Protein AF-A0AAN6M0X8-F1 (afdb_monomer)

Nearest PDB structures (foldseek):
  8iah-assembly1_Y  TM=1.416E-01  e=9.826E+00  Sus scrofa

Organism: NCBI:txid1892770

Sequence (468 aa):
MTTTRQPRQPPTTAHIWYAQQQQQSLLQPAHATVTMDSQNSAQIDPQPNISVAPTIANMTAANLGFSASRPDPEDAFQPSIKGFQEYLVSKLEYLSNDARRSLIGNLDKRGWPLHLRELGTANWQLEPTMPWELADKDALMLLSASGVKIEDITEIFFEGRTAHECHDALENLRPHASIIPVEDDEGPAPSSARTSNAMLSPPANHTTALPTPSPETSIKSQPKKEPTEISPENCAVSSRGRPRTPHADSQKPWEQADRELIWGAMGKSKTARQIQQEYFPSRSESAIQTRMCKERKLRRAESTQKNWSPEGLSDGEANTTGLQDMQIADENDDDSDYVEDSSPREKPSAAMAGISSSHSTPTKKAPTISTIRTKLLSSIDNHVLSKEKKNELKKALRNKWPTHFASVEGHNAPPAKGTRWSNNDIRALRIIRETAPNLPYRFIADFFPGRNESGISRQINHKIKSTQ

Foldseek 3Di:
DDDDDDDDDDDDPVVVVVVVVVVPPPDDDDDDDDDDDDDDDDDDDDDDDDDDDDDDDDDDDDDDDDPCPPPDVVPPPPCDLLNLVLVLLVVPVVDDPVLSVVLSVVCVVLHADPQSPDPVSVPDQDAEPDDQDPRNLSNLLSCVVSVNDLVSCAVRRRPNYDSVVSVVSVVVSPPPPDDPDPPPPPDDDDDDDDDDDDDDDDDDDDDDDDDDDDDDDDDDDDDDDDDDDDDDDDPDDPCDDDDDDPQPLLPDDQDPVNLVLLVVVVVVVDQLVRSCVPPNVSDDSVSSVVSNVVSVVVVVVVVVVVVPDPPDDDDDDDDDDDDDDDDDDDDDDDDDDDDDDDDDDDYDDDDDDDPDPDPPPPDPPDQFLVNVLVVLLVPPDCVQAPPVLSVVLCVLCVCQAAQCSNGPVSVVDAQDADLDGDPSLLRNLVSCCVSRVRRQLCSVVSSRPNDDSVSSVVSVVVVVVVVD

pLDDT: mean 71.1, std 25.2, range [31.53, 98.19]

Structure (mmCIF, N/CA/C/O backbone):
data_AF-A0AAN6M0X8-F1
#
_entry.id   AF-A0AAN6M0X8-F1
#
loop_
_atom_site.group_PDB
_atom_site.id
_atom_site.type_symbol
_atom_site.label_atom_id
_atom_site.label_alt_id
_atom_site.label_comp_id
_atom_site.label_asym_id
_atom_site.label_entity_id
_atom_site.label_seq_id
_atom_site.pdbx_PDB_ins_code
_atom_site.Cartn_x
_atom_site.Cartn_y
_atom_site.Cartn_z
_atom_site.occupancy
_atom_site.B_iso_or_equiv
_atom_site.auth_seq_id
_atom_site.auth_comp_id
_atom_site.auth_asym_id
_atom_site.auth_atom_id
_atom_site.pdbx_PDB_model_num
ATOM 1 N N . MET A 1 1 ? -20.340 29.813 -66.447 1.00 44.06 1 MET A N 1
ATOM 2 C CA . MET A 1 1 ? -18.921 29.962 -66.057 1.00 44.06 1 MET A CA 1
ATOM 3 C C . MET A 1 1 ? -18.724 29.171 -64.780 1.00 44.06 1 MET A C 1
ATOM 5 O O . MET A 1 1 ? -19.382 29.487 -63.798 1.00 44.06 1 MET A O 1
ATOM 9 N N . THR A 1 2 ? -17.925 28.107 -64.816 1.00 33.50 2 THR A N 1
ATOM 10 C CA . THR A 1 2 ? -17.914 27.083 -63.758 1.00 33.50 2 THR A CA 1
ATOM 11 C C . THR A 1 2 ? -16.530 27.036 -63.120 1.00 33.50 2 THR A C 1
ATOM 13 O O . THR A 1 2 ? -15.580 26.558 -63.735 1.00 33.50 2 THR A O 1
ATOM 16 N N . THR A 1 3 ? -16.396 27.578 -61.909 1.00 43.53 3 THR A N 1
ATOM 17 C CA . THR A 1 3 ? -15.097 27.707 -61.231 1.00 43.53 3 THR A CA 1
ATOM 18 C C . THR A 1 3 ? -14.806 26.480 -60.371 1.00 43.53 3 THR A C 1
ATOM 20 O O . THR A 1 3 ? -15.263 26.381 -59.232 1.00 43.53 3 THR A O 1
ATOM 23 N N . THR A 1 4 ? -14.010 25.552 -60.898 1.00 43.47 4 THR A N 1
ATOM 24 C CA . THR A 1 4 ? -13.516 24.389 -60.150 1.00 43.47 4 THR A CA 1
ATOM 25 C C . THR A 1 4 ? -12.471 24.824 -59.117 1.00 43.47 4 THR A C 1
ATOM 27 O O . THR A 1 4 ? -11.365 25.225 -59.477 1.00 43.47 4 THR A O 1
ATOM 30 N N . ARG A 1 5 ? -12.788 24.734 -57.818 1.00 47.25 5 ARG A N 1
ATOM 31 C CA . ARG A 1 5 ? -11.797 24.905 -56.738 1.00 47.25 5 ARG A CA 1
ATOM 32 C C . ARG A 1 5 ? -10.952 23.637 -56.591 1.00 47.25 5 ARG A C 1
ATOM 34 O O . ARG A 1 5 ? -11.492 22.581 -56.277 1.00 47.25 5 ARG A O 1
ATOM 41 N N . GLN A 1 6 ? -9.631 23.754 -56.732 1.00 46.44 6 GLN A N 1
ATOM 42 C CA . GLN A 1 6 ? -8.701 22.717 -56.270 1.00 46.44 6 GLN A CA 1
ATOM 43 C C . GLN A 1 6 ? -8.575 22.724 -54.732 1.00 46.44 6 GLN A C 1
ATOM 45 O O . GLN A 1 6 ? -8.586 23.801 -54.125 1.00 46.44 6 GLN A O 1
ATOM 50 N N . PRO A 1 7 ? -8.407 21.553 -54.089 1.00 44.91 7 PRO A N 1
ATOM 51 C CA . PRO A 1 7 ? -8.071 21.468 -52.673 1.00 44.91 7 PRO A CA 1
ATOM 52 C C . PRO A 1 7 ? -6.598 21.839 -52.433 1.00 44.91 7 PRO A C 1
ATOM 54 O O . PRO A 1 7 ? -5.706 21.398 -53.157 1.00 44.91 7 PRO A O 1
ATOM 57 N N . ARG A 1 8 ? -6.325 22.624 -51.382 1.00 47.94 8 ARG A N 1
ATOM 58 C CA . ARG A 1 8 ? -4.952 22.887 -50.917 1.00 47.94 8 ARG A CA 1
ATOM 59 C C . ARG A 1 8 ? -4.384 21.637 -50.241 1.00 47.94 8 ARG A C 1
ATOM 61 O O . ARG A 1 8 ? -5.010 21.115 -49.322 1.00 47.94 8 ARG A O 1
ATOM 68 N N . GLN A 1 9 ? -3.184 21.213 -50.633 1.00 51.53 9 GLN A N 1
ATOM 69 C CA . GLN A 1 9 ? -2.409 20.250 -49.847 1.00 51.53 9 GLN A CA 1
ATOM 70 C C . GLN A 1 9 ? -1.712 20.948 -48.662 1.00 51.53 9 GLN A C 1
ATOM 72 O O . GLN A 1 9 ? -1.298 22.104 -48.801 1.00 51.53 9 GLN A O 1
ATOM 77 N N . PRO A 1 10 ? -1.583 20.285 -47.497 1.00 50.06 10 PRO A N 1
ATOM 78 C CA . PRO A 1 10 ? -0.810 20.803 -46.373 1.00 50.06 10 PRO A CA 1
ATOM 79 C C . PRO A 1 10 ? 0.704 20.696 -46.644 1.00 50.06 10 PRO A C 1
ATOM 81 O O . PRO A 1 10 ? 1.137 19.769 -47.332 1.00 50.06 10 PRO A O 1
ATOM 84 N N . PRO A 1 11 ? 1.532 21.608 -46.099 1.00 47.69 11 PRO A N 1
ATOM 85 C CA . PRO A 1 11 ? 2.980 21.555 -46.275 1.00 47.69 11 PRO A CA 1
ATOM 86 C C . PRO A 1 11 ? 3.584 20.345 -45.551 1.00 47.69 11 PRO A C 1
ATOM 88 O O . PRO A 1 11 ? 3.310 20.098 -44.376 1.00 47.69 11 PRO A O 1
ATOM 91 N N . THR A 1 12 ? 4.445 19.603 -46.245 1.00 52.59 12 THR A N 1
ATOM 92 C CA . THR A 1 12 ? 5.158 18.446 -45.692 1.00 52.59 12 THR A CA 1
ATOM 93 C C . THR A 1 12 ? 6.211 18.856 -44.660 1.00 52.59 12 THR A C 1
ATOM 95 O O . THR A 1 12 ? 7.027 19.747 -44.902 1.00 52.59 12 THR A O 1
ATOM 98 N N . THR A 1 13 ? 6.252 18.128 -43.543 1.00 51.47 13 THR A N 1
ATOM 99 C CA . THR A 1 13 ? 7.051 18.383 -42.325 1.00 51.47 13 THR A CA 1
ATOM 100 C C . THR A 1 13 ? 8.570 18.523 -42.542 1.00 51.47 13 THR A C 1
ATOM 102 O O . THR A 1 13 ? 9.272 19.053 -41.682 1.00 51.47 13 THR A O 1
ATOM 105 N N . ALA A 1 14 ? 9.093 18.101 -43.698 1.00 49.09 14 ALA A N 1
ATOM 106 C CA . ALA A 1 14 ? 10.519 18.109 -44.029 1.00 49.09 14 ALA A CA 1
ATOM 107 C C . ALA A 1 14 ? 11.175 19.508 -44.079 1.00 49.09 14 ALA A C 1
ATOM 109 O O . ALA A 1 14 ? 12.383 19.613 -43.888 1.00 49.09 14 ALA A O 1
ATOM 110 N N . HIS A 1 15 ? 10.420 20.589 -44.312 1.00 49.25 15 HIS A N 1
ATOM 111 C CA . HIS A 1 15 ? 11.003 21.939 -44.417 1.00 49.25 15 HIS A CA 1
ATOM 112 C C . HIS A 1 15 ? 11.208 22.672 -43.083 1.00 49.25 15 HIS A C 1
ATOM 114 O O . HIS A 1 15 ? 11.944 23.653 -43.048 1.00 49.25 15 HIS A O 1
ATOM 120 N N . ILE A 1 16 ? 10.623 22.200 -41.976 1.00 51.97 16 ILE A N 1
ATOM 121 C CA . ILE A 1 16 ? 10.754 22.879 -40.673 1.00 51.97 16 ILE A CA 1
ATOM 122 C C . ILE A 1 16 ? 12.102 22.551 -40.005 1.00 51.97 16 ILE A C 1
ATOM 124 O O . ILE A 1 16 ? 12.722 23.421 -39.398 1.00 51.97 16 ILE A O 1
ATOM 128 N N . TRP A 1 17 ? 12.606 21.324 -40.174 1.00 49.25 17 TRP A N 1
ATOM 129 C CA . TRP A 1 17 ? 13.854 20.874 -39.540 1.00 49.25 17 TRP A CA 1
ATOM 130 C C . TRP A 1 17 ? 15.112 21.590 -40.053 1.00 49.25 17 TRP A C 1
ATOM 132 O O . TRP A 1 17 ? 16.008 21.904 -39.270 1.00 49.25 17 TRP A O 1
ATOM 142 N N . TYR A 1 18 ? 15.179 21.895 -41.352 1.00 49.09 18 TYR A N 1
ATOM 143 C CA . TYR A 1 18 ? 16.388 22.464 -41.961 1.00 49.09 18 TYR A CA 1
ATOM 144 C C . TYR A 1 18 ? 16.664 23.913 -41.517 1.00 49.09 18 TYR A C 1
ATOM 146 O O . TYR A 1 18 ? 17.817 24.328 -41.419 1.00 49.09 18 TYR A O 1
ATOM 154 N N . ALA A 1 19 ? 15.613 24.675 -41.193 1.00 50.84 19 ALA A N 1
ATOM 155 C CA . ALA A 1 19 ? 15.737 26.050 -40.707 1.00 50.84 19 ALA A CA 1
ATOM 156 C C . ALA A 1 19 ? 16.276 26.126 -39.266 1.00 50.84 19 ALA A C 1
ATOM 158 O O . ALA A 1 19 ? 16.994 27.064 -38.922 1.00 50.84 19 ALA A O 1
ATOM 159 N N . GLN A 1 20 ? 15.965 25.135 -38.423 1.00 56.59 20 GLN A N 1
ATOM 160 C CA . GLN A 1 20 ? 16.365 25.146 -37.014 1.00 56.59 20 GLN A CA 1
ATOM 161 C C . GLN A 1 20 ? 17.836 24.746 -36.812 1.00 56.59 20 GLN A C 1
ATOM 163 O O . GLN A 1 20 ? 18.482 25.222 -35.879 1.00 56.59 20 GLN A O 1
ATOM 168 N N . GLN A 1 21 ? 18.396 23.926 -37.708 1.00 56.41 21 GLN A N 1
ATOM 169 C CA . GLN A 1 21 ? 19.780 23.458 -37.594 1.00 56.41 21 GLN A CA 1
ATOM 170 C C . GLN A 1 21 ? 20.822 24.547 -37.916 1.00 56.41 21 GLN A C 1
ATOM 172 O O . GLN A 1 21 ? 21.901 24.536 -37.328 1.00 56.41 21 GLN A O 1
ATOM 177 N N . GLN A 1 22 ? 20.506 25.531 -38.772 1.00 54.53 22 GLN A N 1
ATOM 178 C CA . GLN A 1 22 ? 21.442 26.626 -39.085 1.00 54.53 22 GLN A CA 1
ATOM 179 C C . GLN A 1 22 ? 21.650 27.631 -37.938 1.00 54.53 22 GLN A C 1
ATOM 181 O O . GLN A 1 22 ? 22.684 28.293 -37.904 1.00 54.53 22 GLN A O 1
ATOM 186 N N . GLN A 1 23 ? 20.724 27.749 -36.979 1.00 54.16 23 GLN A N 1
ATOM 187 C CA . GLN A 1 23 ? 20.865 28.729 -35.890 1.00 54.16 23 GLN A CA 1
ATOM 188 C C . GLN A 1 23 ? 21.816 28.291 -34.760 1.00 54.16 23 GLN A C 1
ATOM 190 O O . GLN A 1 23 ? 22.240 29.134 -33.975 1.00 54.16 23 GLN A O 1
ATOM 195 N N . GLN A 1 24 ? 22.193 27.009 -34.670 1.00 49.75 24 GLN A N 1
ATOM 196 C CA . GLN A 1 24 ? 23.039 26.513 -33.570 1.00 49.75 24 GLN A CA 1
ATOM 197 C C . GLN A 1 24 ? 24.555 26.603 -33.833 1.00 49.75 24 GLN A C 1
ATOM 199 O O . GLN A 1 24 ? 25.342 26.424 -32.907 1.00 49.75 24 GLN A O 1
ATOM 204 N N . SER A 1 25 ? 24.996 26.923 -35.053 1.00 46.28 25 SER A N 1
ATOM 205 C CA . SER A 1 25 ? 26.429 26.956 -35.407 1.00 46.28 25 SER A CA 1
ATOM 206 C C . SER A 1 25 ? 27.173 28.252 -35.038 1.00 46.28 25 SER A C 1
ATOM 208 O O . SER A 1 25 ? 28.354 28.368 -35.348 1.00 46.28 25 SER A O 1
ATOM 210 N N . LEU A 1 26 ? 26.518 29.228 -34.396 1.00 43.62 26 LEU A N 1
ATOM 211 C CA . LEU A 1 26 ? 27.071 30.575 -34.156 1.00 43.62 26 LEU A CA 1
ATOM 212 C C . LEU A 1 26 ? 27.560 30.853 -32.720 1.00 43.62 26 LEU A C 1
ATOM 214 O O . LEU A 1 26 ? 27.912 31.989 -32.412 1.00 43.62 26 LEU A O 1
ATOM 218 N N . LEU A 1 27 ? 27.609 29.847 -31.837 1.00 43.84 27 LEU A N 1
ATOM 219 C CA . LEU A 1 27 ? 28.040 30.016 -30.442 1.00 43.84 27 LEU A CA 1
ATOM 220 C C . LEU A 1 27 ? 29.068 28.954 -30.012 1.00 43.84 27 LEU A C 1
ATOM 222 O O . LEU A 1 27 ? 28.718 27.931 -29.429 1.00 43.84 27 LEU A O 1
ATOM 226 N N . GLN A 1 28 ? 30.354 29.238 -30.243 1.00 45.03 28 GLN A N 1
ATOM 227 C CA . GLN A 1 28 ? 31.473 28.585 -29.551 1.00 45.03 28 GLN A CA 1
ATOM 228 C C . GLN A 1 28 ? 32.437 29.643 -28.983 1.00 45.03 28 GLN A C 1
ATOM 230 O O . GLN A 1 28 ? 32.981 30.431 -29.757 1.00 45.03 28 GLN A O 1
ATOM 235 N N . PRO A 1 29 ? 32.675 29.685 -27.658 1.00 49.75 29 PRO A N 1
ATOM 236 C CA . PRO A 1 29 ? 33.756 30.470 -27.070 1.00 49.75 29 PRO A CA 1
ATOM 237 C C . PRO A 1 29 ? 35.094 29.712 -27.127 1.00 49.75 29 PRO A C 1
ATOM 239 O O . PRO A 1 29 ? 35.141 28.487 -27.022 1.00 49.75 29 PRO A O 1
ATOM 242 N N . ALA A 1 30 ? 36.189 30.456 -27.284 1.00 37.78 30 ALA A N 1
ATOM 243 C CA . ALA A 1 30 ? 37.530 29.911 -27.487 1.00 37.78 30 ALA A CA 1
ATOM 244 C C . ALA A 1 30 ? 38.132 29.238 -26.236 1.00 37.78 30 ALA A C 1
ATOM 246 O O . ALA A 1 30 ? 37.889 29.646 -25.100 1.00 37.78 30 ALA A O 1
ATOM 247 N N . HIS A 1 31 ? 38.990 28.241 -26.468 1.00 36.09 31 HIS A N 1
ATOM 248 C CA . HIS A 1 31 ? 39.793 27.592 -25.431 1.00 36.09 31 HIS A CA 1
ATOM 249 C C . HIS A 1 31 ? 40.936 28.500 -24.951 1.00 36.09 31 HIS A C 1
ATOM 251 O O . HIS A 1 31 ? 41.650 29.082 -25.766 1.00 36.09 31 HIS A O 1
ATOM 257 N N . ALA A 1 32 ? 41.166 28.539 -23.636 1.00 37.94 32 ALA A N 1
ATOM 258 C CA . ALA A 1 32 ? 42.370 29.107 -23.033 1.00 37.94 32 ALA A CA 1
ATOM 259 C C . ALA A 1 32 ? 43.176 27.999 -22.339 1.00 37.94 32 ALA A C 1
ATOM 261 O O . ALA A 1 32 ? 42.702 27.359 -21.400 1.00 37.94 32 ALA A O 1
ATOM 262 N N . THR A 1 33 ? 44.392 27.768 -22.828 1.00 40.72 33 THR A N 1
ATOM 263 C CA . THR A 1 33 ? 45.347 26.786 -22.301 1.00 40.72 33 THR A CA 1
ATOM 264 C C . THR A 1 33 ? 46.093 27.373 -21.103 1.00 40.72 33 THR A C 1
ATOM 266 O O . THR A 1 33 ? 46.622 28.477 -21.212 1.00 40.72 33 THR A O 1
ATOM 269 N N . VAL A 1 34 ? 46.204 26.638 -19.991 1.00 39.31 34 VAL A N 1
ATOM 270 C CA . VAL A 1 34 ? 47.123 26.980 -18.889 1.00 39.31 34 VAL A CA 1
ATOM 271 C C . VAL A 1 34 ? 47.942 25.751 -18.501 1.00 39.31 34 VAL A C 1
ATOM 273 O O . VAL A 1 34 ? 47.416 24.648 -18.358 1.00 39.31 34 VAL A O 1
ATOM 276 N N . THR A 1 35 ? 49.250 25.969 -18.402 1.00 38.56 35 THR A N 1
ATOM 277 C CA . THR A 1 35 ? 50.313 24.969 -18.263 1.00 38.56 35 THR A CA 1
ATOM 278 C C . THR A 1 35 ? 50.417 24.422 -16.834 1.00 38.56 35 THR A C 1
ATOM 280 O O . THR A 1 35 ? 50.090 25.114 -15.871 1.00 38.56 35 THR A O 1
ATOM 283 N N . MET A 1 36 ? 50.896 23.183 -16.693 1.00 41.69 36 MET A N 1
ATOM 284 C CA . MET A 1 36 ? 51.311 22.622 -15.402 1.00 41.69 36 MET A CA 1
ATOM 285 C C . MET A 1 36 ? 52.649 23.202 -14.943 1.00 41.69 36 MET A C 1
ATOM 287 O O . MET A 1 36 ? 53.504 23.471 -15.780 1.00 41.69 36 MET A O 1
ATOM 291 N N . ASP A 1 37 ? 52.877 23.219 -13.630 1.00 36.41 37 ASP A N 1
ATOM 292 C CA . ASP A 1 37 ? 54.227 23.062 -13.090 1.00 36.41 37 ASP A CA 1
ATOM 293 C C . ASP A 1 37 ? 54.229 22.204 -11.818 1.00 36.41 37 ASP A C 1
ATOM 295 O O . ASP A 1 37 ? 53.236 22.117 -11.091 1.00 36.41 37 ASP A O 1
ATOM 299 N N . SER A 1 38 ? 55.348 21.515 -11.605 1.00 38.47 38 SER A N 1
ATOM 300 C CA . SER A 1 38 ? 55.558 20.489 -10.575 1.00 38.47 38 SER A CA 1
ATOM 301 C C . SER A 1 38 ? 56.545 20.968 -9.511 1.00 38.47 38 SER A C 1
ATOM 303 O O . SER A 1 38 ? 57.462 21.702 -9.857 1.00 38.47 38 SER A O 1
ATOM 305 N N . GLN A 1 39 ? 56.413 20.462 -8.272 1.00 36.34 39 GLN A N 1
ATOM 306 C CA . GLN A 1 39 ? 57.484 20.083 -7.312 1.00 36.34 39 GLN A CA 1
ATOM 307 C C . GLN A 1 39 ? 57.015 20.226 -5.849 1.00 36.34 39 GLN A C 1
ATOM 309 O O . GLN A 1 39 ? 56.707 21.325 -5.401 1.00 36.34 39 GLN A O 1
ATOM 314 N N . ASN A 1 40 ? 57.072 19.145 -5.059 1.00 34.81 40 ASN A N 1
ATOM 315 C CA . ASN A 1 40 ? 58.169 18.969 -4.089 1.00 34.81 40 ASN A CA 1
ATOM 316 C C . ASN A 1 40 ? 58.123 17.621 -3.347 1.00 34.81 40 ASN A C 1
ATOM 318 O O . ASN A 1 40 ? 57.064 17.022 -3.183 1.00 34.81 40 ASN A O 1
ATOM 322 N N . SER A 1 41 ? 59.295 17.165 -2.890 1.00 39.41 41 SER A N 1
ATOM 323 C CA . SER A 1 41 ? 59.502 15.921 -2.129 1.00 39.41 41 SER A CA 1
ATOM 324 C C . SER A 1 41 ? 60.178 16.196 -0.779 1.00 39.41 41 SER A C 1
ATOM 326 O O . SER A 1 41 ? 61.12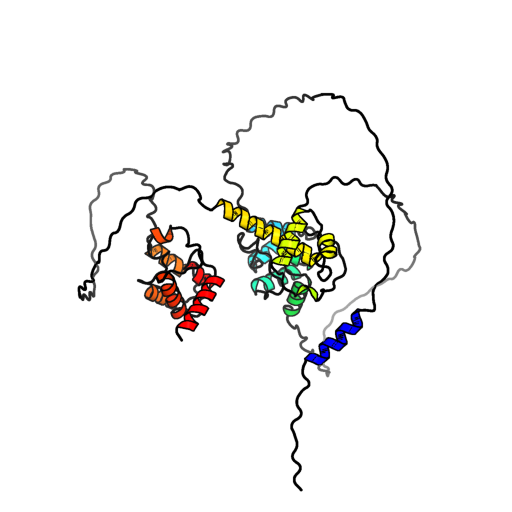4 16.973 -0.739 1.00 39.41 41 SER A O 1
ATOM 328 N N . ALA A 1 42 ? 59.736 15.515 0.285 1.00 35.12 42 ALA A N 1
ATOM 329 C CA . ALA A 1 42 ? 60.471 15.177 1.522 1.00 35.12 42 ALA A CA 1
ATOM 330 C C . ALA A 1 42 ? 59.552 14.233 2.337 1.00 35.12 42 ALA A C 1
ATOM 332 O O . ALA A 1 42 ? 58.381 14.555 2.511 1.00 35.12 42 ALA A O 1
ATOM 333 N N . GLN A 1 43 ? 59.893 12.991 2.702 1.00 37.59 43 GLN A N 1
ATOM 334 C CA . GLN A 1 43 ? 61.033 12.474 3.482 1.00 37.59 43 GLN A CA 1
ATOM 335 C C . GLN A 1 43 ? 60.996 12.877 4.969 1.00 37.59 43 GLN A C 1
ATOM 337 O O . GLN A 1 43 ? 61.490 13.941 5.327 1.00 37.59 43 GLN A O 1
ATOM 342 N N . ILE A 1 44 ? 60.472 11.984 5.825 1.00 39.59 44 ILE A N 1
ATOM 343 C CA . ILE A 1 44 ? 60.697 11.943 7.285 1.00 39.59 44 ILE A CA 1
ATOM 344 C C . ILE A 1 44 ? 60.798 10.466 7.729 1.00 39.59 44 ILE A C 1
ATOM 346 O O . ILE A 1 44 ? 60.035 9.625 7.253 1.00 39.59 44 ILE A O 1
ATOM 350 N N . ASP A 1 45 ? 61.755 10.181 8.618 1.00 38.00 45 ASP A N 1
ATOM 351 C CA . ASP A 1 45 ? 62.098 8.864 9.189 1.00 38.00 45 ASP A CA 1
ATOM 352 C C . ASP A 1 45 ? 61.174 8.398 10.352 1.00 38.00 45 ASP A C 1
ATOM 354 O O . ASP A 1 45 ? 60.364 9.186 10.847 1.00 38.00 45 ASP A O 1
ATOM 358 N N . PRO A 1 46 ? 61.265 7.125 10.811 1.00 46.25 46 PRO A N 1
ATOM 359 C CA . PRO A 1 46 ? 60.296 6.519 11.735 1.00 46.25 46 PRO A CA 1
ATOM 360 C C . PRO A 1 46 ? 60.789 6.274 13.188 1.00 46.25 46 PRO A C 1
ATOM 362 O O . PRO A 1 46 ? 61.986 6.272 13.460 1.00 46.25 46 PRO A O 1
ATOM 365 N N . GLN A 1 47 ? 59.838 5.881 14.064 1.00 37.03 47 GLN A N 1
ATOM 366 C CA . GLN A 1 47 ? 60.007 5.264 15.412 1.00 37.03 47 GLN A CA 1
ATOM 367 C C . GLN A 1 47 ? 60.462 6.208 16.573 1.00 37.03 47 GLN A C 1
ATOM 369 O O . GLN A 1 47 ? 60.988 7.281 16.293 1.00 37.03 47 GLN A O 1
ATOM 374 N N . PRO A 1 48 ? 60.258 5.860 17.879 1.00 51.41 48 PRO A N 1
ATOM 375 C CA . PRO A 1 48 ? 59.836 4.559 18.407 1.00 51.41 48 PRO A CA 1
ATOM 376 C C . PRO A 1 48 ? 58.641 4.483 19.388 1.00 51.41 48 PRO A C 1
ATOM 378 O O . PRO A 1 48 ? 58.287 5.397 20.126 1.00 51.41 48 PRO A O 1
ATOM 381 N N . ASN A 1 49 ? 58.117 3.260 19.408 1.00 39.97 49 ASN A N 1
ATOM 382 C CA . ASN A 1 49 ? 57.310 2.552 20.406 1.00 39.97 49 ASN A CA 1
ATOM 383 C C . ASN A 1 49 ? 57.568 2.900 21.903 1.00 39.97 49 ASN A C 1
ATOM 385 O O . ASN A 1 49 ? 58.696 2.759 22.374 1.00 39.97 49 ASN A O 1
ATOM 389 N N . ILE A 1 50 ? 56.515 3.207 22.685 1.00 33.91 50 ILE A N 1
ATOM 390 C CA . ILE A 1 50 ? 56.507 3.098 24.164 1.00 33.91 50 ILE A CA 1
ATOM 391 C C . ILE A 1 50 ? 55.181 2.476 24.631 1.00 33.91 50 ILE A C 1
ATOM 393 O O . ILE A 1 50 ? 54.099 2.968 24.320 1.00 33.91 50 ILE A O 1
ATOM 397 N N . SER A 1 51 ? 55.286 1.409 25.425 1.00 36.25 51 SER A N 1
ATOM 398 C CA . SER A 1 51 ? 54.176 0.669 26.033 1.00 36.25 51 SER A CA 1
ATOM 399 C C . SER A 1 51 ? 54.038 1.018 27.516 1.00 36.25 51 SER A C 1
ATOM 401 O O . SER A 1 51 ? 54.996 0.827 28.264 1.00 36.25 51 SER A O 1
ATOM 403 N N . VAL A 1 52 ? 52.846 1.425 27.969 1.00 35.34 52 VAL A N 1
ATOM 404 C CA . VAL A 1 52 ? 52.494 1.493 29.401 1.00 35.34 52 VAL A CA 1
ATOM 405 C C . VAL A 1 52 ? 51.034 1.070 29.600 1.00 35.34 52 VAL A C 1
ATOM 407 O O . VAL A 1 52 ? 50.133 1.607 28.960 1.00 35.34 52 VAL A O 1
ATOM 410 N N . ALA A 1 53 ? 50.800 0.108 30.492 1.00 42.47 53 ALA A N 1
ATOM 411 C CA . ALA A 1 53 ? 49.466 -0.309 30.933 1.00 42.47 53 ALA A CA 1
ATOM 412 C C . ALA A 1 53 ? 49.003 0.504 32.158 1.00 42.47 53 ALA A C 1
ATOM 414 O O . ALA A 1 53 ? 49.844 1.056 32.870 1.00 42.47 53 ALA A O 1
ATOM 415 N N . PRO A 1 54 ? 47.702 0.483 32.497 1.00 46.44 54 PRO A N 1
ATOM 416 C CA . PRO A 1 54 ? 47.293 0.708 33.877 1.00 46.44 54 PRO A CA 1
ATOM 417 C C . PRO A 1 54 ? 46.476 -0.455 34.454 1.00 46.44 54 PRO A C 1
ATOM 419 O O . PRO A 1 54 ? 45.381 -0.785 34.000 1.00 46.44 54 PRO A O 1
ATOM 422 N N . THR A 1 55 ? 46.999 -1.017 35.540 1.00 36.59 55 THR A N 1
ATOM 423 C CA . THR A 1 55 ? 46.243 -1.785 36.533 1.00 36.59 55 THR A CA 1
ATOM 424 C C . THR A 1 55 ? 45.203 -0.884 37.203 1.00 36.59 55 THR A C 1
ATOM 426 O O . THR A 1 55 ? 45.574 0.155 37.745 1.00 36.59 55 THR A O 1
ATOM 429 N N . ILE A 1 56 ? 43.935 -1.305 37.271 1.00 35.94 56 ILE A N 1
ATOM 430 C CA . ILE A 1 56 ? 42.964 -0.784 38.250 1.00 35.94 56 ILE A CA 1
ATOM 431 C C . ILE A 1 56 ? 42.301 -1.963 38.971 1.00 35.94 56 ILE A C 1
ATOM 433 O O . ILE A 1 56 ? 42.067 -3.020 38.388 1.00 35.94 56 ILE A O 1
ATOM 437 N N . ALA A 1 57 ? 42.101 -1.791 40.277 1.00 34.75 57 ALA A N 1
ATOM 438 C CA . ALA A 1 57 ? 41.823 -2.854 41.233 1.00 34.75 57 ALA A CA 1
ATOM 439 C C . ALA A 1 57 ? 40.327 -3.157 41.443 1.00 34.75 57 ALA A C 1
ATOM 441 O O . ALA A 1 57 ? 39.443 -2.389 41.069 1.00 34.75 57 ALA A O 1
ATOM 442 N N . ASN A 1 58 ? 40.081 -4.284 42.118 1.00 32.81 58 ASN A N 1
ATOM 443 C CA . ASN A 1 58 ? 38.780 -4.725 42.619 1.00 32.81 58 ASN A CA 1
ATOM 444 C C . ASN A 1 58 ? 38.018 -3.637 43.395 1.00 32.81 58 ASN A C 1
ATOM 446 O O . ASN A 1 58 ? 38.576 -3.016 44.299 1.00 32.81 58 ASN A O 1
ATOM 450 N N . MET A 1 59 ? 36.698 -3.583 43.199 1.00 31.53 59 MET A N 1
ATOM 451 C CA . MET A 1 59 ? 35.770 -3.281 44.291 1.00 31.53 59 MET A CA 1
ATOM 452 C C . MET A 1 59 ? 34.687 -4.355 44.375 1.00 31.53 59 MET A C 1
ATOM 454 O O . MET A 1 59 ? 33.970 -4.636 43.417 1.00 31.53 59 MET A O 1
ATOM 458 N N . THR A 1 60 ? 34.600 -4.966 45.550 1.00 37.72 60 THR A N 1
ATOM 459 C CA . THR A 1 60 ? 33.617 -5.980 45.926 1.00 37.72 60 THR A CA 1
ATOM 460 C C . THR A 1 60 ? 32.275 -5.313 46.231 1.00 37.72 60 THR A C 1
ATOM 462 O O . THR A 1 60 ? 32.229 -4.381 47.030 1.00 37.72 60 THR A O 1
ATOM 465 N N . ALA A 1 61 ? 31.174 -5.821 45.674 1.00 35.47 61 ALA A N 1
ATOM 466 C CA . ALA A 1 61 ? 29.817 -5.430 46.063 1.00 35.47 61 ALA A CA 1
ATOM 467 C C . ALA A 1 61 ? 28.944 -6.676 46.268 1.00 35.47 61 ALA A C 1
ATOM 469 O O . ALA A 1 61 ? 29.100 -7.685 45.579 1.00 35.47 61 ALA A O 1
ATOM 470 N N . ALA A 1 62 ? 28.074 -6.631 47.277 1.00 36.06 62 ALA A N 1
ATOM 471 C CA . ALA A 1 62 ? 27.453 -7.823 47.839 1.00 36.06 62 ALA A CA 1
ATOM 472 C C . ALA A 1 62 ? 26.222 -8.317 47.061 1.00 36.06 62 ALA A C 1
ATOM 474 O O . ALA A 1 62 ? 25.240 -7.602 46.887 1.00 36.06 62 ALA A O 1
ATOM 475 N N . ASN A 1 63 ? 26.280 -9.595 46.693 1.00 38.88 63 ASN A N 1
ATOM 476 C CA . ASN A 1 63 ? 25.254 -10.613 46.936 1.00 38.88 63 ASN A CA 1
ATOM 477 C C . ASN A 1 63 ? 23.828 -10.108 47.280 1.00 38.88 63 ASN A C 1
ATOM 479 O O . ASN A 1 63 ? 23.466 -9.981 48.450 1.00 38.88 63 ASN A O 1
ATOM 483 N N . LEU A 1 64 ? 22.990 -9.934 46.254 1.00 37.31 64 LEU A N 1
ATOM 484 C CA . LEU A 1 64 ? 21.534 -10.044 46.367 1.00 37.31 64 LEU A CA 1
ATOM 485 C C . LEU A 1 64 ? 21.065 -11.124 45.391 1.00 37.31 64 LEU A C 1
ATOM 487 O O . LEU A 1 64 ? 21.309 -11.035 44.188 1.00 37.31 64 LEU A O 1
ATOM 491 N N . GLY A 1 65 ? 20.409 -12.156 45.923 1.00 41.72 65 GLY A N 1
ATOM 492 C CA . GLY A 1 65 ? 19.955 -13.320 45.166 1.00 41.72 65 GLY A CA 1
ATOM 493 C C . GLY A 1 65 ? 18.767 -13.008 44.260 1.00 41.72 65 GLY A C 1
ATOM 494 O O . GLY A 1 65 ? 17.637 -13.369 44.577 1.00 41.72 65 GLY A O 1
ATOM 495 N N . PHE A 1 66 ? 19.019 -12.367 43.120 1.00 37.44 66 PHE A N 1
ATOM 496 C CA . PHE A 1 66 ? 18.052 -12.284 42.031 1.00 37.44 66 PHE A CA 1
ATOM 497 C C . PHE A 1 66 ? 18.216 -13.513 41.132 1.00 37.44 66 PHE A C 1
ATOM 499 O O . PHE A 1 66 ? 19.305 -13.766 40.615 1.00 37.44 66 PHE A O 1
ATOM 506 N N . SER A 1 67 ? 17.146 -14.292 40.951 1.00 42.53 67 SER A N 1
ATOM 507 C CA . SER A 1 67 ? 17.164 -15.467 40.073 1.00 42.53 67 SER A CA 1
ATOM 508 C C . SER A 1 67 ? 17.199 -15.016 38.612 1.00 42.53 67 SER A C 1
ATOM 510 O O . SER A 1 67 ? 16.171 -14.865 37.951 1.00 42.53 67 SER A O 1
ATOM 512 N N . ALA A 1 68 ? 18.406 -14.743 38.121 1.00 40.59 68 ALA A N 1
ATOM 513 C CA . ALA A 1 68 ? 18.664 -14.385 36.739 1.00 40.59 68 ALA A CA 1
ATOM 514 C C . ALA A 1 68 ? 18.513 -15.625 35.847 1.00 40.59 68 ALA A C 1
ATOM 516 O O . ALA A 1 68 ? 19.495 -16.247 35.439 1.00 40.59 68 ALA A O 1
ATOM 517 N N . SER A 1 69 ? 17.263 -15.957 35.516 1.00 44.22 69 SER A N 1
ATOM 518 C CA . SER A 1 69 ? 16.962 -16.688 34.286 1.00 44.22 69 SER A CA 1
ATOM 519 C C . SER A 1 69 ? 17.477 -15.831 33.136 1.00 44.22 69 SER A C 1
ATOM 521 O O . SER A 1 69 ? 16.847 -14.847 32.754 1.00 44.22 69 SER A O 1
ATOM 523 N N . ARG A 1 70 ? 18.694 -16.140 32.680 1.00 39.59 70 ARG A N 1
ATOM 524 C CA . ARG A 1 70 ? 19.394 -15.425 31.615 1.00 39.59 70 ARG A CA 1
ATOM 525 C C . ARG A 1 70 ? 18.495 -15.491 30.372 1.00 39.59 70 ARG A C 1
ATOM 527 O O . ARG A 1 70 ? 18.283 -16.605 29.898 1.00 39.59 70 ARG A O 1
ATOM 534 N N . PRO A 1 71 ? 17.918 -14.371 29.894 1.00 50.47 71 PRO A N 1
ATOM 535 C CA . PRO A 1 71 ? 17.073 -14.412 28.710 1.00 50.47 71 PRO A CA 1
ATOM 536 C C . PRO A 1 71 ? 17.913 -14.915 27.539 1.00 50.47 71 PRO A C 1
ATOM 538 O O . PRO A 1 71 ? 19.087 -14.548 27.413 1.00 50.47 71 PRO A O 1
ATOM 541 N N . ASP A 1 72 ? 17.322 -15.798 26.742 1.00 51.62 72 ASP A N 1
ATOM 542 C CA . ASP A 1 72 ? 17.998 -16.437 25.621 1.00 51.62 72 ASP A CA 1
ATOM 543 C C . ASP A 1 72 ? 18.425 -15.346 24.620 1.00 51.62 72 ASP A C 1
ATOM 545 O O . ASP A 1 72 ? 17.571 -14.565 24.191 1.00 51.62 72 ASP A O 1
ATOM 549 N N . PRO A 1 73 ? 19.717 -15.211 24.260 1.00 58.69 73 PRO A N 1
ATOM 550 C CA . PRO A 1 73 ? 20.174 -14.123 23.392 1.00 58.69 73 PRO A CA 1
ATOM 551 C C . PRO A 1 73 ? 19.617 -14.192 21.959 1.00 58.69 73 PRO A C 1
ATOM 553 O O . PRO A 1 73 ? 19.826 -13.252 21.194 1.00 58.69 73 PRO A O 1
ATOM 556 N N . GLU A 1 74 ? 18.910 -15.268 21.598 1.00 49.41 74 GLU A N 1
ATOM 557 C CA . GLU A 1 74 ? 18.191 -15.395 20.325 1.00 49.41 74 GLU A CA 1
ATOM 558 C C . GLU A 1 74 ? 16.751 -14.855 20.354 1.00 49.41 74 GLU A C 1
ATOM 560 O O . GLU A 1 74 ? 16.161 -14.683 19.286 1.00 49.41 74 GLU A O 1
ATOM 565 N N . ASP A 1 75 ? 16.211 -14.464 21.518 1.00 46.41 75 ASP A N 1
ATOM 566 C CA . ASP A 1 75 ? 14.968 -13.675 21.610 1.00 46.41 75 ASP A CA 1
ATOM 567 C C . ASP A 1 75 ? 15.262 -12.191 21.282 1.00 46.41 75 ASP A C 1
ATOM 569 O O . ASP A 1 75 ? 14.985 -11.245 22.027 1.00 46.41 75 ASP A O 1
ATOM 573 N N . ALA A 1 76 ? 15.931 -11.994 20.143 1.00 57.19 76 ALA A N 1
ATOM 574 C CA . ALA A 1 76 ? 16.366 -10.711 19.630 1.00 57.19 76 ALA A CA 1
ATOM 575 C C . ALA A 1 76 ? 15.138 -9.838 19.367 1.00 57.19 76 ALA A C 1
ATOM 577 O O . ALA A 1 76 ? 14.332 -10.162 18.494 1.00 57.19 76 ALA A O 1
ATOM 578 N N . PHE A 1 77 ? 15.030 -8.735 20.121 1.00 58.84 77 PHE A N 1
ATOM 579 C CA . PHE A 1 77 ? 13.951 -7.742 20.084 1.00 58.84 77 PHE A CA 1
ATOM 580 C C . PHE A 1 77 ? 13.341 -7.581 18.686 1.00 58.84 77 PHE A C 1
ATOM 582 O O . PHE A 1 77 ? 13.810 -6.770 17.883 1.00 58.84 77 PHE A O 1
ATOM 589 N N . GLN A 1 78 ? 12.261 -8.316 18.402 1.00 63.94 78 GLN A N 1
ATOM 590 C CA . GLN A 1 78 ? 11.496 -8.080 17.187 1.00 63.94 78 GLN A CA 1
ATOM 591 C C . GLN A 1 78 ? 10.879 -6.686 17.326 1.00 63.94 78 GLN A C 1
ATOM 593 O O . GLN A 1 78 ? 10.128 -6.455 18.281 1.00 63.94 78 GLN A O 1
ATOM 598 N N . PRO A 1 79 ? 11.204 -5.729 16.436 1.00 76.56 79 PRO A N 1
ATOM 599 C CA . PRO A 1 79 ? 10.708 -4.372 16.570 1.00 76.56 79 PRO A CA 1
ATOM 600 C C . PRO A 1 79 ? 9.191 -4.390 16.399 1.00 76.56 79 PRO A C 1
ATOM 602 O O . PRO A 1 79 ? 8.667 -4.559 15.298 1.00 76.56 79 PRO A O 1
ATOM 605 N N . SER A 1 80 ? 8.471 -4.250 17.513 1.00 92.06 80 SER A N 1
ATOM 606 C CA . SER A 1 80 ? 7.017 -4.155 17.470 1.00 92.06 80 SER A CA 1
ATOM 607 C C . SER A 1 80 ? 6.621 -2.913 16.673 1.00 92.06 80 SER A C 1
ATOM 609 O O . SER A 1 80 ? 7.239 -1.854 16.809 1.00 92.06 80 SER A O 1
ATOM 611 N N . ILE A 1 81 ? 5.566 -3.022 15.861 1.00 93.00 81 ILE A N 1
ATOM 612 C CA . ILE A 1 81 ? 5.081 -1.887 15.065 1.00 93.00 81 ILE A CA 1
ATOM 613 C C . ILE A 1 81 ? 4.744 -0.679 15.950 1.00 93.00 81 ILE A C 1
ATOM 615 O O . ILE A 1 81 ? 5.037 0.453 15.582 1.00 93.00 81 ILE A O 1
ATOM 619 N N . LYS A 1 82 ? 4.253 -0.933 17.169 1.00 94.12 82 LYS A N 1
ATOM 620 C CA . LYS A 1 82 ? 3.999 0.101 18.170 1.00 94.12 82 LYS A CA 1
ATOM 621 C C . LYS A 1 82 ? 5.281 0.804 18.629 1.00 94.12 82 LYS A C 1
ATOM 623 O O . LYS A 1 82 ? 5.319 2.025 18.652 1.00 94.12 82 LYS A O 1
ATOM 628 N N . GLY A 1 83 ? 6.349 0.060 18.928 1.00 95.06 83 GLY A N 1
ATOM 629 C CA . GLY A 1 83 ? 7.645 0.653 19.279 1.00 95.06 83 GLY A CA 1
ATOM 630 C C . GLY A 1 83 ? 8.245 1.483 18.137 1.00 95.06 83 GLY A C 1
ATOM 631 O O . GLY A 1 83 ? 8.843 2.528 18.380 1.00 95.06 83 GLY A O 1
ATOM 632 N N . PHE A 1 84 ? 8.030 1.071 16.883 1.00 94.56 84 PHE A N 1
ATOM 633 C CA . PHE A 1 84 ? 8.415 1.861 15.711 1.00 94.56 84 PHE A CA 1
ATOM 634 C C . PHE A 1 84 ? 7.579 3.146 15.570 1.00 94.56 84 PHE A C 1
ATOM 636 O O . PHE A 1 84 ? 8.134 4.220 15.358 1.00 94.56 84 PHE A O 1
ATOM 643 N N . GLN A 1 85 ? 6.262 3.067 15.759 1.00 96.00 85 GLN A N 1
ATOM 644 C CA . GLN A 1 85 ? 5.344 4.212 15.759 1.00 96.00 85 GLN A CA 1
ATOM 645 C C . GLN A 1 85 ? 5.659 5.225 16.878 1.00 96.00 85 GLN A C 1
ATOM 647 O O . GLN A 1 85 ? 5.723 6.432 16.632 1.00 96.00 85 GLN A O 1
ATOM 652 N N . GLU A 1 86 ? 5.934 4.742 18.093 1.00 96.50 86 GLU A N 1
ATOM 653 C CA . GLU A 1 86 ? 6.403 5.553 19.224 1.00 96.50 86 GLU A CA 1
ATOM 654 C C . GLU A 1 86 ? 7.755 6.225 18.911 1.00 96.50 86 GLU A C 1
ATOM 656 O O . GLU A 1 86 ? 7.936 7.406 19.211 1.00 96.50 86 GLU A O 1
ATOM 661 N N . TYR A 1 87 ? 8.674 5.520 18.239 1.00 96.31 87 TYR A N 1
ATOM 662 C CA . TYR A 1 87 ? 9.945 6.074 17.757 1.00 96.31 87 TYR A CA 1
ATOM 663 C C . TYR A 1 87 ? 9.770 7.154 16.673 1.00 96.31 87 TYR A C 1
ATOM 665 O O . TYR A 1 87 ? 10.461 8.170 16.709 1.00 96.31 87 TYR A O 1
ATOM 673 N N . LEU A 1 88 ? 8.833 7.000 15.732 1.00 96.69 88 LEU A N 1
ATOM 674 C CA . LEU A 1 88 ? 8.554 8.050 14.742 1.00 96.69 88 LEU A CA 1
ATOM 675 C C . LEU A 1 88 ? 8.071 9.340 15.417 1.00 96.69 88 LEU A C 1
ATOM 677 O O . LEU A 1 88 ? 8.568 10.420 15.106 1.00 96.69 88 LEU A O 1
ATOM 681 N N . VAL A 1 89 ? 7.162 9.243 16.391 1.00 97.69 89 VAL A N 1
ATOM 682 C CA . VAL A 1 89 ? 6.688 10.424 17.132 1.00 97.69 89 VAL A CA 1
ATOM 683 C C . VAL A 1 89 ? 7.760 10.981 18.080 1.00 97.69 89 VAL A C 1
ATOM 685 O O . VAL A 1 89 ? 7.775 12.188 18.324 1.00 97.69 89 VAL A O 1
ATOM 688 N N . SER A 1 90 ? 8.693 10.165 18.585 1.00 97.25 90 SER A N 1
ATOM 689 C CA . SER A 1 90 ? 9.781 10.656 19.446 1.00 97.25 90 SER A CA 1
ATOM 690 C C . SER A 1 90 ? 10.751 11.597 18.720 1.00 97.25 90 SER A C 1
ATOM 692 O O . SER A 1 90 ? 11.256 12.522 19.354 1.00 97.25 90 SER A O 1
ATOM 694 N N . LYS A 1 91 ? 10.915 11.454 17.393 1.00 97.25 91 LYS A N 1
ATOM 695 C CA . LYS A 1 91 ? 11.678 12.390 16.540 1.00 97.25 91 LYS A CA 1
ATOM 696 C C . LYS A 1 91 ? 11.118 13.818 16.521 1.00 97.25 91 LYS A C 1
ATOM 698 O O . LYS A 1 91 ? 11.838 14.748 16.170 1.00 97.25 91 LYS A O 1
ATOM 703 N N . LEU A 1 92 ? 9.851 14.023 16.893 1.00 97.75 92 LEU A N 1
ATOM 704 C CA . LEU A 1 92 ? 9.232 15.350 16.976 1.00 97.75 92 LEU A CA 1
ATOM 705 C C . LEU A 1 92 ? 9.668 16.066 18.262 1.00 97.75 92 LEU A C 1
ATOM 707 O O . LEU A 1 92 ? 8.852 16.334 19.146 1.00 97.75 92 LEU A O 1
ATOM 711 N N . GLU A 1 93 ? 10.969 16.339 18.395 1.00 97.06 93 GLU A N 1
ATOM 712 C CA . GLU A 1 93 ? 11.602 16.821 19.633 1.00 97.06 93 GLU A CA 1
ATOM 713 C C . GLU A 1 93 ? 10.987 18.127 20.161 1.00 97.06 93 GLU A C 1
ATOM 715 O O . GLU A 1 93 ? 10.835 18.284 21.373 1.00 97.06 93 GLU A O 1
ATOM 720 N N . TYR A 1 94 ? 10.549 19.009 19.256 1.00 97.12 94 TYR A N 1
ATOM 721 C CA . TYR A 1 94 ? 9.922 20.303 19.560 1.00 97.12 94 TYR A CA 1
ATOM 722 C C . TYR A 1 94 ? 8.503 20.211 20.146 1.00 97.12 94 TYR A C 1
ATOM 724 O O . TYR A 1 94 ? 8.000 21.208 20.663 1.00 97.12 94 TYR A O 1
ATOM 732 N N . LEU A 1 95 ? 7.841 19.053 20.069 1.00 97.12 95 LEU A N 1
ATOM 733 C CA . LEU A 1 95 ? 6.576 18.824 20.765 1.00 97.12 95 LEU A CA 1
ATOM 734 C C . LEU A 1 95 ? 6.833 18.475 22.237 1.00 97.12 95 LEU A C 1
ATOM 736 O O . LEU A 1 95 ? 7.805 17.803 22.577 1.00 97.12 95 LEU A O 1
ATOM 740 N N . SER A 1 96 ? 5.933 18.877 23.136 1.00 97.75 96 SER A N 1
ATOM 741 C CA . SER A 1 96 ? 6.009 18.432 24.532 1.00 97.75 96 SER A CA 1
ATOM 742 C C . SER A 1 96 ? 5.756 16.922 24.646 1.00 97.75 96 SER A C 1
ATOM 744 O O . SER A 1 96 ? 5.109 16.314 23.790 1.00 97.75 96 SER A O 1
ATOM 746 N N . ASN A 1 97 ? 6.224 16.294 25.730 1.00 97.38 97 ASN A N 1
ATOM 747 C CA . ASN A 1 97 ? 5.964 14.869 25.975 1.00 97.38 97 ASN A CA 1
ATOM 748 C C . ASN A 1 97 ? 4.462 14.542 26.009 1.00 97.38 97 ASN A C 1
ATOM 750 O O . ASN A 1 97 ? 4.055 13.495 25.509 1.00 97.38 97 ASN A O 1
ATOM 754 N N . ASP A 1 98 ? 3.636 15.438 26.550 1.00 97.81 98 ASP A N 1
ATOM 755 C CA . ASP A 1 98 ? 2.185 15.248 26.597 1.00 97.81 98 ASP A CA 1
ATOM 756 C C . ASP A 1 98 ? 1.540 15.438 25.216 1.00 97.81 98 ASP A C 1
ATOM 758 O O . ASP A 1 98 ? 0.652 14.666 24.854 1.00 97.81 98 ASP A O 1
ATOM 762 N N . ALA A 1 99 ? 2.039 16.372 24.394 1.00 97.56 99 ALA A N 1
ATOM 763 C CA . ALA A 1 99 ? 1.624 16.507 22.997 1.00 97.56 99 ALA A CA 1
ATOM 764 C C . ALA A 1 99 ? 1.995 15.261 22.172 1.00 97.56 99 ALA A C 1
ATOM 766 O O . ALA A 1 99 ? 1.149 14.745 21.446 1.00 97.56 99 ALA A O 1
ATOM 767 N N . ARG A 1 100 ? 3.206 14.708 22.347 1.00 98.19 100 ARG A N 1
ATOM 768 C CA . ARG A 1 100 ? 3.625 13.441 21.718 1.00 98.19 100 ARG A CA 1
ATOM 769 C C . ARG A 1 100 ? 2.742 12.261 22.140 1.00 98.19 100 ARG A C 1
ATOM 771 O O . ARG A 1 100 ? 2.263 11.531 21.277 1.00 98.19 100 ARG A O 1
ATOM 778 N N . ARG A 1 101 ? 2.458 12.095 23.441 1.00 97.44 101 ARG A N 1
ATOM 779 C CA . ARG A 1 101 ? 1.539 11.042 23.930 1.00 97.44 101 ARG A CA 1
ATOM 780 C C . ARG A 1 101 ? 0.110 11.224 23.406 1.00 97.44 101 ARG A C 1
ATOM 782 O O . ARG A 1 101 ? -0.526 10.239 23.041 1.00 97.44 101 ARG A O 1
ATOM 789 N N . SER A 1 102 ? -0.381 12.463 23.341 1.00 97.75 102 SER A N 1
ATOM 790 C CA . SER A 1 102 ? -1.692 12.793 22.767 1.00 97.75 102 SER A CA 1
ATOM 791 C C . SER A 1 102 ? -1.752 12.458 21.273 1.00 97.75 102 SER A C 1
ATOM 793 O O . SER A 1 102 ? -2.700 11.816 20.827 1.00 97.75 102 SER A O 1
ATOM 795 N N . LEU A 1 103 ? -0.710 12.805 20.508 1.00 97.81 103 LEU A N 1
ATOM 796 C CA . LEU A 1 103 ? -0.598 12.490 19.084 1.00 97.81 103 LEU A CA 1
ATOM 797 C C . LEU A 1 103 ? -0.613 10.975 18.830 1.00 97.81 103 LEU A C 1
ATOM 799 O O . LEU A 1 103 ? -1.426 10.523 18.028 1.00 97.81 103 LEU A O 1
ATOM 803 N N . ILE A 1 104 ? 0.192 10.191 19.562 1.00 97.94 104 ILE A N 1
ATOM 804 C CA . ILE A 1 104 ? 0.165 8.714 19.499 1.00 97.94 104 ILE A CA 1
ATOM 805 C C . ILE A 1 104 ? -1.248 8.200 19.799 1.00 97.94 104 ILE A C 1
ATOM 807 O O . ILE A 1 104 ? -1.834 7.489 18.990 1.00 97.94 104 ILE A O 1
ATOM 811 N N . GLY A 1 105 ? -1.848 8.627 20.916 1.00 97.50 105 GLY A N 1
ATOM 812 C CA . GLY A 1 105 ? -3.187 8.189 21.313 1.00 97.50 105 GLY A CA 1
ATOM 813 C C . GLY A 1 105 ? -4.308 8.605 20.350 1.00 97.50 105 GLY A C 1
ATOM 814 O O . GLY A 1 105 ? -5.357 7.961 20.328 1.00 97.50 105 GLY A O 1
ATOM 815 N N . ASN A 1 106 ? -4.114 9.659 19.553 1.00 97.69 106 ASN A N 1
ATOM 816 C CA . ASN A 1 106 ? -5.045 10.058 18.500 1.00 97.69 106 ASN A CA 1
ATOM 817 C C . ASN A 1 106 ? -4.812 9.279 17.196 1.00 97.69 106 ASN A C 1
ATOM 819 O O . ASN A 1 106 ? -5.794 8.896 16.561 1.00 97.69 106 ASN A O 1
ATOM 823 N N . LEU A 1 107 ? -3.557 9.002 16.820 1.00 97.12 107 LEU A N 1
ATOM 824 C CA . LEU A 1 107 ? -3.208 8.170 15.660 1.00 97.12 107 LEU A CA 1
ATOM 825 C C . LEU A 1 107 ? -3.630 6.708 15.872 1.00 97.12 107 LEU A C 1
ATOM 827 O O . LEU A 1 107 ? -4.204 6.108 14.969 1.00 97.12 107 LEU A O 1
ATOM 831 N N . ASP A 1 108 ? -3.487 6.168 17.084 1.00 96.50 108 ASP A N 1
ATOM 832 C CA . ASP A 1 108 ? -3.998 4.838 17.452 1.00 96.50 108 ASP A CA 1
ATOM 833 C C . ASP A 1 108 ? -5.529 4.740 17.309 1.00 96.50 108 ASP A C 1
ATOM 835 O O . ASP A 1 108 ? -6.057 3.694 16.936 1.00 96.50 108 ASP A O 1
ATOM 839 N N . LYS A 1 109 ? -6.259 5.831 17.591 1.00 96.00 109 LYS A N 1
ATOM 840 C CA . LYS A 1 109 ? -7.734 5.872 17.542 1.00 96.00 109 LYS A CA 1
ATOM 841 C C . LYS A 1 109 ? -8.302 6.172 16.157 1.00 96.00 109 LYS A C 1
ATOM 843 O O . LYS A 1 109 ? -9.332 5.610 15.799 1.00 96.00 109 LYS A O 1
ATOM 848 N N . ARG A 1 110 ? -7.697 7.108 15.419 1.00 94.06 110 ARG A N 1
ATOM 849 C CA . ARG A 1 110 ? -8.175 7.561 14.096 1.00 94.06 110 ARG A CA 1
ATOM 850 C C . ARG A 1 110 ? -7.510 6.818 12.937 1.00 94.06 110 ARG A C 1
ATOM 852 O O . ARG A 1 110 ? -8.064 6.776 11.846 1.00 94.06 110 ARG A O 1
ATOM 859 N N . GLY A 1 111 ? -6.372 6.183 13.195 1.00 93.50 111 GLY A N 1
ATOM 860 C CA . GLY A 1 111 ? -5.595 5.417 12.235 1.00 93.50 111 GLY A CA 1
ATOM 861 C C . GLY A 1 111 ? -4.276 6.099 11.879 1.00 93.50 111 GLY A C 1
ATOM 862 O O . GLY A 1 111 ? -4.227 7.281 11.547 1.00 93.50 111 GLY A O 1
ATOM 863 N N . TRP A 1 112 ? -3.209 5.305 11.886 1.00 97.31 112 TRP A N 1
ATOM 864 C CA . TRP A 1 112 ? -1.914 5.663 11.311 1.00 97.31 112 TRP A CA 1
ATOM 865 C C . TRP A 1 112 ? -1.979 5.713 9.770 1.00 97.31 112 TRP A C 1
ATOM 867 O O . TRP A 1 112 ? -2.861 5.055 9.190 1.00 97.31 112 TRP A O 1
ATOM 877 N N . PRO A 1 113 ? -1.039 6.417 9.099 1.00 96.75 113 PRO A N 1
ATOM 878 C CA . PRO A 1 113 ? -0.825 6.307 7.654 1.00 96.75 113 PRO A CA 1
ATOM 879 C C . PRO A 1 113 ? -0.722 4.845 7.224 1.00 96.75 113 PRO A C 1
ATOM 881 O O . PRO A 1 113 ? -0.158 4.024 7.948 1.00 96.75 113 PRO A O 1
ATOM 884 N N . LEU A 1 114 ? -1.277 4.495 6.066 1.00 94.69 114 LEU A N 1
ATOM 885 C CA . LEU A 1 114 ? -1.539 3.108 5.677 1.00 94.69 114 LEU A CA 1
ATOM 886 C C . LEU A 1 114 ? -0.257 2.267 5.620 1.00 94.69 114 LEU A C 1
ATOM 888 O O . LEU A 1 114 ? -0.237 1.146 6.123 1.00 94.69 114 LEU A O 1
ATOM 892 N N . HIS A 1 115 ? 0.828 2.841 5.100 1.00 93.12 115 HIS A N 1
ATOM 893 C CA . HIS A 1 115 ? 2.147 2.209 5.056 1.00 93.12 115 HIS A CA 1
ATOM 894 C C . HIS A 1 115 ? 2.792 2.030 6.447 1.00 93.12 115 HIS A C 1
ATOM 896 O O . HIS A 1 115 ? 3.587 1.114 6.626 1.00 93.12 115 HIS A O 1
ATOM 902 N N . LEU A 1 116 ? 2.403 2.807 7.463 1.00 95.25 116 LEU A N 1
ATOM 903 C CA . LEU A 1 116 ? 2.938 2.732 8.834 1.00 95.25 116 LEU A CA 1
ATOM 904 C C . LEU A 1 116 ? 2.102 1.855 9.785 1.00 95.25 116 LEU A C 1
ATOM 906 O O . LEU A 1 116 ? 2.358 1.834 10.990 1.00 95.25 116 LEU A O 1
ATOM 910 N N . ARG A 1 117 ? 1.091 1.137 9.276 1.00 93.38 117 ARG A N 1
ATOM 911 C CA . ARG A 1 117 ? 0.237 0.236 10.079 1.00 93.38 117 ARG A CA 1
ATOM 912 C C . ARG A 1 117 ? 0.866 -1.123 10.358 1.00 93.38 117 ARG A C 1
ATOM 914 O O . ARG A 1 117 ? 0.508 -1.757 11.346 1.00 93.38 117 ARG A O 1
ATOM 921 N N . GLU A 1 118 ? 1.791 -1.562 9.511 1.00 92.12 118 GLU A N 1
ATOM 922 C CA . GLU A 1 118 ? 2.456 -2.859 9.610 1.00 92.12 118 GLU A CA 1
ATOM 923 C C . GLU A 1 118 ? 3.961 -2.704 9.376 1.00 92.12 118 GLU A C 1
ATOM 925 O O . GLU A 1 118 ? 4.402 -1.928 8.531 1.00 92.12 118 GLU A O 1
ATOM 930 N N . LEU A 1 119 ? 4.781 -3.481 10.087 1.00 87.56 119 LEU A N 1
ATOM 931 C CA . LEU A 1 119 ? 6.240 -3.391 9.954 1.00 87.56 119 LEU A CA 1
ATOM 932 C C . LEU A 1 119 ? 6.723 -3.792 8.542 1.00 87.56 119 LEU A C 1
ATOM 934 O O . LEU A 1 119 ? 7.716 -3.269 8.044 1.00 87.56 119 LEU A O 1
ATOM 938 N N . GLY A 1 120 ? 5.996 -4.696 7.873 1.00 83.00 120 GLY A N 1
ATOM 939 C CA . GLY A 1 120 ? 6.285 -5.110 6.496 1.00 83.00 120 GLY A CA 1
ATOM 940 C C . GLY A 1 120 ? 6.027 -4.016 5.452 1.00 83.00 120 GLY A C 1
ATOM 941 O O . GLY A 1 120 ? 6.701 -3.992 4.421 1.00 83.00 120 GLY A O 1
ATOM 942 N N . THR A 1 121 ? 5.099 -3.094 5.727 1.00 81.38 121 THR A N 1
ATOM 943 C CA . THR A 1 121 ? 4.802 -1.938 4.867 1.00 81.38 121 THR A CA 1
ATOM 944 C C . THR A 1 121 ? 5.574 -0.686 5.279 1.00 81.38 121 THR A C 1
ATOM 946 O O . THR A 1 121 ? 5.782 0.180 4.441 1.00 81.38 121 THR A O 1
ATOM 949 N N . ALA A 1 122 ? 6.066 -0.598 6.520 1.00 75.25 122 ALA A N 1
ATOM 950 C CA . ALA A 1 122 ? 6.751 0.589 7.045 1.00 75.25 122 ALA A CA 1
ATOM 951 C C . ALA A 1 122 ? 8.021 0.985 6.266 1.00 75.25 122 ALA A C 1
ATOM 953 O O . ALA A 1 122 ? 8.404 2.149 6.264 1.00 75.25 122 ALA A O 1
ATOM 954 N N . ASN A 1 123 ? 8.648 0.035 5.564 1.00 72.25 123 ASN A N 1
ATOM 955 C CA . ASN A 1 123 ? 9.795 0.281 4.681 1.00 72.25 123 ASN A CA 1
ATOM 956 C C . ASN A 1 123 ? 9.402 0.754 3.261 1.00 72.25 123 ASN A C 1
ATOM 958 O O . ASN A 1 123 ? 10.269 0.868 2.391 1.00 72.25 123 ASN A O 1
ATOM 962 N N . TRP A 1 124 ? 8.110 0.953 2.976 1.00 73.94 124 TRP A N 1
ATOM 963 C CA . TRP A 1 124 ? 7.636 1.417 1.673 1.00 73.94 124 TRP A CA 1
ATOM 964 C C . TRP A 1 124 ? 7.658 2.941 1.618 1.00 73.94 124 TRP A C 1
ATOM 966 O O . TRP A 1 124 ? 6.742 3.611 2.088 1.00 73.94 124 TRP A O 1
ATOM 976 N N . GLN A 1 125 ? 8.688 3.467 0.961 1.00 82.62 125 GLN A N 1
ATOM 977 C CA . GLN A 1 125 ? 8.698 4.841 0.479 1.00 82.62 125 GLN A CA 1
ATOM 978 C C . GLN A 1 125 ? 7.529 5.039 -0.500 1.00 82.62 125 GLN A C 1
ATOM 980 O O . GLN A 1 125 ? 7.404 4.299 -1.480 1.00 82.62 125 GLN A O 1
ATOM 985 N N . LEU A 1 126 ? 6.674 6.025 -0.234 1.00 86.44 126 LEU A N 1
ATOM 986 C CA . LEU A 1 126 ? 5.556 6.383 -1.099 1.00 86.44 126 LEU A CA 1
ATOM 987 C C . LEU A 1 126 ? 6.085 6.977 -2.408 1.00 86.44 126 LEU A C 1
ATOM 989 O O . LEU A 1 126 ? 6.960 7.844 -2.400 1.00 86.44 126 LEU A O 1
ATOM 993 N N . GLU A 1 127 ? 5.546 6.541 -3.546 1.00 81.25 127 GLU A N 1
ATOM 994 C CA . GLU A 1 127 ? 5.890 7.170 -4.821 1.00 81.25 127 GLU A CA 1
ATOM 995 C C . GLU A 1 127 ? 5.231 8.565 -4.919 1.00 81.25 127 GLU A C 1
ATOM 997 O O . GLU A 1 127 ? 4.029 8.692 -4.646 1.00 81.25 127 GLU A O 1
ATOM 1002 N N . PRO A 1 128 ? 5.976 9.614 -5.329 1.00 83.88 128 PRO A N 1
ATOM 1003 C CA . PRO A 1 128 ? 5.396 10.920 -5.630 1.00 83.88 128 PRO A CA 1
ATOM 1004 C C . PRO A 1 128 ? 4.243 10.799 -6.628 1.00 83.88 128 PRO A C 1
ATOM 1006 O O . PRO A 1 128 ? 4.265 9.944 -7.513 1.00 83.88 128 PRO A O 1
ATOM 1009 N N . THR A 1 129 ? 3.261 11.695 -6.543 1.00 85.81 129 THR A N 1
ATOM 1010 C CA . THR A 1 129 ? 2.065 11.760 -7.411 1.00 85.81 129 THR A CA 1
ATOM 1011 C C . THR A 1 129 ? 1.064 10.602 -7.298 1.00 85.81 129 THR A C 1
ATOM 1013 O O . THR A 1 129 ? 0.013 10.658 -7.935 1.00 85.81 129 THR A O 1
ATOM 1016 N N . MET A 1 130 ? 1.303 9.595 -6.447 1.00 87.12 130 MET A N 1
ATOM 1017 C CA . MET A 1 130 ? 0.280 8.588 -6.132 1.00 87.12 130 MET A CA 1
ATOM 1018 C C . MET A 1 130 ? -1.001 9.246 -5.579 1.00 87.12 130 MET A C 1
ATOM 1020 O O . MET A 1 130 ? -0.916 10.282 -4.906 1.00 87.12 130 MET A O 1
ATOM 1024 N N . PRO A 1 131 ? -2.198 8.671 -5.795 1.00 92.50 131 PRO A N 1
ATOM 1025 C CA . PRO A 1 131 ? -3.411 9.163 -5.152 1.00 92.50 131 PRO A CA 1
ATOM 1026 C C . PRO A 1 131 ? -3.285 9.089 -3.622 1.00 92.50 131 PRO A C 1
ATOM 1028 O O . PRO A 1 131 ? -2.601 8.225 -3.077 1.00 92.50 131 PRO A O 1
ATOM 1031 N N . TRP A 1 132 ? -3.929 10.025 -2.929 1.00 94.44 132 TRP A N 1
ATOM 1032 C CA . TRP A 1 132 ? -3.983 10.048 -1.468 1.00 94.44 132 TRP A CA 1
ATOM 1033 C C . TRP A 1 132 ? -5.121 9.151 -0.962 1.00 94.44 132 TRP A C 1
ATOM 1035 O O . TRP A 1 132 ? -6.300 9.472 -1.166 1.00 94.44 132 TRP A O 1
ATOM 1045 N N . GLU A 1 133 ? -4.760 8.059 -0.286 1.00 95.06 133 GLU A N 1
ATOM 1046 C CA . GLU A 1 133 ? -5.693 7.151 0.389 1.00 95.06 133 GLU A CA 1
ATOM 1047 C C . GLU A 1 133 ? -6.443 7.853 1.528 1.00 95.06 133 GLU A C 1
ATOM 1049 O O . GLU A 1 133 ? -5.923 8.774 2.157 1.00 95.06 133 GLU A O 1
ATOM 1054 N N . LEU A 1 134 ? -7.667 7.408 1.835 1.00 94.19 134 LEU A N 1
ATOM 1055 C CA . LEU A 1 134 ? -8.491 8.042 2.876 1.00 94.19 134 LEU A CA 1
ATOM 1056 C C . LEU A 1 134 ? -7.814 7.998 4.259 1.00 94.19 134 LEU A C 1
ATOM 1058 O O . LEU A 1 134 ? -7.768 9.004 4.958 1.00 94.19 134 LEU A O 1
ATOM 1062 N N . ALA A 1 135 ? -7.193 6.866 4.597 1.00 94.38 135 ALA A N 1
ATOM 1063 C CA . ALA A 1 135 ? -6.414 6.702 5.825 1.00 94.38 135 ALA A CA 1
ATOM 1064 C C . ALA A 1 135 ? -5.223 7.673 5.928 1.00 94.38 135 ALA A C 1
ATOM 1066 O O . ALA A 1 135 ? -4.923 8.172 7.011 1.00 94.38 135 ALA A O 1
ATOM 1067 N N . ASP A 1 136 ? -4.551 7.940 4.806 1.00 96.81 136 ASP A N 1
ATOM 1068 C CA . ASP A 1 136 ? -3.410 8.856 4.753 1.00 96.81 136 ASP A CA 1
ATOM 1069 C C . ASP A 1 136 ? -3.874 10.313 4.885 1.00 96.81 136 ASP A C 1
ATOM 1071 O O . ASP A 1 136 ? -3.237 11.100 5.579 1.00 96.81 136 ASP A O 1
ATOM 1075 N N . LYS A 1 137 ? -5.027 10.654 4.295 1.00 96.44 137 LYS A N 1
ATOM 1076 C CA . LYS A 1 137 ? -5.689 11.962 4.435 1.00 96.44 137 LYS A CA 1
ATOM 1077 C C . LYS A 1 137 ? -6.089 12.254 5.883 1.00 96.44 137 LYS A C 1
ATOM 1079 O O . LYS A 1 137 ? -5.801 13.338 6.388 1.00 96.44 137 LYS A O 1
ATOM 1084 N N . ASP A 1 138 ? -6.704 11.287 6.563 1.00 95.88 138 ASP A N 1
ATOM 1085 C CA . ASP A 1 138 ? -7.118 11.427 7.965 1.00 95.88 138 ASP A CA 1
ATOM 1086 C C . ASP A 1 138 ? -5.913 11.604 8.902 1.00 95.88 138 ASP A C 1
ATOM 1088 O O . ASP A 1 138 ? -5.919 12.480 9.774 1.00 95.88 138 ASP A O 1
ATOM 1092 N N . ALA A 1 139 ? -4.846 10.827 8.688 1.00 97.44 139 ALA A N 1
ATOM 1093 C CA . ALA A 1 139 ? -3.600 10.963 9.437 1.00 97.44 139 ALA A CA 1
ATOM 1094 C C . ALA A 1 139 ? -2.893 12.303 9.154 1.00 97.44 139 ALA A C 1
ATOM 1096 O O . ALA A 1 139 ? -2.430 12.957 10.089 1.00 97.44 139 ALA A O 1
ATOM 1097 N N . LEU A 1 140 ? -2.860 12.753 7.894 1.00 97.56 140 LEU A N 1
ATOM 1098 C CA . LEU A 1 140 ? -2.294 14.042 7.485 1.00 97.56 140 LEU A CA 1
ATOM 1099 C C . LEU A 1 140 ? -3.016 15.223 8.157 1.00 97.56 140 LEU A C 1
ATOM 1101 O O . LEU A 1 140 ? -2.361 16.098 8.729 1.00 97.56 140 LEU A O 1
ATOM 1105 N N . MET A 1 141 ? -4.356 15.223 8.158 1.00 97.06 141 MET A N 1
ATOM 1106 C CA . MET A 1 141 ? -5.152 16.225 8.880 1.00 97.06 141 MET A CA 1
ATOM 1107 C C . MET A 1 141 ? -4.862 16.209 10.383 1.00 97.06 141 MET A C 1
ATOM 1109 O O . MET A 1 141 ? -4.723 17.269 10.990 1.00 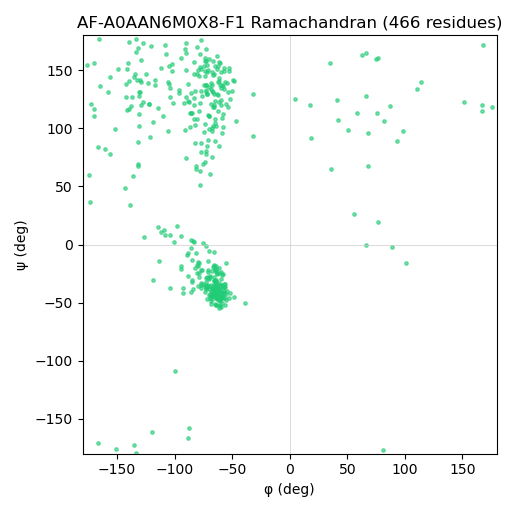97.06 141 MET A O 1
ATOM 1113 N N . LEU A 1 142 ? -4.754 15.025 10.995 1.00 97.12 142 LEU A N 1
ATOM 1114 C CA . LEU A 1 142 ? -4.493 14.897 12.428 1.00 97.12 142 LEU A CA 1
ATOM 1115 C C . LEU A 1 142 ? -3.093 15.395 12.820 1.00 97.12 142 LEU A C 1
ATOM 1117 O O . LEU A 1 142 ? -2.954 16.078 13.837 1.00 97.12 142 LEU A O 1
ATOM 1121 N N . LEU A 1 143 ? -2.070 15.081 12.022 1.00 98.00 143 LEU A N 1
ATOM 1122 C CA . LEU A 1 143 ? -0.701 15.565 12.219 1.00 98.00 143 LEU A CA 1
ATOM 1123 C C . LEU A 1 143 ? -0.650 17.097 12.114 1.00 98.00 143 LEU A C 1
ATOM 1125 O O . LEU A 1 143 ? -0.140 17.758 13.018 1.00 98.00 143 LEU A O 1
ATOM 1129 N N . SER A 1 144 ? -1.267 17.668 11.075 1.00 97.44 144 SER A N 1
ATOM 1130 C CA . SER A 1 144 ? -1.360 19.123 10.895 1.00 97.44 144 SER A CA 1
ATOM 1131 C C . SER A 1 144 ? -2.110 19.804 12.050 1.00 97.44 144 SER A C 1
ATOM 1133 O O . SER A 1 144 ? -1.603 20.757 12.642 1.00 97.44 144 SER A O 1
ATOM 1135 N N . ALA A 1 145 ? -3.264 19.265 12.460 1.00 96.25 145 ALA A N 1
ATOM 1136 C CA . ALA A 1 145 ? -4.046 19.777 13.590 1.00 96.25 145 ALA A CA 1
ATOM 1137 C C . ALA A 1 145 ? -3.324 19.659 14.947 1.00 96.25 145 ALA A C 1
ATOM 1139 O O . ALA A 1 145 ? -3.634 20.401 15.876 1.00 96.25 145 ALA A O 1
ATOM 1140 N N . SER A 1 146 ? -2.348 18.752 15.061 1.00 96.81 146 SER A N 1
ATOM 1141 C CA . SER A 1 146 ? -1.496 18.592 16.247 1.00 96.81 146 SER A CA 1
ATOM 1142 C C . SER A 1 146 ? -0.272 19.522 16.246 1.00 96.81 146 SER A C 1
ATOM 1144 O O . SER A 1 146 ? 0.563 19.429 17.144 1.00 96.81 146 SER A O 1
ATOM 1146 N N . GLY A 1 147 ? -0.145 20.411 15.252 1.00 97.06 147 GLY A N 1
ATOM 1147 C CA . GLY A 1 147 ? 0.969 21.354 15.135 1.00 97.06 147 GLY A CA 1
ATOM 1148 C C . GLY A 1 147 ? 2.272 20.735 14.622 1.00 97.06 147 GLY A C 1
ATOM 1149 O O . GLY A 1 147 ? 3.337 21.318 14.830 1.00 97.06 147 GLY A O 1
ATOM 1150 N N . VAL A 1 148 ? 2.218 19.567 13.969 1.00 98.06 148 VAL A N 1
ATOM 1151 C CA . VAL A 1 14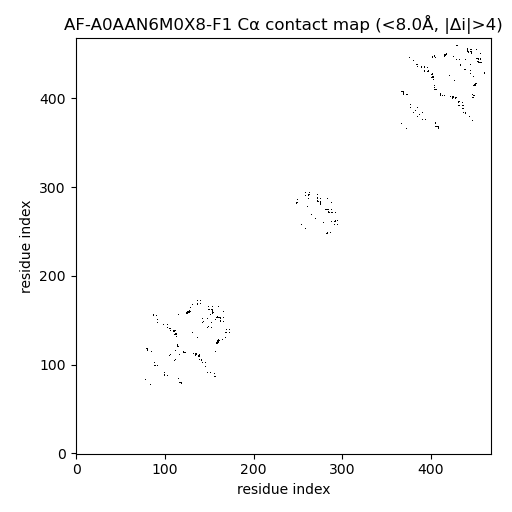8 ? 3.395 18.983 13.307 1.00 98.06 148 VAL A CA 1
ATOM 1152 C C . VAL A 1 148 ? 3.699 19.787 12.040 1.00 98.06 148 VAL A C 1
ATOM 1154 O O . VAL A 1 148 ? 2.800 20.062 11.242 1.00 98.06 148 VAL A O 1
ATOM 1157 N N . LYS A 1 149 ? 4.962 20.185 11.850 1.00 98.12 149 LYS A N 1
ATOM 1158 C CA . LYS A 1 149 ? 5.393 20.946 10.667 1.00 98.12 149 LYS A CA 1
ATOM 1159 C C . LYS A 1 149 ? 5.296 20.091 9.407 1.00 98.12 149 LYS A C 1
ATOM 1161 O O . LYS A 1 149 ? 5.509 18.881 9.453 1.00 98.12 149 LYS A O 1
ATOM 1166 N N . ILE A 1 150 ? 5.018 20.724 8.270 1.00 97.69 150 ILE A N 1
ATOM 1167 C CA . ILE A 1 150 ? 4.768 20.013 7.011 1.00 97.69 150 ILE A CA 1
ATOM 1168 C C . ILE A 1 150 ? 6.012 19.267 6.500 1.00 97.69 150 ILE A C 1
ATOM 1170 O O . ILE A 1 150 ? 5.889 18.198 5.906 1.00 97.69 150 ILE A O 1
ATOM 1174 N N . GLU A 1 151 ? 7.204 19.785 6.798 1.00 97.25 151 GLU A N 1
ATOM 1175 C CA . GLU A 1 151 ? 8.490 19.150 6.511 1.00 97.25 151 GLU A CA 1
ATOM 1176 C C . GLU A 1 151 ? 8.639 17.838 7.295 1.00 97.25 151 GLU A C 1
ATOM 1178 O O . GLU A 1 151 ? 8.843 16.781 6.693 1.00 97.25 151 GLU A O 1
ATOM 1183 N N . ASP A 1 152 ? 8.434 17.887 8.616 1.00 97.81 152 ASP A N 1
ATOM 1184 C CA . ASP A 1 152 ? 8.507 16.722 9.507 1.00 97.81 152 ASP A CA 1
ATOM 1185 C C . ASP A 1 152 ? 7.430 15.678 9.162 1.00 97.81 152 ASP A C 1
ATOM 1187 O O . ASP A 1 152 ? 7.693 14.477 9.196 1.00 97.81 152 ASP A O 1
ATOM 1191 N N . ILE A 1 153 ? 6.226 16.121 8.771 1.00 97.62 153 ILE A N 1
ATOM 1192 C CA . ILE A 1 153 ? 5.163 15.248 8.248 1.00 97.62 153 ILE A CA 1
ATOM 1193 C C . ILE A 1 153 ? 5.681 14.438 7.051 1.00 97.62 153 ILE A C 1
ATOM 1195 O O . ILE A 1 153 ? 5.502 13.220 7.018 1.00 97.62 153 ILE A O 1
ATOM 1199 N N . THR A 1 154 ? 6.345 15.080 6.086 1.00 96.19 154 THR A N 1
ATOM 1200 C CA . THR A 1 154 ? 6.880 14.375 4.909 1.00 96.19 154 THR A CA 1
ATOM 1201 C C . THR A 1 154 ? 8.094 13.506 5.191 1.00 96.19 154 THR A C 1
ATOM 1203 O O . THR A 1 154 ? 8.198 12.425 4.621 1.00 96.19 154 THR A O 1
ATOM 1206 N N . GLU A 1 155 ? 9.003 13.944 6.060 1.00 95.19 155 GLU A N 1
ATOM 1207 C CA . GLU A 1 155 ? 10.231 13.198 6.347 1.00 95.19 155 GLU A CA 1
ATOM 1208 C C . GLU A 1 155 ? 9.976 11.975 7.242 1.00 95.19 155 GLU A C 1
ATOM 1210 O O . GLU A 1 155 ? 10.629 10.946 7.080 1.00 95.19 155 GLU A O 1
ATOM 1215 N N . ILE A 1 156 ? 9.021 12.068 8.174 1.00 96.50 156 ILE A N 1
ATOM 1216 C CA . ILE A 1 156 ? 8.804 11.053 9.215 1.00 96.50 156 ILE A CA 1
ATOM 1217 C C . ILE A 1 156 ? 7.578 10.174 8.928 1.00 96.50 156 ILE A C 1
ATOM 1219 O O . ILE A 1 156 ? 7.622 8.979 9.218 1.00 96.50 156 ILE A O 1
ATOM 1223 N N . PHE A 1 157 ? 6.488 10.736 8.389 1.00 96.75 157 PHE A N 1
ATOM 1224 C CA . PHE A 1 157 ? 5.188 10.045 8.302 1.00 96.75 157 PHE A CA 1
ATOM 1225 C C . PHE A 1 157 ? 4.720 9.714 6.881 1.00 96.75 157 PHE A C 1
ATOM 1227 O O . PHE A 1 157 ? 3.787 8.929 6.738 1.00 96.75 157 PHE A O 1
ATOM 1234 N N . PHE A 1 158 ? 5.330 10.307 5.850 1.00 96.31 158 PHE A N 1
ATOM 1235 C CA . PHE A 1 158 ? 4.975 10.099 4.441 1.00 96.31 158 PHE A CA 1
ATOM 1236 C C . PHE A 1 158 ? 6.226 10.091 3.548 1.00 96.31 158 PHE A C 1
ATOM 1238 O O . PHE A 1 158 ? 6.273 10.790 2.532 1.00 96.31 158 PHE A O 1
ATOM 1245 N N . GLU A 1 159 ? 7.251 9.320 3.935 1.00 92.44 159 GLU A N 1
ATOM 1246 C CA . GLU A 1 159 ? 8.550 9.310 3.250 1.00 92.44 159 GLU A CA 1
ATOM 1247 C C . GLU A 1 159 ? 8.372 9.079 1.740 1.00 92.44 159 GLU A C 1
ATOM 1249 O O . GLU A 1 159 ? 7.762 8.100 1.312 1.00 92.44 159 GLU A O 1
ATOM 1254 N N . GLY A 1 160 ? 8.919 9.985 0.926 1.00 90.88 160 GLY A N 1
ATOM 1255 C CA . GLY A 1 160 ? 8.789 9.967 -0.536 1.00 90.88 160 GLY A CA 1
ATOM 1256 C C . GLY A 1 160 ? 7.747 10.940 -1.096 1.00 90.88 160 GLY A C 1
ATOM 1257 O O . GLY A 1 160 ? 7.840 11.295 -2.270 1.00 90.88 160 GLY A O 1
ATOM 1258 N N . ARG A 1 161 ? 6.832 11.466 -0.269 1.00 94.81 161 ARG A N 1
ATOM 1259 C CA . ARG A 1 161 ? 6.010 12.636 -0.621 1.00 94.81 161 ARG A CA 1
ATOM 1260 C C . ARG A 1 161 ? 6.778 13.936 -0.436 1.00 94.81 161 ARG A C 1
ATOM 1262 O O . ARG A 1 161 ? 7.637 14.066 0.432 1.00 94.81 16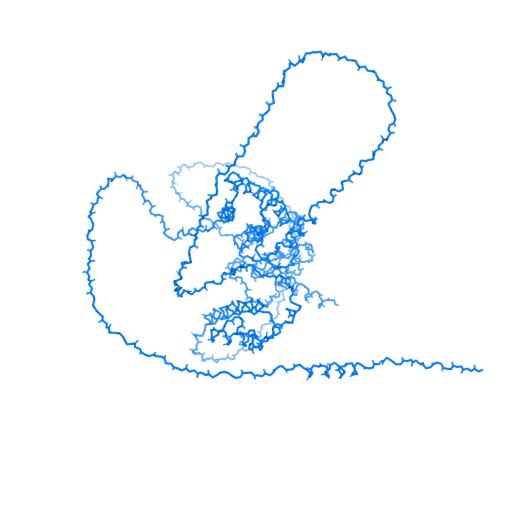1 ARG A O 1
ATOM 1269 N N . THR A 1 162 ? 6.437 14.930 -1.246 1.00 95.81 162 THR A N 1
ATOM 1270 C CA . THR A 1 162 ? 6.963 16.291 -1.123 1.00 95.81 162 THR A CA 1
ATOM 1271 C C . THR A 1 162 ? 6.084 17.154 -0.217 1.00 95.81 162 THR A C 1
ATOM 1273 O O . THR A 1 162 ? 4.867 16.988 -0.169 1.00 95.81 162 THR A O 1
ATOM 1276 N N . ALA A 1 163 ? 6.679 18.141 0.465 1.00 96.44 163 ALA A N 1
ATOM 1277 C CA . ALA A 1 163 ? 5.929 19.059 1.335 1.00 96.44 163 ALA A CA 1
ATOM 1278 C C . ALA A 1 163 ? 4.823 19.830 0.584 1.00 96.44 163 ALA A C 1
ATOM 1280 O O . ALA A 1 163 ? 3.814 20.192 1.178 1.00 96.44 163 ALA A O 1
ATOM 1281 N N . HIS A 1 164 ? 4.993 20.027 -0.730 1.00 96.38 164 HIS A N 1
ATOM 1282 C CA . HIS A 1 164 ? 3.981 20.612 -1.611 1.00 96.38 164 HIS A CA 1
ATOM 1283 C C . HIS A 1 164 ? 2.774 19.679 -1.777 1.00 96.38 164 HIS A C 1
ATOM 1285 O O . HIS A 1 164 ? 1.661 20.114 -1.535 1.00 96.38 164 HIS A O 1
ATOM 1291 N N . GLU A 1 165 ? 2.973 18.385 -2.065 1.00 96.25 165 GLU A N 1
ATOM 1292 C CA . GLU A 1 165 ? 1.863 17.417 -2.143 1.00 96.25 165 GLU A CA 1
ATOM 1293 C C . GLU A 1 165 ? 1.073 17.316 -0.833 1.00 96.25 165 GLU A C 1
ATOM 1295 O O . GLU A 1 165 ? -0.143 17.146 -0.870 1.00 96.25 165 GLU A O 1
ATOM 1300 N N . CYS A 1 166 ? 1.746 17.406 0.320 1.00 96.94 166 CYS A N 1
ATOM 1301 C CA . CYS A 1 166 ? 1.075 17.406 1.621 1.00 96.94 166 CYS A CA 1
ATOM 1302 C C . CYS A 1 166 ? 0.326 18.720 1.891 1.00 96.94 166 CYS A C 1
ATOM 1304 O O . CYS A 1 166 ? -0.758 18.684 2.468 1.00 96.94 166 CYS A O 1
ATOM 1306 N N . HIS A 1 167 ? 0.867 19.866 1.462 1.00 97.25 167 HIS A N 1
ATOM 1307 C CA . HIS A 1 167 ? 0.180 21.157 1.545 1.00 97.25 167 HIS A CA 1
ATOM 1308 C C . HIS A 1 167 ? -1.073 21.171 0.663 1.00 97.25 167 HIS A C 1
ATOM 1310 O O . HIS A 1 167 ? -2.166 21.422 1.160 1.00 97.25 167 HIS A O 1
ATOM 1316 N N . ASP A 1 168 ? -0.938 20.794 -0.608 1.00 96.06 168 ASP A N 1
ATOM 1317 C CA . ASP A 1 168 ? -2.041 20.720 -1.566 1.00 96.06 168 ASP A CA 1
ATOM 1318 C C . ASP A 1 168 ? -3.109 19.730 -1.086 1.00 96.06 168 ASP A C 1
ATOM 1320 O O . ASP A 1 168 ? -4.306 19.996 -1.182 1.00 96.06 168 ASP A O 1
ATOM 1324 N N . ALA A 1 169 ? -2.706 18.584 -0.526 1.00 95.69 169 ALA A N 1
ATOM 1325 C CA . ALA A 1 169 ? -3.642 17.642 0.076 1.00 95.69 169 ALA A CA 1
ATOM 1326 C C . ALA A 1 169 ? -4.378 18.258 1.275 1.00 95.69 169 ALA A C 1
ATOM 1328 O O . ALA A 1 169 ? -5.592 18.103 1.359 1.00 95.69 169 ALA A O 1
ATOM 1329 N N . LEU A 1 170 ? -3.698 18.991 2.163 1.00 96.44 170 LEU A N 1
ATOM 1330 C CA . LEU A 1 170 ? -4.342 19.703 3.274 1.00 96.44 170 LEU A CA 1
ATOM 1331 C C . LEU A 1 170 ? -5.292 20.810 2.798 1.00 96.44 170 LEU A C 1
ATOM 1333 O O . LEU A 1 170 ? -6.369 20.951 3.371 1.00 96.44 170 LEU A O 1
ATOM 1337 N N . GLU A 1 171 ? -4.950 21.561 1.749 1.00 95.56 171 GLU A N 1
ATOM 1338 C CA . GLU A 1 171 ? -5.832 22.581 1.167 1.00 95.56 171 GLU A CA 1
ATOM 1339 C C . GLU A 1 171 ? -7.081 21.968 0.527 1.00 95.56 171 GLU A C 1
ATOM 1341 O O . GLU A 1 171 ? -8.180 22.464 0.752 1.00 95.56 171 GLU A O 1
ATOM 1346 N N . ASN A 1 172 ? -6.938 20.850 -0.193 1.00 94.31 172 ASN A N 1
ATOM 1347 C CA . ASN A 1 172 ? -8.066 20.103 -0.762 1.00 94.31 172 ASN A CA 1
ATOM 1348 C C . ASN A 1 172 ? -8.906 19.359 0.299 1.00 94.31 172 ASN A C 1
ATOM 1350 O O . ASN A 1 172 ? -10.064 19.028 0.046 1.00 94.31 172 ASN A O 1
ATOM 1354 N N . LEU A 1 173 ? -8.325 19.040 1.463 1.00 91.38 173 LEU A N 1
ATOM 1355 C CA . LEU A 1 173 ? -9.007 18.372 2.579 1.00 91.38 173 LEU A CA 1
ATOM 1356 C C . LEU A 1 173 ? -9.679 19.336 3.542 1.00 91.38 173 LEU A C 1
ATOM 1358 O O . LEU A 1 173 ? -10.657 18.953 4.181 1.00 91.38 173 LEU A O 1
ATOM 1362 N N . ARG A 1 174 ? -9.172 20.567 3.655 1.00 89.00 174 ARG A N 1
ATOM 1363 C CA . ARG A 1 174 ? -9.882 21.660 4.305 1.00 89.00 174 ARG A CA 1
ATOM 1364 C C . ARG A 1 174 ? -11.182 21.815 3.519 1.00 89.00 174 ARG A C 1
ATOM 1366 O O . ARG A 1 174 ? -11.125 22.246 2.368 1.00 89.00 174 ARG A O 1
ATOM 1373 N N . PRO A 1 175 ? -12.349 21.438 4.078 1.00 68.25 175 PRO A N 1
ATOM 1374 C CA . PRO A 1 175 ? -13.590 21.595 3.343 1.00 68.25 175 PRO A CA 1
ATOM 1375 C C . PRO A 1 175 ? -13.707 23.065 2.967 1.00 68.25 175 PRO A C 1
ATOM 1377 O O . PRO A 1 175 ? -13.216 23.922 3.714 1.00 68.25 175 PRO A O 1
ATOM 1380 N N . HIS A 1 176 ? -14.390 23.371 1.865 1.00 48.41 176 HIS A N 1
ATOM 1381 C CA . HIS A 1 176 ? -14.891 24.721 1.658 1.00 48.41 176 HIS A CA 1
ATOM 1382 C C . HIS A 1 176 ? -15.868 25.040 2.794 1.00 48.41 176 HIS A C 1
ATOM 1384 O O . HIS A 1 176 ? -17.082 24.911 2.662 1.00 48.41 176 HIS A O 1
ATOM 1390 N N . ALA A 1 177 ? -15.316 25.501 3.914 1.00 46.19 177 ALA A N 1
ATOM 1391 C CA . ALA A 1 177 ? -15.973 26.328 4.893 1.00 46.19 177 ALA A CA 1
ATOM 1392 C C . ALA A 1 177 ? -16.184 27.700 4.244 1.00 46.19 177 ALA A C 1
ATOM 1394 O O . ALA A 1 177 ? -15.680 28.714 4.720 1.00 46.19 177 ALA A O 1
ATOM 1395 N N . SER A 1 178 ? -16.950 27.709 3.146 1.00 44.44 178 SER A N 1
ATOM 1396 C CA . SER A 1 178 ? -17.916 28.765 2.903 1.00 44.44 178 SER A CA 1
ATOM 1397 C C . SER A 1 178 ? -18.646 28.908 4.237 1.00 44.44 178 SER A C 1
ATOM 1399 O O . SER A 1 178 ? -19.346 28.002 4.677 1.00 44.44 178 SER A O 1
ATOM 1401 N N . ILE A 1 179 ? -18.377 29.967 5.000 1.00 48.16 179 ILE A N 1
ATOM 1402 C CA . ILE A 1 179 ? -18.935 31.275 4.662 1.00 48.16 179 ILE A CA 1
ATOM 1403 C C . ILE A 1 179 ? -20.334 31.021 4.102 1.00 48.16 179 ILE A C 1
ATOM 1405 O O . ILE A 1 179 ? -20.595 31.195 2.915 1.00 48.16 179 ILE A O 1
ATOM 1409 N N . ILE A 1 180 ? -21.209 30.514 4.976 1.00 38.66 180 ILE A N 1
ATOM 1410 C CA . ILE A 1 180 ? -22.619 30.862 4.880 1.00 38.66 180 ILE A CA 1
ATOM 1411 C C . ILE A 1 180 ? -22.592 32.393 4.873 1.00 38.66 180 ILE A C 1
ATOM 1413 O O . ILE A 1 180 ? -22.037 32.960 5.823 1.00 38.66 180 ILE A O 1
ATOM 1417 N N . PRO A 1 181 ? -23.057 33.062 3.806 1.00 45.22 181 PRO A N 1
ATOM 1418 C CA . PRO A 1 181 ? -23.188 34.503 3.840 1.00 45.22 181 PRO A CA 1
ATOM 1419 C C . PRO A 1 181 ? -24.067 34.822 5.042 1.00 45.22 181 PRO A C 1
ATOM 1421 O O . PRO A 1 181 ? -25.185 34.318 5.143 1.00 45.22 181 PRO A O 1
ATOM 1424 N N . VAL A 1 182 ? -23.537 35.598 5.984 1.00 43.75 182 VAL A N 1
ATOM 1425 C CA . VAL A 1 182 ? -24.402 36.283 6.934 1.00 43.75 182 VAL A CA 1
ATOM 1426 C C . VAL A 1 182 ? -25.138 37.295 6.073 1.00 43.75 182 VAL A C 1
ATOM 1428 O O . VAL A 1 182 ? -24.547 38.282 5.645 1.00 43.75 182 VAL A O 1
ATOM 1431 N N . GLU A 1 183 ? -26.374 36.972 5.701 1.00 53.53 183 GLU A N 1
ATOM 1432 C CA . GLU A 1 183 ? -27.266 37.955 5.109 1.00 53.53 183 GLU A CA 1
ATOM 1433 C C . GLU A 1 183 ? -27.520 39.001 6.198 1.00 53.53 183 GLU A C 1
ATOM 1435 O O . GLU A 1 183 ? -28.145 38.710 7.220 1.00 53.53 183 GLU A O 1
ATOM 1440 N N . ASP A 1 184 ? -26.938 40.186 6.010 1.00 47.44 184 ASP A N 1
ATOM 1441 C CA . ASP A 1 184 ? -27.164 41.354 6.855 1.00 47.44 184 ASP A CA 1
ATOM 1442 C C . ASP A 1 184 ? -28.632 41.793 6.701 1.00 47.44 184 ASP A C 1
ATOM 1444 O O . ASP A 1 184 ? -28.975 42.592 5.829 1.00 47.44 184 ASP A O 1
ATOM 1448 N N . ASP A 1 185 ? -29.516 41.231 7.530 1.00 52.75 185 ASP A N 1
ATOM 1449 C CA . ASP A 1 185 ? -30.928 41.617 7.597 1.00 52.75 185 ASP A CA 1
ATOM 1450 C C . ASP A 1 185 ? -31.069 42.966 8.325 1.00 52.75 185 ASP A C 1
ATOM 1452 O O . ASP A 1 185 ? -31.032 43.069 9.557 1.00 52.75 185 ASP A O 1
ATOM 1456 N N . GLU A 1 186 ? -31.157 44.038 7.535 1.00 55.56 186 GLU A N 1
ATOM 1457 C CA . GLU A 1 186 ? -31.074 45.428 7.987 1.00 55.56 186 GLU A CA 1
ATOM 1458 C C . GLU A 1 186 ? -32.408 45.968 8.567 1.00 55.56 186 GLU A C 1
ATOM 1460 O O . GLU A 1 186 ? -33.021 46.898 8.044 1.00 55.56 186 GLU A O 1
ATOM 1465 N N . GLY A 1 187 ? -32.825 45.436 9.724 1.00 44.22 187 GLY A N 1
ATOM 1466 C CA . GLY A 1 187 ? -33.784 46.078 10.647 1.00 44.22 187 GLY A CA 1
ATOM 1467 C C . GLY A 1 187 ? -35.291 45.949 10.324 1.00 44.22 187 GLY A C 1
ATOM 1468 O O . GLY A 1 187 ? -35.664 45.282 9.364 1.00 44.22 187 GLY A O 1
ATOM 1469 N N . PRO A 1 188 ? -36.203 46.576 11.117 1.00 50.50 188 PRO A N 1
ATOM 1470 C CA . PRO A 1 188 ? -35.971 47.624 12.124 1.00 50.50 188 PRO A CA 1
ATOM 1471 C C . PRO A 1 188 ? -36.406 47.281 13.576 1.00 50.50 188 PRO A C 1
ATOM 1473 O O . PRO A 1 188 ? -37.097 46.305 13.853 1.00 50.50 188 PRO A O 1
ATOM 1476 N N . ALA A 1 189 ? -36.020 48.145 14.523 1.00 45.56 189 ALA A N 1
ATOM 1477 C CA . ALA A 1 189 ? -36.370 48.095 15.956 1.00 45.56 189 ALA A CA 1
ATOM 1478 C C . ALA A 1 189 ? -37.704 48.846 16.267 1.00 45.56 189 ALA A C 1
ATOM 1480 O O . ALA A 1 189 ? -38.357 49.284 15.319 1.00 45.56 189 ALA A O 1
ATOM 1481 N N . PRO A 1 190 ? -38.094 49.163 17.533 1.00 65.75 190 PRO A N 1
ATOM 1482 C CA . PRO A 1 190 ? -37.752 48.601 18.861 1.00 65.75 190 PRO A CA 1
ATOM 1483 C C . PRO A 1 190 ? -38.992 48.315 19.770 1.00 65.75 190 PRO A C 1
ATOM 1485 O O . PRO A 1 190 ? -40.066 48.861 19.530 1.00 65.75 190 PRO A O 1
ATOM 1488 N N . SER A 1 191 ? -38.841 47.597 20.906 1.00 39.44 191 SER A N 1
ATOM 1489 C CA . SER A 1 191 ? -39.642 47.848 22.144 1.00 39.44 191 SER A CA 1
ATOM 1490 C C . SER A 1 191 ? -39.200 47.101 23.427 1.00 39.44 191 SER A C 1
ATOM 1492 O O . SER A 1 191 ? -39.330 45.891 23.541 1.00 39.44 191 SER A O 1
ATOM 1494 N N . SER A 1 192 ? -38.784 47.890 24.427 1.00 41.53 192 SER A N 1
ATOM 1495 C CA . SER A 1 192 ? -39.153 47.848 25.863 1.00 41.53 192 SER A CA 1
ATOM 1496 C C . SER A 1 192 ? -39.286 46.537 26.674 1.00 41.53 192 SER A C 1
ATOM 1498 O O . SER A 1 192 ? -40.353 45.932 26.686 1.00 41.53 192 SER A O 1
ATOM 1500 N N . ALA A 1 193 ? -38.309 46.276 27.566 1.00 42.16 193 ALA A N 1
ATOM 1501 C CA . ALA A 1 193 ? -38.445 46.241 29.052 1.00 42.16 193 ALA A CA 1
ATOM 1502 C C . ALA A 1 193 ? -37.101 45.794 29.701 1.00 42.16 193 ALA A C 1
ATOM 1504 O O . ALA A 1 193 ? -36.556 44.769 29.319 1.00 42.16 193 ALA A O 1
ATOM 1505 N N . ARG A 1 194 ? -36.407 46.595 30.537 1.00 43.47 194 ARG A N 1
ATOM 1506 C CA . ARG A 1 194 ? -36.589 46.785 32.007 1.00 43.47 194 ARG A CA 1
ATOM 1507 C C . ARG A 1 194 ? -36.430 45.448 32.772 1.00 43.47 194 ARG A C 1
ATOM 1509 O O . ARG A 1 194 ? -37.247 44.568 32.564 1.00 43.47 194 ARG A O 1
ATOM 1516 N N . THR A 1 195 ? -35.418 45.195 33.615 1.00 38.19 195 THR A N 1
ATOM 1517 C CA . THR A 1 195 ? -34.974 45.899 34.855 1.00 38.19 195 THR A CA 1
ATOM 1518 C C . THR A 1 195 ? -33.490 45.600 35.185 1.00 38.19 195 THR A C 1
ATOM 1520 O O . THR A 1 195 ? -33.078 44.453 35.085 1.00 38.19 195 THR A O 1
ATOM 1523 N N . SER A 1 196 ? -32.631 46.589 35.464 1.00 45.19 196 SER A N 1
ATOM 1524 C CA . SER A 1 196 ? -32.288 47.166 36.796 1.00 45.19 196 SER A CA 1
ATOM 1525 C C . SER A 1 196 ? -31.239 46.408 37.639 1.00 45.19 196 SER A C 1
ATOM 1527 O O . SER A 1 196 ? -31.568 45.401 38.256 1.00 45.19 196 SER A O 1
ATOM 1529 N N . ASN A 1 197 ? -30.019 46.967 37.719 1.00 41.19 197 ASN A N 1
ATOM 1530 C CA . ASN A 1 197 ? -29.201 47.273 38.923 1.00 41.19 197 ASN A CA 1
ATOM 1531 C C . ASN A 1 197 ? -27.757 47.589 38.444 1.00 41.19 197 ASN A C 1
ATOM 1533 O O . ASN A 1 197 ? -27.179 46.789 37.722 1.00 41.19 197 ASN A O 1
ATOM 1537 N N . ALA A 1 198 ? -27.192 48.798 38.592 1.00 43.69 198 ALA A N 1
ATOM 1538 C CA . ALA A 1 198 ? -26.819 49.516 39.828 1.00 43.69 198 ALA A CA 1
ATOM 1539 C C . ALA A 1 198 ? -25.677 48.794 40.591 1.00 43.69 198 ALA A C 1
ATOM 1541 O O . ALA A 1 198 ? -25.818 47.613 40.878 1.00 43.69 198 ALA A O 1
ATOM 1542 N N . MET A 1 199 ? -24.552 49.418 40.979 1.00 41.22 199 MET A N 1
ATOM 1543 C CA . MET A 1 199 ? -24.071 50.808 40.820 1.00 41.22 199 MET A CA 1
ATOM 1544 C C . MET A 1 199 ? -22.552 50.888 41.154 1.00 41.22 199 MET A C 1
ATOM 1546 O O . MET A 1 199 ? -22.002 49.915 41.658 1.00 41.22 199 MET A O 1
ATOM 1550 N N . LEU A 1 200 ? -21.951 52.081 40.999 1.00 41.03 200 LEU A N 1
ATOM 1551 C CA . LEU A 1 200 ? -20.683 52.577 41.591 1.00 41.03 200 LEU A CA 1
ATOM 1552 C C . LEU A 1 200 ? -19.342 52.286 40.869 1.00 41.03 200 LEU A C 1
ATOM 1554 O O . LEU A 1 200 ? -18.880 51.159 40.740 1.00 41.03 200 LEU A O 1
ATOM 1558 N N . SER A 1 201 ? -18.697 53.399 40.496 1.00 44.78 201 SER A N 1
ATOM 1559 C CA . SER A 1 201 ? -17.343 53.563 39.929 1.00 44.78 201 SER A CA 1
ATOM 1560 C C . SER A 1 201 ? -16.490 54.452 40.877 1.00 44.78 201 SER A C 1
ATOM 1562 O O . SER A 1 201 ? -16.952 54.750 41.980 1.00 44.78 201 SER A O 1
ATOM 1564 N N . PRO A 1 202 ? -15.369 55.055 40.414 1.00 69.81 202 PRO A N 1
ATOM 1565 C CA . PRO A 1 202 ? -14.002 54.531 40.333 1.00 69.81 202 PRO A CA 1
ATOM 1566 C C . PRO A 1 202 ? -13.187 55.076 41.549 1.00 69.81 202 PRO A C 1
ATOM 1568 O O . PRO A 1 202 ? -13.570 54.650 42.638 1.00 69.81 202 PRO A O 1
ATOM 1571 N N . PRO A 1 203 ? -12.189 56.013 41.528 1.00 61.72 203 PRO A N 1
ATOM 1572 C CA . PRO A 1 203 ? -11.218 56.509 40.518 1.00 61.72 203 PRO A CA 1
ATOM 1573 C C . PRO A 1 203 ? -9.917 55.639 40.538 1.00 61.72 203 PRO A C 1
ATOM 1575 O O . PRO A 1 203 ? -10.014 54.485 40.935 1.00 61.72 203 PRO A O 1
ATOM 1578 N N . ALA A 1 204 ? -8.696 56.000 40.097 1.00 42.41 204 ALA A N 1
ATOM 1579 C CA . ALA A 1 204 ? -8.086 57.240 39.581 1.00 42.41 204 ALA A CA 1
ATOM 1580 C C . ALA A 1 204 ? -6.919 56.946 38.592 1.00 42.41 204 ALA A C 1
ATOM 1582 O O . ALA A 1 204 ? -6.623 55.791 38.297 1.00 42.41 204 ALA A O 1
ATOM 1583 N N . ASN A 1 205 ? -6.236 57.996 38.113 1.00 43.62 205 ASN A N 1
ATOM 1584 C CA . ASN A 1 205 ? -5.075 57.941 37.206 1.00 43.62 205 ASN A CA 1
ATOM 1585 C C . ASN A 1 205 ? -3.744 58.166 37.943 1.00 43.62 205 ASN A 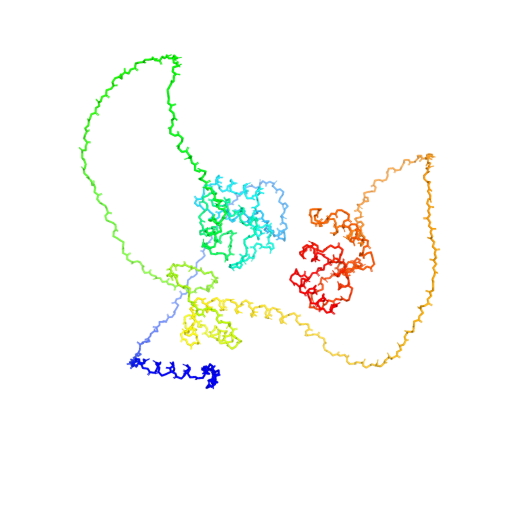C 1
ATOM 1587 O O . ASN A 1 205 ? -3.701 59.044 38.801 1.00 43.62 205 ASN A O 1
ATOM 1591 N N . HIS A 1 206 ? -2.641 57.571 37.465 1.00 46.97 206 HIS A N 1
ATOM 1592 C CA . HIS A 1 206 ? -1.300 58.168 37.589 1.00 46.97 206 HIS A CA 1
ATOM 1593 C C . HIS A 1 206 ? -0.468 57.983 36.308 1.00 46.97 206 HIS A C 1
ATOM 1595 O O . HIS A 1 206 ? -0.518 56.945 35.653 1.00 46.97 206 HIS A O 1
ATOM 1601 N N . THR A 1 207 ? 0.287 59.026 35.966 1.00 41.28 207 THR A N 1
ATOM 1602 C CA . THR A 1 207 ? 1.053 59.200 34.720 1.00 41.28 207 THR A CA 1
ATOM 1603 C C . THR A 1 207 ? 2.561 59.055 34.982 1.00 41.28 207 THR A C 1
ATOM 1605 O O . THR A 1 207 ? 3.005 59.323 36.099 1.00 41.28 207 THR A O 1
ATOM 1608 N N . THR A 1 208 ? 3.344 58.850 33.909 1.00 40.75 208 THR A N 1
ATOM 1609 C CA . THR A 1 208 ? 4.704 59.415 33.646 1.00 40.75 208 THR A CA 1
ATOM 1610 C C . THR A 1 208 ? 5.898 58.436 33.599 1.00 40.75 208 THR A C 1
ATOM 1612 O O . THR A 1 208 ? 6.056 57.587 34.464 1.00 40.75 208 THR A O 1
ATOM 1615 N N . ALA A 1 209 ? 6.790 58.717 32.629 1.00 37.69 209 ALA A N 1
ATOM 1616 C CA . ALA A 1 209 ? 8.247 58.463 32.574 1.00 37.69 209 ALA A CA 1
ATOM 1617 C C . ALA A 1 209 ? 8.806 57.225 31.820 1.00 37.69 209 ALA A C 1
ATOM 1619 O O . ALA A 1 209 ? 8.990 56.146 32.374 1.00 37.69 209 ALA A O 1
ATOM 1620 N N . LEU A 1 210 ? 9.240 57.472 30.572 1.00 44.00 210 LEU A N 1
ATOM 1621 C CA . LEU A 1 210 ? 10.522 56.980 30.014 1.00 44.00 210 LEU A CA 1
ATOM 1622 C C . LEU A 1 210 ? 11.689 57.787 30.657 1.00 44.00 210 LEU A C 1
ATOM 1624 O O . LEU A 1 210 ? 11.393 58.904 31.098 1.00 44.00 210 LEU A O 1
ATOM 1628 N N . PRO A 1 211 ? 12.974 57.329 30.704 1.00 51.50 211 PRO A N 1
ATOM 1629 C CA . PRO A 1 211 ? 13.796 57.064 29.496 1.00 51.50 211 PRO A CA 1
ATOM 1630 C C . PRO A 1 211 ? 14.888 55.936 29.545 1.00 51.50 211 PRO A C 1
ATOM 1632 O O . PRO A 1 211 ? 15.468 55.662 30.585 1.00 51.50 211 PRO A O 1
ATOM 1635 N N . THR A 1 212 ? 15.166 55.321 28.375 1.00 39.94 212 THR A N 1
ATOM 1636 C CA . THR A 1 212 ? 16.466 55.181 27.622 1.00 39.94 212 THR A CA 1
ATOM 1637 C C . THR A 1 212 ? 17.837 55.017 28.366 1.00 39.94 212 THR A C 1
ATOM 1639 O O . THR A 1 212 ? 18.035 55.695 29.366 1.00 39.94 212 THR A O 1
ATOM 1642 N N . PRO A 1 213 ? 18.922 54.425 27.775 1.00 54.06 213 PRO A N 1
ATOM 1643 C CA . PRO A 1 213 ? 19.129 53.121 27.085 1.00 54.06 213 PRO A CA 1
ATOM 1644 C C . PRO A 1 213 ? 20.441 52.342 27.490 1.00 54.06 213 PRO A C 1
ATOM 1646 O O . PRO A 1 213 ? 21.245 52.834 28.276 1.00 54.06 213 PRO A O 1
ATOM 1649 N N . SER A 1 214 ? 20.743 51.235 26.772 1.00 33.97 214 SER A N 1
ATOM 1650 C CA . SER A 1 214 ? 22.098 50.653 26.507 1.00 33.97 214 SER A CA 1
ATOM 1651 C C . SER A 1 214 ? 22.822 49.856 27.626 1.00 33.97 214 SER A C 1
ATOM 1653 O O . SER A 1 214 ? 22.451 49.998 28.788 1.00 33.97 214 SER A O 1
ATOM 1655 N N . PRO A 1 215 ? 23.842 48.998 27.317 1.00 52.41 215 PRO A N 1
ATOM 1656 C CA . PRO A 1 215 ? 24.638 48.932 26.076 1.00 52.41 215 PRO A CA 1
ATOM 1657 C C . PRO A 1 215 ? 24.761 47.569 25.354 1.00 52.41 215 PRO A C 1
ATOM 1659 O O . PRO A 1 215 ? 24.353 46.510 25.824 1.00 52.41 215 PRO A O 1
ATOM 1662 N N . GLU A 1 216 ? 25.389 47.647 24.179 1.00 37.50 216 GLU A N 1
ATOM 1663 C CA . GLU A 1 216 ? 25.791 46.557 23.286 1.00 37.50 216 GLU A CA 1
ATOM 1664 C C . GLU A 1 216 ? 26.815 45.587 23.906 1.00 37.50 216 GLU A C 1
ATOM 1666 O O . GLU A 1 216 ? 27.682 45.979 24.685 1.00 37.50 216 GLU A O 1
ATOM 1671 N N . THR A 1 217 ? 26.828 44.337 23.429 1.00 38.22 217 THR A N 1
ATOM 1672 C CA . THR A 1 217 ? 28.020 43.471 23.491 1.00 38.22 217 THR A CA 1
ATOM 1673 C C . THR A 1 217 ? 28.302 42.832 22.133 1.00 38.22 217 THR A C 1
ATOM 1675 O O . THR A 1 217 ? 27.688 41.848 21.730 1.00 38.22 217 THR A O 1
ATOM 1678 N N . SER A 1 218 ? 29.284 43.389 21.421 1.00 36.19 218 SER A N 1
ATOM 1679 C CA . SER A 1 218 ? 29.899 42.738 20.260 1.00 36.19 218 SER A CA 1
ATOM 1680 C C . SER A 1 218 ? 30.701 41.513 20.702 1.00 36.19 218 SER A C 1
ATOM 1682 O O . SER A 1 218 ? 31.680 41.662 21.433 1.00 36.19 218 SER A O 1
ATOM 1684 N N . ILE A 1 219 ? 30.368 40.318 20.198 1.00 43.78 219 ILE A N 1
ATOM 1685 C CA . ILE A 1 219 ? 31.238 39.136 20.316 1.00 43.78 219 ILE A CA 1
ATOM 1686 C C . ILE A 1 219 ? 31.821 38.776 18.948 1.00 43.78 219 ILE A C 1
ATOM 1688 O O . ILE A 1 219 ? 31.151 38.318 18.024 1.00 43.78 219 ILE A O 1
ATOM 1692 N N . LYS A 1 220 ? 33.130 38.995 18.856 1.00 34.72 220 LYS A N 1
ATOM 1693 C CA . LYS A 1 220 ? 34.000 38.769 17.704 1.00 34.72 220 LYS A CA 1
ATOM 1694 C C . LYS A 1 220 ? 34.436 37.301 17.666 1.00 34.72 220 LYS A C 1
ATOM 1696 O O . LYS A 1 220 ? 35.272 36.898 18.468 1.00 34.72 220 LYS A O 1
ATOM 1701 N N . SER A 1 221 ? 33.912 36.518 16.723 1.00 37.88 221 SER A N 1
ATOM 1702 C CA . SER A 1 221 ? 34.298 35.107 16.542 1.00 37.88 221 SER A CA 1
ATOM 1703 C C . SER A 1 221 ? 35.276 34.941 15.375 1.00 37.88 221 SER A C 1
ATOM 1705 O O . SER A 1 221 ? 34.970 35.312 14.244 1.00 37.88 221 SER A O 1
ATOM 1707 N N . GLN A 1 222 ? 36.465 34.396 15.651 1.00 40.16 222 GLN A N 1
ATOM 1708 C CA . GLN A 1 222 ? 37.482 34.067 14.642 1.00 40.16 222 GLN A CA 1
ATOM 1709 C C . GLN A 1 222 ? 37.226 32.696 13.980 1.00 40.16 222 GLN A C 1
ATOM 1711 O O . GLN A 1 222 ? 36.578 31.837 14.582 1.00 40.16 222 GLN A O 1
ATOM 1716 N N . PRO A 1 223 ? 37.751 32.454 12.762 1.00 43.34 223 PRO A N 1
ATOM 1717 C CA . PRO A 1 223 ? 37.549 31.195 12.048 1.00 43.34 223 PRO A CA 1
ATOM 1718 C C . PRO A 1 223 ? 38.426 30.072 12.622 1.00 43.34 223 PRO A C 1
ATOM 1720 O O . PRO A 1 223 ? 39.648 30.205 12.707 1.00 43.34 223 PRO A O 1
ATOM 1723 N N . LYS A 1 224 ? 37.812 28.934 12.965 1.00 41.72 224 LYS A N 1
ATOM 1724 C CA . LYS A 1 224 ? 38.526 27.715 13.372 1.00 41.72 224 LYS A CA 1
ATOM 1725 C C . LYS A 1 224 ? 38.675 26.775 12.174 1.00 41.72 224 LYS A C 1
ATOM 1727 O O . LYS A 1 224 ? 37.708 26.523 11.463 1.00 41.72 224 LYS A O 1
ATOM 1732 N N . LYS A 1 225 ? 39.900 26.293 11.946 1.00 36.38 225 LYS A N 1
ATOM 1733 C CA . LYS A 1 225 ? 40.247 25.390 10.840 1.00 36.38 225 LYS A CA 1
ATOM 1734 C C . LYS A 1 225 ? 39.688 23.979 11.054 1.00 36.38 225 LYS A C 1
ATOM 1736 O O . LYS A 1 225 ? 39.617 23.501 12.184 1.00 36.38 225 LYS A O 1
ATOM 1741 N N . GLU A 1 226 ? 39.373 23.339 9.934 1.00 46.16 226 GLU A N 1
ATOM 1742 C CA . GLU A 1 226 ? 39.186 21.892 9.772 1.00 46.16 226 GLU A CA 1
ATOM 1743 C C . GLU A 1 226 ? 40.504 21.130 10.062 1.00 46.16 226 GLU A C 1
ATOM 1745 O O . GLU A 1 226 ? 41.580 21.743 10.060 1.00 46.16 226 GLU A O 1
ATOM 1750 N N . PRO A 1 227 ? 40.444 19.811 10.318 1.00 45.19 227 PRO A N 1
ATOM 1751 C CA . PRO A 1 227 ? 40.669 18.903 9.191 1.00 45.19 227 PRO A CA 1
ATOM 1752 C C . PRO A 1 227 ? 39.662 17.746 9.097 1.00 45.19 227 PRO A C 1
ATOM 1754 O O . PRO A 1 227 ? 39.195 17.208 10.098 1.00 45.19 227 PRO A O 1
ATOM 1757 N N . THR A 1 228 ? 39.377 17.356 7.856 1.00 36.28 228 THR A N 1
ATOM 1758 C CA . THR A 1 228 ? 38.471 16.261 7.488 1.00 36.28 228 THR A CA 1
ATOM 1759 C C . THR A 1 228 ? 39.227 14.935 7.383 1.00 36.28 228 THR A C 1
ATOM 1761 O O . THR A 1 228 ? 40.195 14.837 6.629 1.00 36.28 228 THR A O 1
ATOM 1764 N N . GLU A 1 229 ? 38.752 13.902 8.080 1.00 35.75 229 GLU A N 1
ATOM 1765 C CA . GLU A 1 229 ? 39.181 12.509 7.902 1.00 35.75 229 GLU A CA 1
ATOM 1766 C C . GLU A 1 229 ? 38.104 11.736 7.119 1.00 35.75 229 GLU A C 1
ATOM 1768 O O . GLU A 1 229 ? 36.906 11.891 7.361 1.00 35.75 229 GLU A O 1
ATOM 1773 N N . ILE A 1 230 ? 38.520 10.950 6.123 1.00 42.94 230 ILE A N 1
ATOM 1774 C CA . ILE A 1 230 ? 37.616 10.367 5.122 1.00 42.94 230 ILE A CA 1
ATOM 1775 C C . ILE A 1 230 ? 37.045 9.040 5.638 1.00 42.94 230 ILE A C 1
ATOM 1777 O O . ILE A 1 230 ? 37.759 8.045 5.736 1.00 42.94 230 ILE A O 1
ATOM 1781 N N . SER A 1 231 ? 35.737 9.013 5.894 1.00 33.72 231 SER A N 1
ATOM 1782 C CA . SER A 1 231 ? 34.971 7.816 6.267 1.00 33.72 231 SER A CA 1
ATOM 1783 C C . SER A 1 231 ? 33.915 7.507 5.189 1.00 33.72 231 SER A C 1
ATOM 1785 O O . SER A 1 231 ? 33.354 8.446 4.620 1.00 33.72 231 SER A O 1
ATOM 1787 N N . PRO A 1 232 ? 33.646 6.231 4.839 1.00 45.31 232 PRO A N 1
ATOM 1788 C CA . PRO A 1 232 ? 32.779 5.894 3.709 1.00 45.31 232 PRO A CA 1
ATOM 1789 C C . PRO A 1 232 ? 31.304 6.227 3.985 1.00 45.31 232 PRO A C 1
ATOM 1791 O O . PRO A 1 232 ? 30.633 5.566 4.778 1.00 45.31 232 PRO A O 1
ATOM 1794 N N . GLU A 1 233 ? 30.782 7.238 3.288 1.00 38.91 233 GLU A N 1
ATOM 1795 C CA . GLU A 1 233 ? 29.419 7.734 3.484 1.00 38.91 233 GLU A CA 1
ATOM 1796 C C . GLU A 1 233 ? 28.333 6.710 3.108 1.00 38.91 233 GLU A C 1
ATOM 1798 O O . GLU A 1 233 ? 28.189 6.274 1.958 1.00 38.91 233 GLU A O 1
ATOM 1803 N N . ASN A 1 234 ? 27.465 6.415 4.079 1.00 42.53 234 ASN A N 1
ATOM 1804 C CA . ASN A 1 234 ? 26.131 5.896 3.801 1.00 42.53 234 ASN A CA 1
ATOM 1805 C C . ASN A 1 234 ? 25.334 6.934 2.995 1.00 42.53 234 ASN A C 1
ATOM 1807 O O . ASN A 1 234 ? 25.368 8.124 3.292 1.00 42.53 234 ASN A O 1
ATOM 1811 N N . CYS A 1 235 ? 24.564 6.486 2.001 1.00 38.47 235 CYS A N 1
ATOM 1812 C CA . CYS A 1 235 ? 23.755 7.370 1.155 1.00 38.47 235 CYS A CA 1
ATOM 1813 C C . CYS A 1 235 ? 22.490 7.892 1.863 1.00 38.47 235 CYS A C 1
ATOM 1815 O O . CYS A 1 235 ? 21.378 7.535 1.479 1.00 38.47 235 CYS A O 1
ATOM 1817 N N . ALA A 1 236 ? 22.670 8.761 2.857 1.00 39.53 236 ALA A N 1
ATOM 1818 C CA . ALA A 1 236 ? 21.638 9.655 3.370 1.00 39.53 236 ALA A CA 1
ATOM 1819 C C . ALA A 1 236 ? 21.718 10.995 2.615 1.00 39.53 236 ALA A C 1
ATOM 1821 O O . ALA A 1 236 ? 22.764 11.642 2.587 1.00 39.53 236 ALA A O 1
ATOM 1822 N N . VAL A 1 237 ? 20.631 11.413 1.959 1.00 41.88 237 VAL A N 1
ATOM 1823 C CA . VAL A 1 237 ? 20.618 12.628 1.124 1.00 41.88 237 VAL A CA 1
ATOM 1824 C C . VAL A 1 237 ? 20.413 13.872 1.996 1.00 41.88 237 VAL A C 1
ATOM 1826 O O . VAL A 1 237 ? 19.292 14.337 2.190 1.00 41.88 237 VAL A O 1
ATOM 1829 N N . SER A 1 238 ? 21.511 14.432 2.512 1.00 34.53 238 SER A N 1
ATOM 1830 C CA . SER A 1 238 ? 21.488 15.685 3.278 1.00 34.53 238 SER A CA 1
ATOM 1831 C C . SER A 1 238 ? 21.183 16.884 2.374 1.00 34.53 238 SER A C 1
ATOM 1833 O O . SER A 1 238 ? 22.046 17.407 1.666 1.00 34.53 238 SER A O 1
ATOM 1835 N N . SER A 1 239 ? 19.925 17.320 2.381 1.00 38.66 239 SER A N 1
ATOM 1836 C CA . SER A 1 239 ? 19.418 18.375 1.501 1.00 38.66 239 SER A CA 1
ATOM 1837 C C . SER A 1 239 ? 19.557 19.768 2.125 1.00 38.66 239 SER A C 1
ATOM 1839 O O . SER A 1 239 ? 18.574 20.390 2.522 1.00 38.66 239 SER A O 1
ATOM 1841 N N . ARG A 1 240 ? 20.785 20.308 2.174 1.00 36.09 240 ARG A N 1
ATOM 1842 C CA . ARG A 1 240 ? 20.978 21.753 2.411 1.00 36.09 240 ARG A CA 1
ATOM 1843 C C . ARG A 1 240 ? 20.552 22.545 1.170 1.00 36.09 240 ARG A C 1
ATOM 1845 O O . ARG A 1 240 ? 20.940 22.225 0.049 1.00 36.09 240 ARG A O 1
ATOM 1852 N N . GLY A 1 241 ? 19.713 23.558 1.388 1.00 46.84 241 GLY A N 1
ATOM 1853 C CA . GLY A 1 241 ? 18.873 24.159 0.351 1.00 46.84 241 GLY A CA 1
ATOM 1854 C C . GLY A 1 241 ? 19.606 24.754 -0.858 1.00 46.84 241 GLY A C 1
ATOM 1855 O O . GLY A 1 241 ? 20.574 25.501 -0.725 1.00 46.84 241 GLY A O 1
ATOM 1856 N N . ARG A 1 242 ? 19.058 24.486 -2.049 1.00 35.69 242 ARG A N 1
ATOM 1857 C CA . ARG A 1 242 ? 19.321 25.206 -3.306 1.00 35.69 242 ARG A CA 1
ATOM 1858 C C . ARG A 1 242 ? 18.016 25.379 -4.104 1.00 35.69 242 ARG A C 1
ATOM 1860 O O . ARG A 1 242 ? 17.065 24.634 -3.863 1.00 35.69 242 ARG A O 1
ATOM 1867 N N . PRO A 1 243 ? 17.930 26.387 -4.994 1.00 39.66 243 PRO A N 1
ATOM 1868 C CA . PRO A 1 243 ? 16.658 26.840 -5.553 1.00 39.66 243 PRO A CA 1
ATOM 1869 C C . PRO A 1 243 ? 15.995 25.802 -6.464 1.00 39.66 243 PRO A C 1
ATOM 1871 O O . PRO A 1 243 ? 16.639 25.175 -7.305 1.00 39.66 243 PRO A O 1
ATOM 1874 N N . ARG A 1 244 ? 14.677 25.658 -6.300 1.00 49.78 244 ARG A N 1
ATOM 1875 C CA . ARG A 1 244 ? 13.833 24.739 -7.067 1.00 49.78 244 ARG A CA 1
ATOM 1876 C C . ARG A 1 244 ? 13.510 25.321 -8.444 1.00 49.78 244 ARG A C 1
ATOM 1878 O O . ARG A 1 244 ? 12.744 26.271 -8.544 1.00 49.78 244 ARG A O 1
ATOM 1885 N N . THR A 1 245 ? 13.998 24.679 -9.499 1.00 40.19 245 THR A N 1
ATOM 1886 C CA . THR A 1 245 ? 13.301 24.634 -10.793 1.00 40.19 245 THR A CA 1
ATOM 1887 C C . THR A 1 245 ? 13.235 23.174 -11.246 1.00 40.19 245 THR A C 1
ATOM 1889 O O . THR A 1 245 ? 14.250 22.474 -11.182 1.00 40.19 245 THR A O 1
ATOM 1892 N N . PRO A 1 246 ? 12.063 22.657 -11.657 1.00 42.78 246 PRO A N 1
ATOM 1893 C CA . PRO A 1 246 ? 11.985 21.334 -12.253 1.00 42.78 246 PRO A CA 1
ATOM 1894 C C . PRO A 1 246 ? 12.563 21.411 -13.670 1.00 42.78 246 PRO A C 1
ATOM 1896 O O . PRO A 1 246 ? 11.919 21.922 -14.584 1.00 42.78 246 PRO A O 1
ATOM 1899 N N . HIS A 1 247 ? 13.791 20.923 -13.861 1.00 50.50 247 HIS A N 1
ATOM 1900 C CA . HIS A 1 247 ? 14.370 20.804 -15.200 1.00 50.50 247 HIS A CA 1
ATOM 1901 C C . HIS A 1 247 ? 13.496 19.877 -16.063 1.00 50.50 247 HIS A C 1
ATOM 1903 O O . HIS A 1 247 ? 13.300 18.697 -15.737 1.00 50.50 247 HIS A O 1
ATOM 1909 N N . ALA A 1 248 ? 12.983 20.422 -17.171 1.00 47.81 248 ALA A N 1
ATOM 1910 C CA . ALA A 1 248 ? 12.083 19.736 -18.100 1.00 47.81 248 ALA A CA 1
ATOM 1911 C C . ALA A 1 248 ? 12.695 18.444 -18.686 1.00 47.81 248 ALA A C 1
ATOM 1913 O O . ALA A 1 248 ? 11.985 17.492 -19.007 1.00 47.81 248 ALA A O 1
ATOM 1914 N N . ASP A 1 249 ? 14.026 18.368 -18.730 1.00 54.06 249 ASP A N 1
ATOM 1915 C CA . ASP A 1 249 ? 14.820 17.284 -19.327 1.00 54.06 249 ASP A CA 1
ATOM 1916 C C . ASP A 1 249 ? 14.863 15.986 -18.491 1.00 54.06 249 ASP A C 1
ATOM 1918 O O . ASP A 1 249 ? 15.487 14.984 -18.864 1.00 54.06 249 ASP A O 1
ATOM 1922 N N . SER A 1 250 ? 14.170 15.963 -17.349 1.00 56.72 250 SER A N 1
ATOM 1923 C CA . SER A 1 250 ? 14.012 14.767 -16.511 1.00 56.72 250 SER A CA 1
ATOM 1924 C C . SER A 1 250 ? 13.179 13.654 -17.168 1.00 56.72 250 SER A C 1
ATOM 1926 O O . SER A 1 250 ? 13.316 12.496 -16.771 1.00 56.72 250 SER A O 1
ATOM 1928 N N . GLN A 1 251 ? 12.372 13.955 -18.195 1.00 63.44 251 GLN A N 1
ATOM 1929 C CA . GLN A 1 251 ? 11.391 13.004 -18.739 1.00 63.44 251 GLN A CA 1
ATOM 1930 C C . GLN A 1 251 ? 11.918 11.963 -19.739 1.00 63.44 251 GLN A C 1
ATOM 1932 O O . GLN A 1 251 ? 11.271 10.927 -19.901 1.00 63.44 251 GLN A O 1
ATOM 1937 N N . LYS A 1 252 ? 13.075 12.155 -20.400 1.00 85.06 252 LYS A N 1
ATOM 1938 C CA . LYS A 1 252 ? 13.601 11.094 -21.288 1.00 85.06 252 LYS A CA 1
ATOM 1939 C C . LYS A 1 252 ? 13.901 9.836 -20.441 1.00 85.06 252 LYS A C 1
ATOM 1941 O O . LYS A 1 252 ? 14.623 9.968 -19.445 1.00 85.06 252 LYS A O 1
ATOM 1946 N N . PRO A 1 253 ? 13.417 8.630 -20.798 1.00 91.38 253 PRO A N 1
ATOM 1947 C CA . PRO A 1 253 ? 13.758 7.402 -20.078 1.00 91.38 253 PRO A CA 1
ATOM 1948 C C . PRO A 1 253 ? 15.267 7.107 -20.135 1.00 91.38 253 PRO A C 1
ATOM 1950 O O . PRO A 1 253 ? 15.970 7.584 -21.023 1.00 91.38 253 PRO A O 1
ATOM 1953 N N . TRP A 1 254 ? 15.769 6.335 -19.167 1.00 94.06 254 TRP A N 1
ATOM 1954 C CA . TRP A 1 254 ? 17.173 5.909 -19.108 1.00 94.06 254 TRP A CA 1
ATOM 1955 C C . TRP A 1 254 ? 17.385 4.641 -19.947 1.00 94.06 254 TRP A C 1
ATOM 1957 O O . TRP A 1 254 ? 16.878 3.566 -19.606 1.00 94.06 254 TRP A O 1
ATOM 1967 N N . GLU A 1 255 ? 18.147 4.750 -21.031 1.00 96.44 255 GLU A N 1
ATOM 1968 C CA . GLU A 1 255 ? 18.439 3.632 -21.933 1.00 96.44 255 GLU A CA 1
ATOM 1969 C C . GLU A 1 255 ? 19.418 2.637 -21.281 1.00 96.44 255 GLU A C 1
ATOM 1971 O O . GLU A 1 255 ? 19.965 2.903 -20.210 1.00 96.44 255 GLU A O 1
ATOM 1976 N N . GLN A 1 256 ? 19.614 1.436 -21.845 1.00 95.44 256 GLN A N 1
ATOM 1977 C CA . GLN A 1 256 ? 20.573 0.481 -21.254 1.00 95.44 256 GLN A CA 1
ATOM 1978 C C . GLN A 1 256 ? 22.013 1.006 -21.364 1.00 95.44 256 GLN A C 1
ATOM 1980 O O . GLN A 1 256 ? 22.767 0.892 -20.404 1.00 95.44 256 GLN A O 1
ATOM 1985 N N . ALA A 1 257 ? 22.367 1.641 -22.487 1.00 97.06 257 ALA A N 1
ATOM 1986 C CA . ALA A 1 257 ? 23.682 2.252 -22.682 1.00 97.06 257 ALA A CA 1
ATOM 1987 C C . ALA A 1 257 ? 23.981 3.324 -21.618 1.00 97.06 257 ALA A C 1
ATOM 1989 O O . ALA A 1 257 ? 25.045 3.288 -21.000 1.00 97.06 257 ALA A O 1
ATOM 1990 N N . ASP A 1 258 ? 23.015 4.205 -21.324 1.00 97.19 258 ASP A N 1
ATOM 1991 C CA . ASP A 1 258 ? 23.154 5.219 -20.271 1.00 97.19 258 ASP A CA 1
ATOM 1992 C C . ASP A 1 258 ? 23.458 4.586 -18.901 1.00 97.19 258 ASP A C 1
ATOM 1994 O O . ASP A 1 258 ? 24.271 5.088 -18.123 1.00 97.19 258 ASP A O 1
ATOM 1998 N N . ARG A 1 259 ? 22.789 3.466 -18.600 1.00 97.38 259 ARG A N 1
ATOM 1999 C CA . ARG A 1 259 ? 22.905 2.750 -17.325 1.00 97.38 259 ARG A CA 1
ATOM 2000 C C . ARG A 1 259 ? 24.267 2.080 -17.165 1.00 97.38 259 ARG A C 1
ATOM 2002 O O . ARG A 1 259 ? 24.874 2.214 -16.104 1.00 97.38 259 ARG A O 1
ATOM 2009 N N . GLU A 1 260 ? 24.782 1.446 -18.219 1.00 97.69 260 GLU A N 1
ATOM 2010 C CA . GLU A 1 260 ? 26.139 0.885 -18.208 1.00 97.69 260 GLU A CA 1
ATOM 2011 C C . GLU A 1 260 ? 27.218 1.979 -18.128 1.00 97.69 260 GLU A C 1
ATOM 2013 O O . GLU A 1 260 ? 28.208 1.802 -17.418 1.00 97.69 260 GLU A O 1
ATOM 2018 N N . LEU A 1 261 ? 27.017 3.140 -18.767 1.00 98.19 261 LEU A N 1
ATOM 2019 C CA . LEU A 1 261 ? 27.922 4.292 -18.639 1.00 98.19 261 LEU A CA 1
ATOM 2020 C C . LEU A 1 261 ? 27.969 4.832 -17.203 1.00 98.19 261 LEU A C 1
ATOM 2022 O O . LEU A 1 261 ? 29.058 5.040 -16.665 1.00 98.19 261 LEU A O 1
ATOM 2026 N N . ILE A 1 262 ? 26.813 5.008 -16.550 1.00 97.81 262 ILE A N 1
ATOM 2027 C CA . ILE A 1 262 ? 26.750 5.421 -15.137 1.00 97.81 262 ILE A CA 1
ATOM 2028 C C . ILE A 1 262 ? 27.431 4.381 -14.245 1.00 97.81 262 ILE A C 1
ATOM 2030 O O . ILE A 1 262 ? 28.265 4.745 -13.417 1.00 97.81 262 ILE A O 1
ATOM 2034 N N . TRP A 1 263 ? 27.132 3.093 -14.428 1.00 97.75 263 TRP A N 1
ATOM 2035 C CA . TRP A 1 263 ? 27.730 2.021 -13.630 1.00 97.75 263 TRP A CA 1
ATOM 2036 C C . TRP A 1 263 ? 29.255 1.934 -13.813 1.00 97.75 263 TRP A C 1
ATOM 2038 O O . TRP A 1 263 ? 30.000 1.886 -12.831 1.00 97.75 263 TRP A O 1
ATOM 2048 N N . GLY A 1 264 ? 29.744 2.014 -15.053 1.00 97.62 264 GLY A N 1
ATOM 2049 C CA . GLY A 1 264 ? 31.174 2.043 -15.362 1.00 97.62 264 GLY A CA 1
ATOM 2050 C C . GLY A 1 264 ? 31.887 3.284 -14.815 1.00 97.62 264 GLY A C 1
ATOM 2051 O O . GLY A 1 264 ? 33.037 3.197 -14.383 1.00 97.62 264 GLY A O 1
ATOM 2052 N N . ALA A 1 265 ? 31.215 4.437 -14.771 1.00 98.06 265 ALA A N 1
ATOM 2053 C CA . ALA A 1 265 ? 31.750 5.648 -14.158 1.00 98.06 265 ALA A CA 1
ATOM 2054 C C . ALA A 1 265 ? 31.777 5.576 -12.619 1.00 98.06 265 ALA A C 1
ATOM 2056 O O . ALA A 1 265 ? 32.738 6.041 -12.005 1.00 98.06 265 ALA A O 1
ATOM 2057 N N . MET A 1 266 ? 30.784 4.929 -11.999 1.00 97.38 266 MET A N 1
ATOM 2058 C CA . MET A 1 266 ? 30.779 4.628 -10.563 1.00 97.38 266 MET A CA 1
ATOM 2059 C C . MET A 1 266 ? 31.913 3.677 -10.168 1.00 97.38 266 MET A C 1
ATOM 2061 O O . MET A 1 266 ? 32.544 3.892 -9.139 1.00 97.38 266 MET A O 1
ATOM 2065 N N . GLY A 1 267 ? 32.225 2.677 -11.001 1.00 95.75 267 GLY A N 1
ATOM 2066 C CA . GLY A 1 267 ? 33.396 1.808 -10.814 1.00 95.75 267 GLY A CA 1
ATOM 2067 C C . GLY A 1 267 ? 34.743 2.543 -10.910 1.00 95.75 267 GLY A C 1
ATOM 2068 O O . GLY A 1 267 ? 35.747 2.049 -10.411 1.00 95.75 267 GLY A O 1
ATOM 2069 N N . LYS A 1 268 ? 34.759 3.745 -11.505 1.00 97.44 268 LYS A N 1
ATOM 2070 C CA . LYS A 1 268 ? 35.902 4.676 -11.549 1.00 97.44 268 LYS A CA 1
ATOM 2071 C C . LYS A 1 268 ? 35.811 5.777 -10.476 1.00 97.44 268 LYS A C 1
ATOM 2073 O O . LYS A 1 268 ? 36.478 6.799 -10.603 1.00 97.44 268 LYS A O 1
ATOM 2078 N N . SER A 1 269 ? 34.953 5.604 -9.468 1.00 96.88 269 SER A N 1
ATOM 2079 C CA . SER A 1 269 ? 34.716 6.552 -8.366 1.00 96.88 269 SER A CA 1
ATOM 2080 C C . SER A 1 269 ? 34.322 7.976 -8.796 1.00 96.88 269 SER A C 1
ATOM 2082 O O . SER A 1 269 ? 34.546 8.928 -8.050 1.00 96.88 269 SER A O 1
ATOM 2084 N N . LYS A 1 270 ? 33.717 8.150 -9.983 1.00 97.50 270 LYS A N 1
ATOM 2085 C CA . LYS A 1 270 ? 33.276 9.473 -10.454 1.00 97.50 270 LYS A CA 1
ATOM 2086 C C . LYS A 1 270 ? 32.046 9.959 -9.680 1.00 97.50 270 LYS A C 1
ATOM 2088 O O . LYS A 1 270 ? 31.101 9.201 -9.448 1.00 97.50 270 LYS A O 1
ATOM 2093 N N . THR A 1 271 ? 32.037 11.239 -9.315 1.00 97.56 271 THR A N 1
ATOM 2094 C CA . THR A 1 271 ? 30.893 11.890 -8.655 1.00 97.56 271 THR A CA 1
ATOM 2095 C C . THR A 1 271 ? 29.747 12.141 -9.639 1.00 97.56 271 THR A C 1
ATOM 2097 O O . THR A 1 271 ? 29.957 12.187 -10.853 1.00 97.56 271 THR A O 1
ATOM 2100 N N . ALA A 1 272 ? 28.525 12.356 -9.135 1.00 97.12 272 ALA A N 1
ATOM 2101 C CA . ALA A 1 272 ? 27.360 12.646 -9.981 1.00 97.12 272 ALA A CA 1
ATOM 2102 C C . ALA A 1 272 ? 27.602 13.848 -10.916 1.00 97.12 272 ALA A C 1
ATOM 2104 O O . ALA A 1 272 ? 27.266 13.782 -12.097 1.00 97.12 272 ALA A O 1
ATOM 2105 N N . ARG A 1 273 ? 28.271 14.899 -10.419 1.00 97.69 273 ARG A N 1
ATOM 2106 C CA . ARG A 1 273 ? 28.673 16.079 -11.198 1.00 97.69 273 ARG A CA 1
ATOM 2107 C C . ARG A 1 273 ? 29.681 15.773 -12.306 1.00 97.69 273 ARG A C 1
ATOM 2109 O O . ARG A 1 273 ? 29.537 16.285 -13.410 1.00 97.69 273 ARG A O 1
ATOM 2116 N N . GLN A 1 274 ? 30.680 14.928 -12.044 1.00 98.12 274 GLN A N 1
ATOM 2117 C CA . GLN A 1 274 ? 31.638 14.500 -13.073 1.00 98.12 274 GLN A CA 1
ATOM 2118 C C . GLN A 1 274 ? 30.941 13.665 -14.156 1.00 98.12 274 GLN A C 1
ATOM 2120 O O . GLN A 1 274 ? 31.143 13.893 -15.344 1.00 98.12 274 GLN A O 1
ATOM 2125 N N . ILE A 1 275 ? 30.057 12.748 -13.748 1.00 98.06 275 ILE A N 1
ATOM 2126 C CA . ILE A 1 275 ? 29.242 11.934 -14.661 1.00 98.06 275 ILE A CA 1
ATOM 2127 C C . ILE A 1 275 ? 28.319 12.818 -15.519 1.00 98.06 275 ILE A C 1
ATOM 2129 O O . ILE A 1 275 ? 28.156 12.559 -16.711 1.00 98.06 275 ILE A O 1
ATOM 2133 N N . GLN A 1 276 ? 27.758 13.883 -14.937 1.00 97.69 276 GLN A N 1
ATOM 2134 C CA . GLN A 1 276 ? 26.968 14.887 -15.651 1.00 97.69 276 GLN A CA 1
ATOM 2135 C C . GLN A 1 276 ? 27.798 15.588 -16.725 1.00 97.69 276 GLN A C 1
ATOM 2137 O O . GLN A 1 276 ? 27.408 15.602 -17.886 1.00 97.69 276 GLN A O 1
ATOM 2142 N N . GLN A 1 277 ? 28.946 16.149 -16.343 1.00 97.69 277 GLN A N 1
ATOM 2143 C CA . GLN A 1 277 ? 29.786 16.952 -17.232 1.00 97.69 277 GLN A CA 1
ATOM 2144 C C . GLN A 1 277 ? 30.370 16.142 -18.398 1.00 97.69 277 GLN A C 1
ATOM 2146 O O . GLN A 1 277 ? 30.523 16.685 -19.487 1.00 97.69 277 GLN A O 1
ATOM 2151 N N . GLU A 1 278 ? 30.684 14.864 -18.180 1.00 98.06 278 GLU A N 1
ATOM 2152 C CA . GLU A 1 278 ? 31.372 14.022 -19.165 1.00 98.06 278 GLU A CA 1
ATOM 2153 C C . GLU A 1 278 ? 30.428 13.211 -20.064 1.00 98.06 278 GLU A C 1
ATOM 2155 O O . GLU A 1 278 ? 30.711 13.056 -21.249 1.00 98.06 278 GLU A O 1
ATOM 2160 N N . TYR A 1 279 ? 29.313 12.697 -19.529 1.00 97.31 279 TYR A N 1
ATOM 2161 C CA . TYR A 1 279 ? 28.445 11.761 -20.260 1.00 97.31 279 TYR A CA 1
ATOM 2162 C C . TYR A 1 279 ? 27.014 12.268 -20.477 1.00 97.31 279 TYR A C 1
ATOM 2164 O O . TYR A 1 279 ? 26.388 11.911 -21.473 1.00 97.31 279 TYR A O 1
ATOM 2172 N N . PHE A 1 280 ? 26.472 13.088 -19.568 1.00 96.50 280 PHE A N 1
ATOM 2173 C CA . PHE A 1 280 ? 25.057 13.487 -19.589 1.00 96.50 280 PHE A CA 1
ATOM 2174 C C . PHE A 1 280 ? 24.849 14.990 -19.319 1.00 96.50 280 PHE A C 1
ATOM 2176 O O . PHE A 1 280 ? 24.127 15.343 -18.380 1.00 96.50 280 PHE A O 1
ATOM 2183 N N . PRO A 1 281 ? 25.427 15.896 -20.134 1.00 95.81 281 PRO A N 1
ATOM 2184 C CA . PRO A 1 281 ? 25.384 17.340 -19.876 1.00 95.81 281 PRO A CA 1
ATOM 2185 C C . PRO A 1 281 ? 23.965 17.933 -19.921 1.00 95.81 281 PRO A C 1
ATOM 2187 O O . PRO A 1 281 ? 23.720 18.982 -19.333 1.00 95.81 281 PRO A O 1
ATOM 2190 N N . SER A 1 282 ? 23.021 17.251 -20.577 1.00 93.25 282 SER A N 1
ATOM 2191 C CA . SER A 1 282 ? 21.595 17.603 -20.645 1.00 93.25 282 SER A CA 1
ATOM 2192 C C . SER A 1 282 ? 20.747 17.071 -19.481 1.00 93.25 282 SER A C 1
ATOM 2194 O O . SER A 1 282 ? 19.550 17.341 -19.421 1.00 93.25 282 SER A O 1
ATOM 2196 N N . ARG A 1 283 ? 21.319 16.293 -18.554 1.00 94.56 283 ARG A N 1
ATOM 2197 C CA . ARG A 1 283 ? 20.630 15.822 -17.340 1.00 94.56 283 ARG A CA 1
ATOM 2198 C C . ARG A 1 283 ? 21.072 16.648 -16.139 1.00 94.56 283 ARG A C 1
ATOM 2200 O O . ARG A 1 283 ? 22.177 17.178 -16.126 1.00 94.56 283 ARG A O 1
ATOM 2207 N N . SER A 1 284 ? 20.245 16.724 -15.097 1.00 94.50 284 SER A N 1
ATOM 2208 C CA . SER A 1 284 ? 20.662 17.317 -13.823 1.00 94.50 284 SER A CA 1
ATOM 2209 C C . SER A 1 284 ? 21.551 16.362 -13.016 1.00 94.50 284 SER A C 1
ATOM 2211 O O . SER A 1 284 ? 21.379 15.140 -13.057 1.00 94.50 284 SER A O 1
ATOM 2213 N N . GLU A 1 285 ? 22.447 16.926 -12.201 1.00 95.38 285 GLU A N 1
ATOM 2214 C CA . GLU A 1 285 ? 23.245 16.181 -11.215 1.00 95.38 285 GLU A CA 1
ATOM 2215 C C . GLU A 1 285 ? 22.360 15.303 -10.306 1.00 95.38 285 GLU A C 1
ATOM 2217 O O . GLU A 1 285 ? 22.659 14.131 -10.077 1.00 95.38 285 GLU A O 1
ATOM 2222 N N . SER A 1 286 ? 21.209 15.829 -9.869 1.00 90.75 286 SER A N 1
ATOM 2223 C CA . SER A 1 286 ? 20.237 15.115 -9.028 1.00 90.75 286 SER A CA 1
ATOM 2224 C C . SER A 1 286 ? 19.606 13.895 -9.712 1.00 90.75 286 SER A C 1
ATOM 2226 O O . SER A 1 286 ? 19.412 12.855 -9.073 1.00 90.75 286 SER A O 1
ATOM 2228 N N . ALA A 1 287 ? 19.316 13.973 -11.016 1.00 92.88 287 ALA A N 1
ATOM 2229 C CA . ALA A 1 287 ? 18.781 12.847 -11.780 1.00 92.88 287 ALA A CA 1
ATOM 2230 C C . ALA A 1 287 ? 19.820 11.721 -11.907 1.00 92.88 287 ALA A C 1
ATOM 2232 O O . ALA A 1 287 ? 19.483 10.542 -11.775 1.00 92.88 287 ALA A O 1
ATOM 2233 N N . ILE A 1 288 ? 21.091 12.088 -12.091 1.00 96.88 288 ILE A N 1
ATOM 2234 C CA . ILE A 1 288 ? 22.220 11.153 -12.141 1.00 96.88 288 ILE A CA 1
ATOM 2235 C C . ILE A 1 288 ? 22.448 10.516 -10.769 1.00 96.88 288 ILE A C 1
ATOM 2237 O O . ILE A 1 288 ? 22.513 9.294 -10.684 1.00 96.88 288 ILE A O 1
ATOM 2241 N N . GLN A 1 289 ? 22.469 11.297 -9.685 1.00 95.56 289 GLN A N 1
ATOM 2242 C CA . GLN A 1 289 ? 22.604 10.782 -8.316 1.00 95.56 289 GLN A CA 1
ATOM 2243 C C . GLN A 1 289 ? 21.482 9.785 -7.970 1.00 95.56 289 GLN A C 1
ATOM 2245 O O . GLN A 1 289 ? 21.742 8.694 -7.454 1.00 95.56 289 GLN A O 1
ATOM 2250 N N . THR A 1 290 ? 20.238 10.106 -8.342 1.00 93.25 290 THR A N 1
ATOM 2251 C CA . THR A 1 290 ? 19.089 9.197 -8.199 1.00 93.25 290 THR A CA 1
ATOM 2252 C C . THR A 1 290 ? 19.295 7.904 -8.995 1.00 93.25 290 THR A C 1
ATOM 2254 O O . THR A 1 290 ? 19.020 6.813 -8.487 1.00 93.25 290 THR A O 1
ATOM 2257 N N . ARG A 1 291 ? 19.818 7.988 -10.229 1.00 96.19 291 ARG A N 1
ATOM 2258 C CA . ARG A 1 291 ? 20.115 6.806 -11.053 1.00 96.19 291 ARG A CA 1
ATOM 2259 C C . ARG A 1 291 ? 21.259 5.968 -10.476 1.00 96.19 291 ARG A C 1
ATOM 2261 O O . ARG A 1 291 ? 21.095 4.756 -10.392 1.00 96.19 291 ARG A O 1
ATOM 2268 N N . MET A 1 292 ? 22.341 6.579 -9.988 1.00 97.38 292 MET A N 1
ATOM 2269 C CA . MET A 1 292 ? 23.454 5.891 -9.311 1.00 97.38 292 MET A CA 1
ATOM 2270 C C . MET A 1 292 ? 22.966 5.057 -8.114 1.00 97.38 292 MET A C 1
ATOM 2272 O O . MET A 1 292 ? 23.377 3.909 -7.935 1.00 97.38 292 MET A O 1
ATOM 2276 N N . CYS A 1 293 ? 22.047 5.601 -7.309 1.00 94.00 293 CYS A N 1
ATOM 2277 C CA . CYS A 1 293 ? 21.421 4.862 -6.210 1.00 94.00 293 CYS A CA 1
ATOM 2278 C C . CYS A 1 293 ? 20.541 3.698 -6.703 1.00 94.00 293 CYS A C 1
ATOM 2280 O O . CYS A 1 293 ? 20.563 2.625 -6.095 1.00 94.00 293 CYS A O 1
ATOM 2282 N N . LYS A 1 294 ? 19.807 3.867 -7.814 1.00 93.00 294 LYS A N 1
ATOM 2283 C CA . LYS A 1 294 ? 19.015 2.787 -8.432 1.00 93.00 294 LYS A CA 1
ATOM 2284 C C . LYS A 1 294 ? 19.903 1.668 -8.998 1.00 93.00 294 LYS A C 1
ATOM 2286 O O . LYS A 1 294 ? 19.616 0.508 -8.716 1.00 93.00 294 LYS A O 1
ATOM 2291 N N . GLU A 1 295 ? 21.006 1.978 -9.687 1.00 96.44 295 GLU A N 1
ATOM 2292 C CA . GLU A 1 295 ? 21.958 0.956 -10.171 1.00 96.44 295 GLU A CA 1
ATOM 2293 C C . GLU A 1 295 ? 22.578 0.153 -9.024 1.00 96.44 295 GLU A C 1
ATOM 2295 O O . GLU A 1 295 ? 22.594 -1.078 -9.063 1.00 96.44 295 GLU A O 1
ATOM 2300 N N . ARG A 1 296 ? 23.006 0.827 -7.944 1.00 95.81 296 ARG A N 1
ATOM 2301 C CA . ARG A 1 296 ? 23.526 0.153 -6.742 1.00 95.81 296 ARG A CA 1
ATOM 2302 C C . ARG A 1 296 ? 22.526 -0.835 -6.133 1.00 95.81 296 ARG A C 1
ATOM 2304 O O . ARG A 1 296 ? 22.953 -1.879 -5.647 1.00 95.81 296 ARG A O 1
ATOM 2311 N N . LYS A 1 297 ? 21.221 -0.536 -6.155 1.00 90.56 297 LYS A N 1
ATOM 2312 C CA . LYS A 1 297 ? 20.175 -1.467 -5.692 1.00 90.56 297 LYS A CA 1
ATOM 2313 C C . LYS A 1 297 ? 19.985 -2.640 -6.668 1.00 90.56 297 LYS A C 1
ATOM 2315 O O . LYS A 1 297 ? 19.976 -3.785 -6.223 1.00 90.56 297 LYS A O 1
ATOM 2320 N N . LEU A 1 298 ? 19.896 -2.373 -7.976 1.00 89.62 298 LEU A N 1
ATOM 2321 C CA . LEU A 1 298 ? 19.688 -3.398 -9.012 1.00 89.62 298 LEU A CA 1
ATOM 2322 C C . LEU A 1 298 ? 20.832 -4.423 -9.062 1.00 89.62 298 LEU A C 1
ATOM 2324 O O . LEU A 1 298 ? 20.588 -5.620 -8.928 1.00 89.62 298 LEU A O 1
ATOM 2328 N N . ARG A 1 299 ? 22.088 -3.968 -9.152 1.00 90.94 299 ARG A N 1
ATOM 2329 C CA . ARG A 1 299 ? 23.259 -4.860 -9.234 1.00 90.94 299 ARG A CA 1
ATOM 2330 C C . ARG A 1 299 ? 23.483 -5.677 -7.955 1.00 90.94 299 ARG A C 1
ATOM 2332 O O . ARG A 1 299 ? 23.930 -6.820 -8.030 1.00 90.94 299 ARG A O 1
ATOM 2339 N N . ARG A 1 300 ? 23.124 -5.139 -6.778 1.00 86.31 300 ARG A N 1
ATOM 2340 C CA . ARG A 1 300 ? 23.122 -5.912 -5.520 1.00 86.31 300 ARG A CA 1
ATOM 2341 C C . ARG A 1 300 ? 22.113 -7.060 -5.576 1.00 86.31 300 ARG A C 1
ATOM 2343 O O . ARG A 1 300 ? 22.496 -8.182 -5.262 1.00 86.31 300 ARG A O 1
ATOM 2350 N N . ALA A 1 301 ? 20.889 -6.816 -6.052 1.00 78.38 301 ALA A N 1
ATOM 2351 C CA . ALA A 1 301 ? 19.892 -7.874 -6.233 1.00 78.38 301 ALA A CA 1
ATOM 2352 C C . ALA A 1 301 ? 20.360 -8.959 -7.227 1.00 78.38 301 ALA A C 1
ATOM 2354 O O . ALA A 1 301 ? 20.239 -10.146 -6.929 1.00 78.38 301 ALA A O 1
ATOM 2355 N N . GLU A 1 302 ? 20.970 -8.569 -8.354 1.00 80.19 302 GLU A N 1
ATOM 2356 C CA . GLU A 1 302 ? 21.554 -9.506 -9.331 1.00 80.19 302 GLU A CA 1
ATOM 2357 C C . GLU A 1 302 ? 22.662 -10.381 -8.713 1.00 80.19 302 GLU A C 1
ATOM 2359 O O . GLU A 1 302 ? 22.655 -11.601 -8.887 1.00 80.19 302 GLU A O 1
ATOM 2364 N N . SER A 1 303 ? 23.585 -9.790 -7.942 1.00 75.00 303 SER A N 1
ATOM 2365 C CA . SER A 1 303 ? 24.651 -10.548 -7.265 1.00 75.00 303 SER A CA 1
ATOM 2366 C C . SER A 1 303 ? 24.110 -11.532 -6.221 1.00 75.00 303 SER A C 1
ATOM 2368 O O . SER A 1 303 ? 24.574 -12.669 -6.153 1.00 75.00 303 SER A O 1
ATOM 2370 N N . THR A 1 304 ? 23.077 -11.143 -5.463 1.00 66.94 304 THR A N 1
ATOM 2371 C CA . THR A 1 304 ? 22.401 -12.042 -4.520 1.00 66.94 304 THR A CA 1
ATOM 2372 C C . THR A 1 304 ? 21.719 -13.197 -5.249 1.00 66.94 304 THR A C 1
ATOM 2374 O O . THR A 1 304 ? 21.823 -14.331 -4.796 1.00 66.94 304 THR A O 1
ATOM 2377 N N . GLN A 1 305 ? 21.080 -12.951 -6.397 1.00 57.12 305 GLN A N 1
ATOM 2378 C CA . GLN A 1 305 ? 20.420 -13.999 -7.180 1.00 57.12 305 GLN A CA 1
ATOM 2379 C C . GLN A 1 305 ? 21.416 -14.991 -7.808 1.00 57.12 305 GLN A C 1
ATOM 2381 O O . GLN A 1 305 ? 21.118 -16.184 -7.881 1.00 57.12 305 GLN A O 1
ATOM 2386 N N . LYS A 1 306 ? 22.611 -14.542 -8.221 1.00 53.56 306 LYS A N 1
ATOM 2387 C CA . LYS A 1 306 ? 23.627 -15.433 -8.810 1.00 53.56 306 LYS A CA 1
ATOM 2388 C C . LYS A 1 306 ? 24.130 -16.492 -7.818 1.00 53.56 306 LYS A C 1
ATOM 2390 O O . LYS A 1 306 ? 24.302 -17.641 -8.209 1.00 53.56 306 LYS A O 1
ATOM 2395 N N . ASN A 1 307 ? 24.244 -16.149 -6.534 1.00 48.66 307 ASN A N 1
ATOM 2396 C CA . ASN A 1 307 ? 24.647 -17.083 -5.471 1.00 48.66 307 ASN A CA 1
ATOM 2397 C C . ASN A 1 307 ? 23.568 -18.124 -5.093 1.00 48.66 307 ASN A C 1
ATOM 2399 O O . ASN A 1 307 ? 23.804 -18.941 -4.209 1.00 48.66 307 ASN A O 1
ATOM 2403 N N . TRP A 1 308 ? 22.386 -18.090 -5.722 1.00 44.03 308 TRP A N 1
ATOM 2404 C CA . TRP A 1 308 ? 21.285 -19.038 -5.489 1.00 44.03 308 TRP A CA 1
ATOM 2405 C C . TRP A 1 308 ? 21.071 -20.013 -6.660 1.00 44.03 308 TRP A C 1
ATOM 2407 O O . TRP A 1 308 ? 20.091 -20.756 -6.667 1.00 44.03 308 TRP A O 1
ATOM 2417 N N . SER A 1 309 ? 21.967 -20.025 -7.653 1.00 40.94 309 SER A N 1
ATOM 2418 C CA . SER A 1 309 ? 21.954 -21.043 -8.712 1.00 40.94 309 SER A CA 1
ATOM 2419 C C . SER A 1 309 ? 22.672 -22.307 -8.218 1.00 40.94 309 SER A C 1
ATOM 2421 O O . SER A 1 309 ? 23.850 -22.216 -7.876 1.00 40.94 309 SER A O 1
ATOM 2423 N N . PRO A 1 310 ? 22.009 -23.478 -8.163 1.00 45.69 310 PRO A N 1
ATOM 2424 C CA . PRO A 1 310 ? 22.618 -24.719 -7.693 1.00 45.69 310 PRO A CA 1
ATOM 2425 C C . PRO A 1 310 ? 23.453 -25.375 -8.806 1.00 45.69 310 PRO A C 1
ATOM 2427 O O . PRO A 1 310 ? 23.132 -26.459 -9.288 1.00 45.69 310 PRO A O 1
ATOM 2430 N N . GLU A 1 311 ? 24.533 -24.716 -9.231 1.00 45.38 311 GLU A N 1
ATOM 2431 C CA . GLU A 1 311 ? 25.553 -25.335 -10.087 1.00 45.38 311 GLU A CA 1
ATOM 2432 C C . GLU A 1 311 ? 26.444 -26.240 -9.230 1.00 45.38 311 GLU A C 1
ATOM 2434 O O . GLU A 1 311 ? 27.460 -25.825 -8.678 1.00 45.38 311 GLU A O 1
ATOM 2439 N N . GLY A 1 312 ? 26.001 -27.487 -9.071 1.00 44.78 312 GLY A N 1
ATOM 2440 C CA . GLY A 1 312 ? 26.672 -28.462 -8.217 1.00 44.78 312 GLY A CA 1
ATOM 2441 C C . GLY A 1 312 ? 26.092 -29.870 -8.296 1.00 44.78 312 GLY A C 1
ATOM 2442 O O . GLY A 1 312 ? 26.025 -30.525 -7.265 1.00 44.78 312 GLY A O 1
ATOM 2443 N N . LEU A 1 313 ? 25.646 -30.313 -9.480 1.00 43.22 313 LEU A N 1
ATOM 2444 C CA . LEU A 1 313 ? 25.325 -31.716 -9.795 1.00 43.22 313 LEU A CA 1
ATOM 2445 C C . LEU A 1 313 ? 25.424 -31.963 -11.319 1.00 43.22 313 LEU A C 1
ATOM 2447 O O . LEU A 1 313 ? 24.430 -32.021 -12.037 1.00 43.22 313 LEU A O 1
ATOM 2451 N N . SER A 1 314 ? 26.667 -32.093 -11.780 1.00 45.50 314 SER A N 1
ATOM 2452 C CA . SER A 1 314 ? 27.097 -32.803 -12.997 1.00 45.50 314 SER A CA 1
ATOM 2453 C C . SER A 1 314 ? 28.003 -33.936 -12.473 1.00 45.50 314 SER A C 1
ATOM 2455 O O . SER A 1 314 ? 28.734 -33.693 -11.514 1.00 45.50 314 SER A O 1
ATOM 2457 N N . ASP A 1 315 ? 27.977 -35.189 -12.926 1.00 52.06 315 ASP A N 1
ATOM 2458 C CA . ASP A 1 315 ? 27.416 -35.774 -14.150 1.00 52.06 315 ASP A CA 1
ATOM 2459 C C . ASP A 1 315 ? 26.597 -37.051 -13.857 1.00 52.06 315 ASP A C 1
ATOM 2461 O O . ASP A 1 315 ? 26.699 -37.636 -12.777 1.00 52.06 315 ASP A O 1
ATOM 2465 N N . GLY A 1 316 ? 25.800 -37.515 -14.827 1.00 38.28 316 GLY A N 1
ATOM 2466 C CA . GLY A 1 316 ? 24.968 -38.715 -14.665 1.00 38.28 316 GLY A CA 1
ATOM 2467 C C . GLY A 1 316 ? 24.231 -39.152 -15.933 1.00 38.28 316 GLY A C 1
ATOM 2468 O O . GLY A 1 316 ? 23.003 -39.201 -15.948 1.00 38.28 316 GLY A O 1
ATOM 2469 N N . GLU A 1 317 ? 24.962 -39.457 -17.009 1.00 50.56 317 GLU A N 1
ATOM 2470 C CA . GLU A 1 317 ? 24.378 -40.064 -18.212 1.00 50.56 317 GLU A CA 1
ATOM 2471 C C . GLU A 1 317 ? 23.866 -41.492 -17.946 1.00 50.56 317 GLU A C 1
ATOM 2473 O O . GLU A 1 317 ? 24.658 -42.393 -17.676 1.00 50.56 317 GLU A O 1
ATOM 2478 N N . ALA A 1 318 ? 22.560 -41.725 -18.120 1.00 42.59 318 ALA A N 1
ATOM 2479 C CA . ALA A 1 318 ? 22.004 -43.046 -18.445 1.00 42.59 318 ALA A CA 1
ATOM 2480 C C . ALA A 1 318 ? 20.590 -42.945 -19.057 1.00 42.59 318 ALA A C 1
ATOM 2482 O O . ALA A 1 318 ? 19.573 -43.085 -18.388 1.00 42.59 318 ALA A O 1
ATOM 2483 N N . ASN A 1 319 ? 20.552 -42.676 -20.362 1.00 39.72 319 ASN A N 1
ATOM 2484 C CA . ASN A 1 319 ? 19.788 -43.423 -21.370 1.00 39.72 319 ASN A CA 1
ATOM 2485 C C . ASN A 1 319 ? 18.632 -44.351 -20.883 1.00 39.72 319 ASN A C 1
ATOM 2487 O O . ASN A 1 319 ? 18.904 -45.349 -20.222 1.00 39.72 319 ASN A O 1
ATOM 2491 N N . THR A 1 320 ? 17.378 -44.120 -21.312 1.00 34.28 320 THR A N 1
ATOM 2492 C CA . THR A 1 320 ? 16.556 -45.070 -22.122 1.00 34.28 320 THR A CA 1
ATOM 2493 C C . THR A 1 320 ? 15.058 -44.711 -22.212 1.00 34.28 320 THR A C 1
ATOM 2495 O O . THR A 1 320 ? 14.316 -44.666 -21.239 1.00 34.28 320 THR A O 1
ATOM 2498 N N . THR A 1 321 ? 14.630 -44.501 -23.456 1.00 43.03 321 THR A N 1
ATOM 2499 C CA . THR A 1 321 ? 13.393 -44.958 -24.120 1.00 43.03 321 THR A CA 1
ATOM 2500 C C . THR A 1 321 ? 12.341 -45.723 -23.290 1.00 43.03 321 THR A C 1
ATOM 2502 O O . THR A 1 321 ? 12.610 -46.819 -22.810 1.00 43.03 321 THR A O 1
ATOM 2505 N N . GLY A 1 322 ? 11.088 -45.241 -23.278 1.00 35.16 322 GLY A N 1
ATOM 2506 C CA . GLY A 1 322 ? 9.946 -45.965 -22.695 1.00 35.16 322 GLY A CA 1
ATOM 2507 C C . GLY A 1 322 ? 8.584 -45.382 -23.089 1.00 35.16 322 GLY A C 1
ATOM 2508 O O . GLY A 1 322 ? 8.016 -44.575 -22.359 1.00 35.16 322 GLY A O 1
ATOM 2509 N N . LEU A 1 323 ? 8.070 -45.774 -24.258 1.00 45.53 323 LEU A N 1
ATOM 2510 C CA . LEU A 1 323 ? 6.730 -45.421 -24.739 1.00 45.53 323 LEU A CA 1
ATOM 2511 C C . LEU A 1 323 ? 5.710 -46.462 -24.241 1.00 45.53 323 LEU A C 1
ATOM 2513 O O . LEU A 1 323 ? 5.883 -47.637 -24.551 1.00 45.53 323 LEU A O 1
ATOM 2517 N N . GLN A 1 324 ? 4.660 -46.040 -23.531 1.00 36.88 324 GLN A N 1
ATOM 2518 C CA . GLN A 1 324 ? 3.353 -46.719 -23.411 1.00 36.88 324 GLN A CA 1
ATOM 2519 C C . GLN A 1 324 ? 2.392 -45.741 -22.708 1.00 36.88 324 GLN A C 1
ATOM 2521 O O . GLN A 1 324 ? 2.686 -45.241 -21.627 1.00 36.88 324 GLN A O 1
ATOM 2526 N N . ASP A 1 325 ? 1.393 -45.197 -23.401 1.00 45.69 325 ASP A N 1
ATOM 2527 C CA . ASP A 1 325 ? 0.062 -45.799 -23.589 1.00 45.69 325 ASP A CA 1
ATOM 2528 C C . ASP A 1 325 ? -0.589 -46.247 -22.269 1.00 45.69 325 ASP A C 1
ATOM 2530 O O . ASP A 1 325 ? -0.330 -47.331 -21.753 1.00 45.69 325 ASP A O 1
ATOM 2534 N N . MET A 1 326 ? -1.482 -45.401 -21.747 1.00 41.12 326 MET A N 1
ATOM 2535 C CA . MET A 1 326 ? -2.506 -45.797 -20.782 1.00 41.12 326 MET A CA 1
ATOM 2536 C C . MET A 1 326 ? -3.844 -45.248 -21.269 1.00 41.12 326 MET A C 1
ATOM 2538 O O . MET A 1 326 ? -4.041 -44.035 -21.368 1.00 41.12 326 MET A O 1
ATOM 2542 N N . GLN A 1 327 ? -4.720 -46.173 -21.651 1.00 39.44 327 GLN A N 1
ATOM 2543 C CA . GLN A 1 327 ? -6.013 -45.892 -22.258 1.00 39.44 327 GLN A CA 1
ATOM 2544 C C . GLN A 1 327 ? -7.056 -45.458 -21.223 1.00 39.44 327 GLN A C 1
ATOM 2546 O O . GLN A 1 327 ? -6.891 -45.622 -20.015 1.00 39.44 327 GLN A O 1
ATOM 2551 N N . ILE A 1 328 ? -8.136 -44.881 -21.741 1.00 42.62 328 ILE A N 1
ATOM 2552 C CA . ILE A 1 328 ? -9.274 -44.368 -20.985 1.00 42.62 328 ILE A CA 1
ATOM 2553 C C . ILE A 1 328 ? -10.268 -45.509 -20.726 1.00 42.62 328 ILE A C 1
ATOM 2555 O O . ILE A 1 328 ? -10.688 -46.175 -21.668 1.00 42.62 328 ILE A O 1
ATOM 2559 N N . ALA A 1 329 ? -10.685 -45.652 -19.470 1.00 42.56 329 ALA A N 1
ATOM 2560 C CA . ALA A 1 329 ? -11.994 -46.153 -19.048 1.00 42.56 329 ALA A CA 1
ATOM 2561 C C . ALA A 1 329 ? -12.498 -45.123 -18.012 1.00 42.56 329 ALA A C 1
ATOM 2563 O O . ALA A 1 329 ? -11.711 -44.692 -17.169 1.00 42.56 329 ALA A O 1
ATOM 2564 N N . ASP A 1 330 ? -13.691 -44.533 -18.075 1.00 49.28 330 ASP A N 1
ATOM 2565 C CA . ASP A 1 330 ? -14.985 -44.990 -18.608 1.00 49.28 330 ASP A CA 1
ATOM 2566 C C . ASP A 1 330 ? -15.593 -46.131 -17.781 1.00 49.28 330 ASP A C 1
ATOM 2568 O O . ASP A 1 330 ? -15.694 -47.270 -18.224 1.00 49.28 330 ASP A O 1
ATOM 2572 N N . GLU A 1 331 ? -15.983 -45.788 -16.550 1.00 54.91 331 GLU A N 1
ATOM 2573 C CA . GLU A 1 331 ? -17.013 -46.500 -15.792 1.00 54.91 331 GLU A CA 1
ATOM 2574 C C . GLU A 1 331 ? -18.043 -45.495 -15.251 1.00 54.91 331 GLU A C 1
ATOM 2576 O O . GLU A 1 331 ? -17.717 -44.358 -14.890 1.00 54.91 331 GLU A O 1
ATOM 2581 N N . ASN A 1 332 ? -19.297 -45.938 -15.286 1.00 42.75 332 ASN A N 1
ATOM 2582 C CA . ASN A 1 332 ? -20.528 -45.175 -15.094 1.00 42.75 332 ASN A CA 1
ATOM 2583 C C . ASN A 1 332 ? -20.994 -45.125 -13.625 1.00 42.75 332 ASN A C 1
ATOM 2585 O O . ASN A 1 332 ? -20.450 -45.821 -12.777 1.00 42.75 332 ASN A O 1
ATOM 2589 N N . ASP A 1 333 ? -22.034 -44.313 -13.397 1.00 44.19 333 ASP A N 1
ATOM 2590 C CA . ASP A 1 333 ? -23.145 -44.477 -12.440 1.00 44.19 333 ASP A CA 1
ATOM 2591 C C . ASP A 1 333 ? -22.866 -45.011 -11.016 1.00 44.19 333 ASP A C 1
ATOM 2593 O O . ASP A 1 333 ? -22.482 -46.159 -10.823 1.00 44.19 333 ASP A O 1
ATOM 2597 N N . ASP A 1 334 ? -23.276 -44.239 -10.001 1.00 53.22 334 ASP A N 1
ATOM 2598 C CA . ASP A 1 334 ? -24.459 -44.662 -9.229 1.00 53.22 334 ASP A CA 1
ATOM 2599 C C . ASP A 1 334 ? -25.151 -43.469 -8.539 1.00 53.22 334 ASP A C 1
ATOM 2601 O O . ASP A 1 334 ? -24.500 -42.528 -8.068 1.00 53.22 334 ASP A O 1
ATOM 2605 N N . ASP A 1 335 ? -26.479 -43.530 -8.477 1.00 48.16 335 ASP A N 1
ATOM 2606 C CA . ASP A 1 335 ? -27.337 -42.599 -7.745 1.00 48.16 335 ASP A CA 1
ATOM 2607 C C . ASP A 1 335 ? -27.514 -43.079 -6.298 1.00 48.16 335 ASP A C 1
ATOM 2609 O O . ASP A 1 335 ? -27.827 -44.239 -6.042 1.00 48.16 335 ASP A O 1
ATOM 2613 N N . SER A 1 336 ? -27.457 -42.166 -5.324 1.00 55.09 336 SER A N 1
ATOM 2614 C CA . SER A 1 336 ? -28.151 -42.407 -4.052 1.00 55.09 336 SER A CA 1
ATOM 2615 C C . SER A 1 336 ? -28.569 -41.104 -3.374 1.00 55.09 336 SER A C 1
ATOM 2617 O O . SER A 1 336 ? -27.780 -40.464 -2.668 1.00 55.09 336 SER A O 1
ATOM 2619 N N . ASP A 1 337 ? -29.839 -40.739 -3.541 1.00 50.09 337 ASP A N 1
ATOM 2620 C CA . ASP A 1 337 ? -30.529 -39.877 -2.585 1.00 50.09 337 ASP A CA 1
ATOM 2621 C C . ASP A 1 337 ? -30.532 -40.549 -1.203 1.00 50.09 337 ASP A C 1
ATOM 2623 O O . ASP A 1 337 ? -30.844 -41.734 -1.072 1.00 50.09 337 ASP A O 1
ATOM 2627 N N . TYR A 1 338 ? -30.227 -39.786 -0.152 1.00 47.59 338 TYR A N 1
ATOM 2628 C CA . TYR A 1 338 ? -30.474 -40.215 1.223 1.00 47.59 338 TYR A CA 1
ATOM 2629 C C . TYR A 1 338 ? -31.040 -39.048 2.031 1.00 47.59 338 TYR A C 1
ATOM 2631 O O . TYR A 1 338 ? -30.406 -37.998 2.168 1.00 47.59 338 TYR A O 1
ATOM 2639 N N . VAL A 1 339 ? -32.250 -39.238 2.550 1.00 53.56 339 VAL A N 1
ATOM 2640 C CA . VAL A 1 339 ? -33.048 -38.232 3.262 1.00 53.56 339 VAL A CA 1
ATOM 2641 C C . VAL A 1 339 ? -33.433 -38.787 4.632 1.00 53.56 339 VAL A C 1
ATOM 2643 O O . VAL A 1 339 ? -33.699 -39.981 4.731 1.00 53.56 339 VAL A O 1
ATOM 2646 N N . GLU A 1 340 ? -33.525 -37.900 5.633 1.00 42.22 340 GLU A N 1
ATOM 2647 C CA . GLU A 1 340 ? -34.122 -38.155 6.963 1.00 42.22 340 GLU A CA 1
ATOM 2648 C C . GLU A 1 340 ? -33.425 -39.245 7.821 1.00 42.22 340 GLU A C 1
ATOM 2650 O O . GLU A 1 340 ? -32.618 -40.036 7.345 1.00 42.22 340 GLU A O 1
ATOM 2655 N N . ASP A 1 341 ? -33.627 -39.367 9.135 1.00 41.12 341 ASP A N 1
ATOM 2656 C CA . ASP A 1 341 ? -33.960 -38.454 10.252 1.00 41.12 341 ASP A CA 1
ATOM 2657 C C . ASP A 1 341 ? -33.679 -39.283 11.547 1.00 41.12 341 ASP A C 1
ATOM 2659 O O . ASP A 1 341 ? -33.167 -40.399 11.463 1.00 41.12 341 ASP A O 1
ATOM 2663 N N . SER A 1 342 ? -34.062 -38.806 12.735 1.00 41.78 342 SER A N 1
ATOM 2664 C CA . SER A 1 342 ? -34.128 -39.522 14.026 1.00 41.78 342 SER A CA 1
ATOM 2665 C C . SER A 1 342 ? -32.902 -39.437 14.948 1.00 41.78 342 SER A C 1
ATOM 2667 O O . SER A 1 342 ? -32.061 -40.329 15.054 1.00 41.78 342 SER A O 1
ATOM 2669 N N . SER A 1 343 ? -32.922 -38.403 15.790 1.00 44.34 343 SER A N 1
ATOM 2670 C CA . SER A 1 343 ? -32.716 -38.592 17.240 1.00 44.34 343 SER A CA 1
ATOM 2671 C C . SER A 1 343 ? -34.015 -39.145 17.881 1.00 44.34 343 SER A C 1
ATOM 2673 O O . SER A 1 343 ? -35.027 -39.175 17.181 1.00 44.34 343 SER A O 1
ATOM 2675 N N . PRO A 1 344 ? -34.105 -39.487 19.190 1.00 65.62 344 PRO A N 1
ATOM 2676 C CA . PRO A 1 344 ? -33.070 -39.592 20.235 1.00 65.62 344 PRO A CA 1
ATOM 2677 C C . PRO A 1 344 ? -33.169 -40.894 21.088 1.00 65.62 344 PRO A C 1
ATOM 2679 O O . PRO A 1 344 ? -34.158 -41.619 21.002 1.00 65.62 344 PRO A O 1
ATOM 2682 N N . ARG A 1 345 ? -32.238 -41.128 22.039 1.00 38.25 345 ARG A N 1
ATOM 2683 C CA . ARG A 1 345 ? -32.565 -41.668 23.391 1.00 38.25 345 ARG A CA 1
ATOM 2684 C C . ARG A 1 345 ? -31.402 -41.629 24.392 1.00 38.25 345 ARG A C 1
ATOM 2686 O O . ARG A 1 345 ? -30.237 -41.595 24.017 1.00 38.25 345 ARG A O 1
ATOM 2693 N N . GLU A 1 346 ? -31.748 -41.622 25.680 1.00 45.78 346 GLU A N 1
ATOM 2694 C CA . GLU A 1 346 ? -30.830 -41.470 26.817 1.00 45.78 346 GLU A CA 1
ATOM 2695 C C . GLU A 1 346 ? -30.552 -42.783 27.586 1.00 45.78 346 GLU A C 1
ATOM 2697 O O . GLU A 1 346 ? -31.475 -43.575 27.753 1.00 45.78 346 GLU A O 1
ATOM 2702 N N . LYS A 1 347 ? -29.363 -42.851 28.231 1.00 49.31 347 LYS A N 1
ATOM 2703 C CA . LYS A 1 347 ? -29.086 -43.423 29.587 1.00 49.31 347 LYS A CA 1
ATOM 2704 C C . LYS A 1 347 ? -29.266 -44.951 29.829 1.00 49.31 347 LYS A C 1
ATOM 2706 O O . LYS A 1 347 ? -29.977 -45.606 29.079 1.00 49.31 347 LYS A O 1
ATOM 2711 N N . PRO A 1 348 ? -28.724 -45.531 30.938 1.00 56.41 348 PRO A N 1
ATOM 2712 C CA . PRO A 1 348 ? -27.688 -45.046 31.880 1.00 56.41 348 PRO A CA 1
ATOM 2713 C C . PRO A 1 348 ? -26.574 -46.079 32.247 1.00 56.41 348 PRO A C 1
ATOM 2715 O O . PRO A 1 348 ? -26.648 -47.253 31.915 1.00 56.41 348 PRO A O 1
ATOM 2718 N N . SER A 1 349 ? -25.644 -45.634 33.111 1.00 41.44 349 SER A N 1
ATOM 2719 C CA . SER A 1 349 ? -24.982 -46.411 34.190 1.00 41.44 349 SER A CA 1
ATOM 2720 C C . SER A 1 349 ? -23.873 -47.436 33.876 1.00 41.44 349 SER A C 1
ATOM 2722 O O . SER A 1 349 ? -24.140 -48.552 33.448 1.00 41.44 349 SER A O 1
ATOM 2724 N N . ALA A 1 350 ? -22.648 -47.120 34.318 1.00 42.78 350 ALA A N 1
ATOM 2725 C CA . ALA A 1 350 ? -21.954 -47.880 35.374 1.00 42.78 350 ALA A CA 1
ATOM 2726 C C . ALA A 1 350 ? -20.756 -47.070 35.909 1.00 42.78 350 ALA A C 1
ATOM 2728 O O . ALA A 1 350 ? -20.002 -46.484 35.134 1.00 42.78 350 ALA A O 1
ATOM 2729 N N . ALA A 1 351 ? -20.570 -47.029 37.231 1.00 48.69 351 ALA A N 1
ATOM 2730 C CA . ALA A 1 351 ? -19.436 -46.355 37.861 1.00 48.69 351 ALA A CA 1
ATOM 2731 C C . ALA A 1 351 ? -18.300 -47.342 38.166 1.00 48.69 351 ALA A C 1
ATOM 2733 O O . ALA A 1 351 ? -18.532 -48.372 38.793 1.00 48.69 351 ALA A O 1
ATOM 2734 N N . MET A 1 352 ? -17.066 -46.977 37.816 1.00 46.00 352 MET A N 1
ATOM 2735 C CA . MET A 1 352 ? -15.845 -47.516 38.424 1.00 46.00 352 MET A CA 1
ATOM 2736 C C . MET A 1 352 ? -14.839 -46.373 38.568 1.00 46.00 352 MET A C 1
ATOM 2738 O O . MET A 1 352 ? -14.413 -45.768 37.585 1.00 46.00 352 MET A O 1
ATOM 2742 N N . ALA A 1 353 ? -14.498 -46.045 39.813 1.00 50.62 353 ALA A N 1
ATOM 2743 C CA . ALA A 1 353 ? -13.545 -44.993 40.129 1.00 50.62 353 ALA A CA 1
ATOM 2744 C C . ALA A 1 353 ? -12.111 -45.519 39.969 1.00 50.62 353 ALA A C 1
ATO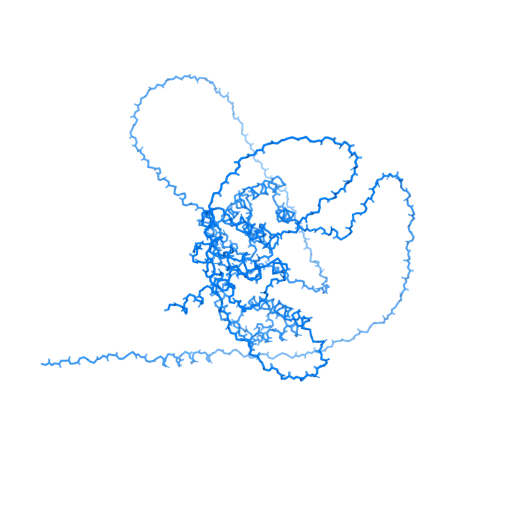M 2746 O O . ALA A 1 353 ? -11.632 -46.294 40.792 1.00 50.62 353 ALA A O 1
ATOM 2747 N N . GLY A 1 354 ? -11.422 -45.069 38.921 1.00 42.22 354 GLY A N 1
ATOM 2748 C CA . GLY A 1 354 ? -9.990 -45.285 38.720 1.00 42.22 354 GLY A CA 1
ATOM 2749 C C . GLY A 1 354 ? -9.275 -43.945 38.606 1.00 42.22 354 GLY A C 1
ATOM 2750 O O . GLY A 1 354 ? -9.190 -43.385 37.516 1.00 42.22 354 GLY A O 1
ATOM 2751 N N . ILE A 1 355 ? -8.771 -43.413 39.723 1.00 48.06 355 ILE A N 1
ATOM 2752 C CA . ILE A 1 355 ? -8.034 -42.140 39.744 1.00 48.06 355 ILE A CA 1
ATOM 2753 C C . ILE A 1 355 ? -6.613 -42.387 39.221 1.00 48.06 355 ILE A C 1
ATOM 2755 O O . ILE A 1 355 ? -5.664 -42.526 39.986 1.00 48.06 355 ILE A O 1
ATOM 2759 N N . SER A 1 356 ? -6.469 -42.462 37.897 1.00 43.47 356 SER A N 1
ATOM 2760 C CA . SER A 1 356 ? -5.166 -42.497 37.232 1.00 43.47 356 SER A CA 1
ATOM 2761 C C . SER A 1 356 ? -4.895 -41.142 36.586 1.00 43.47 356 SER A C 1
ATOM 2763 O O . SER A 1 356 ? -5.396 -40.834 35.502 1.00 43.47 356 SER A O 1
ATOM 2765 N N . SER A 1 357 ? -4.126 -40.304 37.288 1.00 47.12 357 SER A N 1
ATOM 2766 C CA . SER A 1 357 ? -3.760 -38.953 36.848 1.00 47.12 357 SER A CA 1
ATOM 2767 C C . SER A 1 357 ? -2.716 -38.994 35.728 1.00 47.12 357 SER A C 1
ATOM 2769 O O . SER A 1 357 ? -1.555 -38.631 35.912 1.00 47.12 357 SER A O 1
ATOM 2771 N N . SER A 1 358 ? -3.141 -39.420 34.541 1.00 44.09 358 SER A N 1
ATOM 2772 C CA . SER A 1 358 ? -2.367 -39.265 33.314 1.00 44.09 358 SER A CA 1
ATOM 2773 C C . SER A 1 358 ? -2.585 -37.857 32.752 1.00 44.09 358 SER A C 1
ATOM 2775 O O . SER A 1 358 ? -3.613 -37.555 32.144 1.00 44.09 358 SER A O 1
ATOM 2777 N N . HIS A 1 359 ? -1.600 -36.973 32.942 1.00 47.09 359 HIS A N 1
ATOM 2778 C CA . HIS A 1 359 ? -1.501 -35.712 32.199 1.00 47.09 359 HIS A CA 1
ATOM 2779 C C . HIS A 1 359 ? -1.203 -36.003 30.719 1.00 47.09 359 HIS A C 1
ATOM 2781 O O . HIS A 1 359 ? -0.086 -35.842 30.232 1.00 47.09 359 HIS A O 1
ATOM 2787 N N . SER A 1 360 ? -2.231 -36.449 30.000 1.00 48.31 360 SER A N 1
ATOM 2788 C CA . SER A 1 360 ? -2.245 -36.495 28.545 1.00 48.31 360 SER A CA 1
ATOM 2789 C C . SER A 1 360 ? -2.224 -35.058 28.029 1.00 48.31 360 SER A C 1
ATOM 2791 O O . SER A 1 360 ? -3.221 -34.336 28.061 1.00 48.31 360 SER A O 1
ATOM 2793 N N . THR A 1 361 ? -1.046 -34.611 27.594 1.00 54.47 361 THR A N 1
ATOM 2794 C CA . THR A 1 361 ? -0.887 -33.303 26.962 1.00 54.47 361 THR A CA 1
ATOM 2795 C C . THR A 1 361 ? -1.817 -33.217 25.747 1.00 54.47 361 THR A C 1
ATOM 2797 O O . THR A 1 361 ? -1.888 -34.169 24.964 1.00 54.47 361 THR A O 1
ATOM 2800 N N . PRO A 1 362 ? -2.564 -32.111 25.565 1.00 57.41 362 PRO A N 1
ATOM 2801 C CA . PRO A 1 362 ? -3.514 -31.997 24.469 1.00 57.41 362 PRO A CA 1
ATOM 2802 C C . PRO A 1 362 ? -2.760 -31.935 23.139 1.00 57.41 362 PRO A C 1
ATOM 2804 O O . PRO A 1 362 ? -2.281 -30.880 22.714 1.00 57.41 362 PRO A O 1
ATOM 2807 N N . THR A 1 363 ? -2.663 -33.082 22.467 1.00 64.06 363 THR A N 1
ATOM 2808 C CA . THR A 1 363 ? -2.096 -33.198 21.127 1.00 64.06 363 THR A CA 1
ATOM 2809 C C . THR A 1 363 ? -2.972 -32.406 20.162 1.00 64.06 363 THR A C 1
ATOM 2811 O O . THR A 1 363 ? -4.065 -32.823 19.771 1.00 64.06 363 THR A O 1
ATOM 2814 N N . LYS A 1 364 ? -2.503 -31.206 19.795 1.00 80.75 364 LYS A N 1
ATOM 2815 C CA . LYS A 1 364 ? -3.154 -30.345 18.803 1.00 80.75 364 LYS A CA 1
ATOM 2816 C C . LYS A 1 364 ? -3.253 -31.116 17.486 1.00 80.75 364 LYS A C 1
ATOM 2818 O O . LYS A 1 364 ? -2.267 -31.227 16.761 1.00 80.75 364 LYS A O 1
ATOM 2823 N N . LYS A 1 365 ? -4.440 -31.657 17.190 1.00 86.19 365 LYS A N 1
ATOM 2824 C CA . LYS A 1 365 ? -4.723 -32.339 15.921 1.00 86.19 365 LYS A CA 1
ATOM 2825 C C . LYS A 1 365 ? -4.357 -31.405 14.767 1.00 86.19 365 LYS A C 1
ATOM 2827 O O . LYS A 1 365 ? -4.745 -30.236 14.779 1.00 86.19 365 LYS A O 1
ATOM 2832 N N . ALA A 1 366 ? -3.614 -31.925 13.791 1.00 89.00 366 ALA A N 1
ATOM 2833 C CA . ALA A 1 366 ? -3.216 -31.156 12.618 1.00 89.00 366 ALA A CA 1
ATOM 2834 C C . ALA A 1 366 ? -4.459 -30.582 11.902 1.00 89.00 366 ALA A C 1
ATOM 2836 O O . ALA A 1 366 ? -5.487 -31.265 11.817 1.00 89.00 366 ALA A O 1
ATOM 2837 N N . PRO A 1 367 ? -4.409 -29.331 11.411 1.00 92.88 367 PRO A N 1
ATOM 2838 C CA . PRO A 1 367 ? -5.558 -28.705 10.773 1.00 92.88 367 PRO A CA 1
ATOM 2839 C C . PRO A 1 367 ? -5.908 -29.423 9.466 1.00 92.88 367 PRO A C 1
ATOM 2841 O O . PRO A 1 367 ? -5.060 -29.614 8.597 1.00 92.88 367 PRO A O 1
ATOM 2844 N N . THR A 1 368 ? -7.180 -29.788 9.296 1.00 96.81 368 THR A N 1
ATOM 2845 C CA . THR A 1 368 ? -7.647 -30.373 8.030 1.00 96.81 368 THR A CA 1
ATOM 2846 C C . THR A 1 368 ? -7.693 -29.312 6.928 1.00 96.81 368 THR A C 1
ATOM 2848 O O . THR A 1 368 ? -7.924 -28.129 7.199 1.00 96.81 368 THR A O 1
ATOM 2851 N N . ILE A 1 369 ? -7.588 -29.725 5.661 1.00 96.00 369 ILE A N 1
ATOM 2852 C CA . ILE A 1 369 ? -7.712 -28.794 4.527 1.00 96.00 369 ILE A CA 1
ATOM 2853 C C . ILE A 1 369 ? -9.076 -28.078 4.490 1.00 96.00 369 ILE A C 1
ATOM 2855 O O . ILE A 1 369 ? -9.162 -26.919 4.094 1.00 96.00 369 ILE A O 1
ATOM 2859 N N . SER A 1 370 ? -10.141 -28.716 4.992 1.00 96.19 370 SER A N 1
ATOM 2860 C CA . SER A 1 370 ? -11.462 -28.089 5.158 1.00 96.19 370 SER A CA 1
ATOM 2861 C C . SER A 1 370 ? -11.443 -26.962 6.202 1.00 96.19 370 SER A C 1
ATOM 2863 O O . SER A 1 370 ? -12.040 -25.900 5.991 1.00 96.19 370 SER A O 1
ATOM 2865 N N . THR A 1 371 ? -10.704 -27.155 7.301 1.00 96.50 371 THR A N 1
ATOM 2866 C CA . THR A 1 371 ? -10.480 -26.140 8.341 1.00 96.50 371 THR A CA 1
ATOM 2867 C C . THR A 1 371 ? -9.699 -24.951 7.781 1.00 96.50 371 THR A C 1
ATOM 2869 O O . THR A 1 371 ? -10.119 -23.814 7.978 1.00 96.50 371 THR A O 1
ATOM 2872 N N . ILE A 1 372 ? -8.623 -25.204 7.027 1.00 96.38 372 ILE A N 1
ATOM 2873 C CA . ILE A 1 372 ? -7.799 -24.171 6.372 1.00 96.38 372 ILE A CA 1
ATOM 2874 C C . ILE A 1 372 ? -8.649 -23.339 5.395 1.00 96.38 372 ILE A C 1
ATOM 2876 O O . ILE A 1 372 ? -8.756 -22.124 5.551 1.00 96.38 372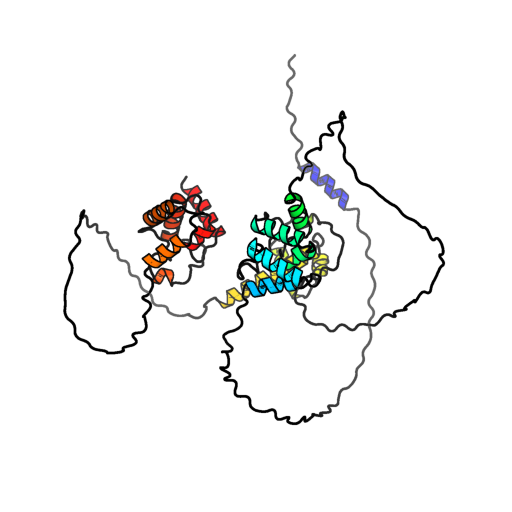 ILE A O 1
ATOM 2880 N N . ARG A 1 373 ? -9.344 -23.995 4.454 1.00 97.19 373 ARG A N 1
ATOM 2881 C CA . ARG A 1 373 ? -10.251 -23.351 3.481 1.00 97.19 373 ARG A CA 1
ATOM 2882 C C . ARG A 1 373 ? -11.356 -22.529 4.152 1.00 97.19 373 ARG A C 1
ATOM 2884 O O . ARG A 1 373 ? -11.698 -21.444 3.690 1.00 97.19 373 ARG A O 1
ATOM 2891 N N . THR A 1 374 ? -11.924 -23.035 5.248 1.00 96.38 374 THR A N 1
ATOM 2892 C CA . THR A 1 374 ? -12.965 -22.316 6.000 1.00 96.38 374 THR A CA 1
ATOM 2893 C C . THR A 1 374 ? -12.387 -21.123 6.765 1.00 96.38 374 THR A C 1
ATOM 2895 O O . THR A 1 374 ? -13.036 -20.084 6.818 1.00 96.38 374 THR A O 1
ATOM 2898 N N . LYS A 1 375 ? -11.165 -21.224 7.306 1.00 96.56 375 LYS A N 1
ATOM 2899 C CA . LYS A 1 375 ? -10.474 -20.098 7.952 1.00 96.56 375 LYS A CA 1
ATOM 2900 C C . LYS A 1 375 ? -10.175 -18.975 6.951 1.00 96.56 375 LYS A C 1
ATOM 2902 O O . LYS A 1 375 ? -10.465 -17.828 7.265 1.00 96.56 375 LYS A O 1
ATOM 2907 N N . LEU A 1 376 ? -9.701 -19.313 5.748 1.00 96.56 376 LEU A N 1
ATOM 2908 C CA . LEU A 1 376 ? -9.437 -18.365 4.654 1.00 96.56 376 LEU A CA 1
ATOM 2909 C C . LEU A 1 376 ? -10.696 -17.589 4.219 1.00 96.56 376 LEU A C 1
ATOM 2911 O O . LEU A 1 376 ? -10.671 -16.373 4.069 1.00 96.56 376 LEU A O 1
ATOM 2915 N N . LEU A 1 377 ? -11.835 -18.270 4.058 1.00 96.88 377 LEU A N 1
ATOM 2916 C CA . LEU A 1 377 ? -13.099 -17.594 3.723 1.00 96.88 377 LEU A CA 1
ATOM 2917 C C . LEU A 1 377 ? -13.649 -16.739 4.878 1.00 96.88 377 LEU A C 1
ATOM 2919 O O . LEU A 1 377 ? -14.364 -15.763 4.642 1.00 96.88 377 LEU A O 1
ATOM 2923 N N . SER A 1 378 ? -13.328 -17.101 6.121 1.00 95.62 378 SER A N 1
ATOM 2924 C CA . SER A 1 378 ? -13.703 -16.335 7.311 1.00 95.62 378 SER A CA 1
ATOM 2925 C C . SER A 1 378 ? -12.821 -15.107 7.554 1.00 95.62 378 SER A C 1
ATOM 2927 O O . SER A 1 378 ? -13.310 -14.179 8.189 1.00 95.62 378 SER A O 1
ATOM 2929 N N . SER A 1 379 ? -11.575 -15.070 7.060 1.00 95.44 379 SER A N 1
ATOM 2930 C CA . SER A 1 379 ? -10.673 -13.913 7.217 1.00 95.44 379 SER A CA 1
ATOM 2931 C C . SER A 1 379 ? -10.948 -12.765 6.244 1.00 95.44 379 SER A C 1
ATOM 2933 O O . SER A 1 379 ? -10.536 -11.643 6.509 1.00 95.44 379 SER A O 1
ATOM 2935 N N . ILE A 1 380 ? -11.668 -13.009 5.144 1.00 94.62 380 ILE A N 1
ATOM 2936 C CA . ILE A 1 380 ? -12.236 -11.929 4.323 1.00 94.62 380 ILE A CA 1
ATOM 2937 C C . ILE A 1 380 ? -13.306 -11.227 5.164 1.00 94.62 380 ILE A C 1
ATOM 2939 O O . ILE A 1 380 ? -14.186 -11.898 5.700 1.00 94.62 380 ILE A O 1
ATOM 2943 N N . ASP A 1 381 ? -13.304 -9.902 5.263 1.00 92.38 381 ASP A N 1
ATOM 2944 C CA . ASP A 1 381 ? -14.313 -9.204 6.063 1.00 92.38 381 ASP A CA 1
ATOM 2945 C C . ASP A 1 381 ? -15.737 -9.340 5.502 1.00 92.38 381 ASP A C 1
ATOM 2947 O O . ASP A 1 381 ? -15.968 -9.326 4.291 1.00 92.38 381 ASP A O 1
ATOM 2951 N N . ASN A 1 382 ? -16.729 -9.384 6.398 1.00 90.31 382 ASN A N 1
ATOM 2952 C CA . ASN A 1 382 ? -18.148 -9.410 6.014 1.00 90.31 382 ASN A CA 1
ATOM 2953 C C . ASN A 1 382 ? -18.604 -8.134 5.276 1.00 90.31 382 ASN A C 1
ATOM 2955 O O . ASN A 1 382 ? -19.601 -8.189 4.562 1.00 90.31 382 ASN A O 1
ATOM 2959 N N . HIS A 1 383 ? -17.886 -7.011 5.429 1.00 88.69 383 HIS A N 1
ATOM 2960 C CA . HIS A 1 383 ? -18.154 -5.772 4.686 1.00 88.69 383 HIS A CA 1
ATOM 2961 C C . HIS A 1 383 ? -17.668 -5.835 3.226 1.00 88.69 383 HIS A C 1
ATOM 2963 O O . HIS A 1 383 ? -18.156 -5.087 2.387 1.00 88.69 383 HIS A O 1
ATOM 2969 N N . VAL A 1 384 ? -16.719 -6.729 2.919 1.00 94.19 384 VAL A N 1
ATOM 2970 C CA . VAL A 1 384 ? -16.164 -6.930 1.569 1.00 94.19 384 VAL A CA 1
ATOM 2971 C C . VAL A 1 384 ? -16.927 -8.024 0.828 1.00 94.19 384 VAL A C 1
ATOM 2973 O O . VAL A 1 384 ? -17.204 -7.899 -0.363 1.00 94.19 384 VAL A O 1
ATOM 2976 N N . LEU A 1 385 ? -17.260 -9.112 1.528 1.00 95.75 385 LEU A N 1
ATOM 2977 C CA . LEU A 1 385 ? -17.975 -10.248 0.961 1.00 95.75 385 LEU A CA 1
ATOM 2978 C C . LEU A 1 385 ? -19.021 -10.758 1.957 1.00 95.75 385 LEU A C 1
ATOM 2980 O O . LEU A 1 385 ? -18.675 -11.238 3.040 1.00 95.75 385 LEU A O 1
ATOM 2984 N N . SER A 1 386 ? -20.301 -10.672 1.582 1.00 96.56 386 SER A N 1
ATOM 2985 C CA . SER A 1 386 ? -21.408 -11.100 2.443 1.00 96.56 386 SER A CA 1
ATOM 2986 C C . SER A 1 386 ? -21.311 -12.589 2.797 1.00 96.56 386 SER A C 1
ATOM 2988 O O . SER A 1 386 ? -20.723 -13.392 2.067 1.00 96.56 386 SER A O 1
ATOM 2990 N N . LYS A 1 387 ? -21.926 -12.990 3.917 1.00 96.75 387 LYS A N 1
ATOM 2991 C CA . LYS A 1 387 ? -21.958 -14.395 4.364 1.00 96.75 387 LYS A CA 1
ATOM 2992 C C . LYS A 1 387 ? -22.545 -15.332 3.297 1.00 96.75 387 LYS A C 1
ATOM 2994 O O . LYS A 1 387 ? -22.056 -16.444 3.118 1.00 96.75 387 LYS A O 1
ATOM 2999 N N . GLU A 1 388 ? -23.548 -14.863 2.560 1.00 97.06 388 GLU A N 1
ATOM 3000 C CA . GLU A 1 388 ? -24.148 -15.564 1.420 1.00 97.06 388 GLU A CA 1
ATOM 3001 C C . GLU A 1 388 ? -23.139 -15.749 0.284 1.00 97.06 388 GLU A C 1
ATOM 3003 O O . GLU A 1 388 ? -22.893 -16.880 -0.131 1.00 97.06 388 GLU A O 1
ATOM 3008 N N . LYS A 1 389 ? -22.469 -14.672 -0.150 1.00 96.94 389 LYS A N 1
ATOM 3009 C CA . LYS A 1 389 ? -21.460 -14.735 -1.218 1.00 96.94 389 LYS A CA 1
ATOM 3010 C C . LYS A 1 389 ? -20.230 -15.561 -0.830 1.00 96.94 389 LYS A C 1
ATOM 3012 O O . LYS A 1 389 ? -19.672 -16.250 -1.679 1.00 96.94 389 LYS A O 1
ATOM 3017 N N . LYS A 1 390 ? -19.845 -15.587 0.451 1.00 97.25 390 LYS A N 1
ATOM 3018 C CA . LYS A 1 390 ? -18.833 -16.519 0.985 1.00 97.25 390 LYS A CA 1
ATOM 3019 C C . LYS A 1 390 ? -19.271 -17.981 0.866 1.00 97.25 390 LYS A C 1
ATOM 3021 O O . LYS A 1 390 ? -18.460 -18.825 0.489 1.00 97.25 390 LYS A O 1
ATOM 3026 N N . ASN A 1 391 ? -20.534 -18.292 1.164 1.00 96.88 391 ASN A N 1
ATOM 3027 C CA . ASN A 1 391 ? -21.082 -19.644 1.021 1.00 96.88 391 ASN A CA 1
ATOM 3028 C C . ASN A 1 391 ? -21.201 -20.062 -0.454 1.00 96.88 391 ASN A C 1
ATOM 3030 O O . ASN A 1 391 ? -20.859 -21.192 -0.799 1.00 96.88 391 ASN A O 1
ATOM 3034 N N . GLU A 1 392 ? -21.622 -19.147 -1.327 1.00 97.62 392 GLU A N 1
ATOM 3035 C CA . GLU A 1 392 ? -21.666 -19.342 -2.779 1.00 97.62 392 GLU A CA 1
ATOM 3036 C C . GLU A 1 392 ? -20.263 -19.625 -3.335 1.00 97.62 392 GLU A C 1
ATOM 3038 O O . GLU A 1 392 ? -20.059 -20.640 -4.001 1.00 97.62 392 GLU A O 1
ATOM 3043 N N . LEU A 1 393 ? -19.264 -18.821 -2.951 1.00 97.69 393 LEU A N 1
ATOM 3044 C CA . LEU A 1 393 ? -17.861 -19.025 -3.319 1.00 97.69 393 LEU A CA 1
ATOM 3045 C C . LEU A 1 393 ? -17.311 -20.357 -2.783 1.00 97.69 393 LEU A C 1
ATOM 3047 O O . LEU A 1 393 ? -16.642 -21.088 -3.515 1.00 97.69 393 LEU A O 1
ATOM 3051 N N . LYS A 1 394 ? -17.645 -20.732 -1.539 1.00 97.44 394 LYS A N 1
ATOM 3052 C CA . LYS A 1 394 ? -17.294 -22.040 -0.958 1.00 97.44 394 LYS A CA 1
ATOM 3053 C C . LYS A 1 394 ? -17.879 -23.203 -1.765 1.00 97.44 394 LYS A C 1
ATOM 3055 O O . LYS A 1 394 ? -17.193 -24.207 -1.963 1.00 97.44 394 LYS A O 1
ATOM 3060 N N . LYS A 1 395 ? -19.128 -23.074 -2.231 1.00 97.44 395 LYS A N 1
ATOM 3061 C CA . LYS A 1 395 ? -19.814 -24.071 -3.068 1.00 97.44 395 LYS A CA 1
ATOM 3062 C C . LYS A 1 395 ? -19.182 -24.146 -4.461 1.00 97.44 395 LYS A C 1
ATOM 3064 O O . LYS A 1 395 ? -18.877 -25.244 -4.920 1.00 97.44 395 LYS A O 1
ATOM 3069 N N . ALA A 1 396 ? -18.915 -23.004 -5.094 1.00 97.50 396 ALA A N 1
ATOM 3070 C CA . ALA A 1 396 ? -18.313 -22.924 -6.425 1.00 97.50 396 ALA A CA 1
ATOM 3071 C C . ALA A 1 396 ? -16.874 -23.480 -6.467 1.00 97.50 396 ALA A C 1
ATOM 3073 O O . ALA A 1 396 ? -16.489 -24.151 -7.428 1.00 97.50 396 ALA A O 1
ATOM 3074 N N . LEU A 1 397 ? -16.095 -23.274 -5.398 1.00 97.12 397 LEU A N 1
ATOM 3075 C CA . LEU A 1 397 ? -14.729 -23.790 -5.271 1.00 97.12 397 LEU A CA 1
ATOM 3076 C C . LEU A 1 397 ? -14.637 -25.259 -4.824 1.00 97.12 397 LEU A C 1
ATOM 3078 O O . LEU A 1 397 ? -13.532 -25.788 -4.859 1.00 97.12 397 LEU A O 1
ATOM 3082 N N . ARG A 1 398 ? -15.730 -25.944 -4.432 1.00 93.94 398 ARG A N 1
ATOM 3083 C CA . ARG A 1 398 ? -15.720 -27.263 -3.739 1.00 93.94 398 ARG A CA 1
ATOM 3084 C C . ARG A 1 398 ? -14.650 -28.247 -4.249 1.00 93.94 398 ARG A C 1
ATOM 3086 O O . ARG A 1 398 ? -13.853 -28.721 -3.442 1.00 93.94 398 ARG A O 1
ATOM 3093 N N . ASN A 1 399 ? -14.583 -28.454 -5.570 1.00 91.75 399 ASN A N 1
ATOM 3094 C CA . ASN A 1 399 ? -13.631 -29.352 -6.252 1.00 91.75 399 ASN A CA 1
ATOM 3095 C C . ASN A 1 399 ? -12.634 -28.598 -7.166 1.00 91.75 399 ASN A C 1
ATOM 3097 O O . ASN A 1 399 ? -12.036 -29.184 -8.064 1.00 91.75 399 ASN A O 1
ATOM 3101 N N . LYS A 1 400 ? -12.519 -27.273 -7.015 1.00 96.12 400 LYS A N 1
ATOM 3102 C CA . LYS A 1 400 ? -11.798 -26.359 -7.922 1.00 96.12 400 LYS A CA 1
ATOM 3103 C C . LYS A 1 400 ? -11.000 -25.299 -7.143 1.00 96.12 400 LYS A C 1
ATOM 3105 O O . LYS A 1 400 ? -10.895 -24.155 -7.577 1.00 96.12 400 LYS A O 1
ATOM 3110 N N . TRP A 1 401 ? -10.477 -25.675 -5.975 1.00 97.19 401 TRP A N 1
ATOM 3111 C CA . TRP A 1 401 ? -9.587 -24.831 -5.172 1.00 97.19 401 TRP A CA 1
ATOM 3112 C C . TRP A 1 401 ? -8.255 -24.567 -5.900 1.00 97.19 401 TRP A C 1
ATOM 3114 O O . TRP A 1 401 ? -7.825 -25.407 -6.695 1.00 97.19 401 TRP A O 1
ATOM 3124 N N . PRO A 1 402 ? -7.575 -23.440 -5.610 1.00 96.75 402 PRO A N 1
ATOM 3125 C CA . PRO A 1 402 ? -6.183 -23.230 -5.999 1.00 96.75 402 PRO A CA 1
ATOM 3126 C C . PRO A 1 402 ? -5.299 -24.392 -5.545 1.00 96.75 402 PRO A C 1
ATOM 3128 O O . PRO A 1 402 ? -5.566 -25.020 -4.520 1.00 96.75 402 PRO A O 1
ATOM 3131 N N . THR A 1 403 ? -4.210 -24.638 -6.266 1.00 95.62 403 THR A N 1
ATOM 3132 C CA . THR A 1 403 ? -3.312 -25.788 -6.060 1.00 95.62 403 THR A CA 1
ATOM 3133 C C . THR A 1 403 ? -2.763 -25.838 -4.632 1.00 95.62 403 THR A C 1
ATOM 3135 O O . THR A 1 403 ? -2.779 -26.885 -3.992 1.00 95.62 403 THR A O 1
ATOM 3138 N N . HIS A 1 404 ? -2.379 -24.681 -4.089 1.00 94.69 404 HIS A N 1
ATOM 3139 C CA . HIS A 1 404 ? -1.896 -24.531 -2.713 1.00 94.69 404 HIS A CA 1
ATOM 3140 C C . HIS A 1 404 ? -2.971 -24.824 -1.643 1.00 94.69 404 HIS A C 1
ATOM 3142 O O . HIS A 1 404 ? -2.650 -25.124 -0.503 1.00 94.69 404 HIS A O 1
ATOM 3148 N N . PHE A 1 405 ? -4.258 -24.800 -2.000 1.00 96.31 405 PHE A N 1
ATOM 3149 C CA . PHE A 1 405 ? -5.366 -25.175 -1.116 1.00 96.31 405 PHE A CA 1
ATOM 3150 C C . PHE A 1 405 ? -6.025 -26.505 -1.518 1.00 96.31 405 PHE A C 1
ATOM 3152 O O . PHE A 1 405 ? -7.101 -26.830 -1.009 1.00 96.31 405 PHE A O 1
ATOM 3159 N N . ALA A 1 406 ? -5.413 -27.291 -2.412 1.00 94.75 406 ALA A N 1
ATOM 3160 C CA . ALA A 1 406 ? -5.926 -28.591 -2.847 1.00 94.75 406 ALA A CA 1
ATOM 3161 C C . ALA A 1 406 ? -5.757 -29.682 -1.770 1.00 94.75 406 ALA A C 1
ATOM 3163 O O . ALA A 1 406 ? -6.703 -30.435 -1.530 1.00 94.75 406 ALA A O 1
ATOM 3164 N N . SER A 1 407 ? -4.621 -29.706 -1.066 1.00 96.25 407 SER A N 1
ATOM 3165 C CA . SER A 1 407 ? -4.323 -30.632 0.039 1.00 96.25 407 SER A CA 1
ATOM 3166 C C . SER A 1 407 ? -3.591 -29.923 1.190 1.00 96.25 407 SER A C 1
ATOM 3168 O O . SER A 1 407 ? -3.251 -28.743 1.080 1.00 96.25 407 SER A O 1
ATOM 3170 N N . VAL A 1 408 ? -3.364 -30.621 2.310 1.00 96.25 408 VAL A N 1
ATOM 3171 C CA . VAL A 1 408 ? -2.626 -30.071 3.466 1.00 96.25 408 VAL A CA 1
ATOM 3172 C C . VAL A 1 408 ? -1.140 -29.898 3.130 1.00 96.25 408 VAL A C 1
ATOM 3174 O O . VAL A 1 408 ? -0.535 -28.888 3.473 1.00 96.25 408 VAL A O 1
ATOM 3177 N N . GLU A 1 409 ? -0.574 -30.842 2.384 1.00 95.19 409 GLU A N 1
ATOM 3178 C CA . GLU A 1 409 ? 0.795 -30.817 1.863 1.00 95.19 409 GLU A CA 1
ATOM 3179 C C . GLU A 1 409 ? 0.968 -29.638 0.902 1.00 95.19 409 GLU A C 1
ATOM 3181 O O . GLU A 1 409 ? 1.936 -28.894 1.015 1.00 95.19 409 GLU A O 1
ATOM 3186 N N . GLY A 1 410 ? -0.015 -29.411 0.021 1.00 93.56 410 GLY A N 1
ATOM 3187 C CA . GLY A 1 410 ? -0.044 -28.258 -0.878 1.00 93.56 410 GLY A CA 1
ATOM 3188 C C . GLY A 1 410 ? -0.023 -26.917 -0.142 1.00 93.56 410 GLY A C 1
ATOM 3189 O O . GLY A 1 410 ? 0.628 -25.993 -0.624 1.00 93.56 410 GLY A O 1
ATOM 3190 N N . HIS A 1 411 ? -0.668 -26.829 1.028 1.00 94.38 411 HIS A N 1
ATOM 3191 C CA . HIS A 1 411 ? -0.684 -25.626 1.870 1.00 94.38 411 HIS A CA 1
ATOM 3192 C C . HIS A 1 411 ? 0.614 -25.430 2.666 1.00 94.38 411 HIS A C 1
ATOM 3194 O O . HIS A 1 411 ? 1.045 -24.302 2.888 1.00 94.38 411 HIS A O 1
ATOM 3200 N N . ASN A 1 412 ? 1.257 -26.522 3.076 1.00 92.31 412 ASN A N 1
ATOM 3201 C CA . ASN A 1 412 ? 2.547 -26.474 3.765 1.00 92.31 412 ASN A CA 1
ATOM 3202 C C . ASN A 1 412 ? 3.730 -26.301 2.791 1.00 92.31 412 ASN A C 1
ATOM 3204 O O . ASN A 1 412 ? 4.824 -25.924 3.212 1.00 92.31 412 ASN A O 1
ATOM 3208 N N . ALA A 1 413 ? 3.533 -26.573 1.498 1.00 92.44 413 ALA A N 1
ATOM 3209 C CA . ALA A 1 413 ? 4.544 -26.383 0.469 1.00 92.44 413 ALA A CA 1
ATOM 3210 C C . ALA A 1 413 ? 4.879 -24.889 0.271 1.00 92.44 413 ALA A C 1
ATOM 3212 O O . ALA A 1 413 ? 3.984 -24.038 0.349 1.00 92.44 413 ALA A O 1
ATOM 3213 N N . PRO A 1 414 ? 6.144 -24.542 -0.045 1.00 89.19 414 PRO A N 1
ATOM 3214 C CA . PRO A 1 414 ? 6.527 -23.164 -0.321 1.00 89.19 414 PRO A CA 1
ATOM 3215 C C . PRO A 1 414 ? 5.665 -22.531 -1.429 1.00 89.19 414 PRO A C 1
ATOM 3217 O O . PRO A 1 414 ? 5.396 -23.181 -2.444 1.00 89.19 414 PRO A O 1
ATOM 3220 N N . PRO A 1 415 ? 5.259 -21.256 -1.287 1.00 87.75 415 PRO A N 1
ATOM 3221 C CA . PRO A 1 415 ? 4.448 -20.573 -2.289 1.00 87.75 415 PRO A CA 1
ATOM 3222 C C . PRO A 1 415 ? 5.144 -20.544 -3.657 1.00 87.75 415 PRO A C 1
ATOM 3224 O O . PRO A 1 415 ? 6.339 -20.250 -3.757 1.00 87.75 415 PRO A O 1
ATOM 3227 N N . ALA A 1 416 ? 4.389 -20.820 -4.723 1.00 81.31 416 ALA A N 1
ATOM 3228 C CA . ALA A 1 416 ? 4.920 -21.006 -6.072 1.00 81.31 416 ALA A CA 1
ATOM 3229 C C . ALA A 1 416 ? 5.422 -19.689 -6.702 1.00 81.31 416 ALA A C 1
ATOM 3231 O O . ALA A 1 416 ? 4.684 -18.984 -7.406 1.00 81.31 416 ALA A O 1
ATOM 3232 N N . LYS A 1 417 ? 6.706 -19.385 -6.478 1.00 76.25 417 LYS A N 1
ATOM 3233 C CA . LYS A 1 417 ? 7.434 -18.248 -7.060 1.00 76.25 417 LYS A CA 1
ATOM 3234 C C . LYS A 1 417 ? 7.656 -18.468 -8.561 1.00 76.25 417 LYS A C 1
ATOM 3236 O O . LYS A 1 417 ? 8.436 -19.326 -8.960 1.00 76.25 417 LYS A O 1
ATOM 3241 N N . GLY A 1 418 ? 6.989 -17.682 -9.405 1.00 75.94 418 GLY A N 1
ATOM 3242 C CA . GLY A 1 418 ? 7.177 -17.733 -10.857 1.00 75.94 418 GLY A CA 1
ATOM 3243 C C . GLY A 1 418 ? 6.112 -16.957 -11.630 1.00 75.94 418 GLY A C 1
ATOM 3244 O O . GLY A 1 418 ? 5.118 -16.510 -11.066 1.00 75.94 418 GLY A O 1
ATOM 3245 N N . THR A 1 419 ? 6.303 -16.802 -12.941 1.00 76.69 419 THR A N 1
ATOM 3246 C CA . THR A 1 419 ? 5.347 -16.110 -13.827 1.00 76.69 419 THR A CA 1
ATOM 3247 C C . THR A 1 419 ? 4.231 -17.023 -14.336 1.00 76.69 419 THR A C 1
ATOM 3249 O O . THR A 1 419 ? 3.106 -16.568 -14.540 1.00 76.69 419 THR A O 1
ATOM 3252 N N . ARG A 1 420 ? 4.505 -18.323 -14.508 1.00 89.81 420 ARG A N 1
ATOM 3253 C CA . ARG A 1 420 ? 3.516 -19.313 -14.962 1.00 89.81 420 ARG A CA 1
ATOM 3254 C C . ARG A 1 420 ? 2.442 -19.545 -13.898 1.00 89.81 420 ARG A C 1
ATOM 3256 O O . ARG A 1 420 ? 2.748 -19.614 -12.709 1.00 89.81 420 ARG A O 1
ATOM 3263 N N . TRP A 1 421 ? 1.194 -19.653 -14.337 1.00 93.19 421 TRP A N 1
ATOM 3264 C CA . TRP A 1 421 ? 0.038 -20.039 -13.525 1.00 93.19 421 TRP A CA 1
ATOM 3265 C C . TRP A 1 421 ? -0.352 -21.478 -13.873 1.00 93.19 421 TRP A C 1
ATOM 3267 O O . TRP A 1 421 ? -0.328 -21.828 -15.054 1.00 93.19 421 TRP A O 1
ATOM 3277 N N . SER A 1 422 ? -0.726 -22.302 -12.889 1.00 93.88 422 SER A N 1
ATOM 3278 C CA . SER A 1 422 ? -1.246 -23.642 -13.187 1.00 93.88 422 SER A CA 1
ATOM 3279 C C . SER A 1 422 ? -2.672 -23.569 -13.749 1.00 93.88 422 SER A C 1
ATOM 3281 O O . SER A 1 422 ? -3.410 -22.611 -13.501 1.00 93.88 422 SER A O 1
ATOM 3283 N N . ASN A 1 423 ? -3.100 -24.604 -14.476 1.00 93.56 423 ASN A N 1
ATOM 3284 C CA . ASN A 1 423 ? -4.470 -24.678 -14.997 1.00 93.56 423 ASN A CA 1
ATOM 3285 C C . ASN A 1 423 ? -5.525 -24.685 -13.875 1.00 93.56 423 ASN A C 1
ATOM 3287 O O . ASN A 1 423 ? -6.601 -24.108 -14.048 1.00 93.56 423 ASN A O 1
ATOM 3291 N N . ASN A 1 424 ? -5.202 -25.274 -12.718 1.00 94.50 424 ASN A N 1
ATOM 3292 C CA . ASN A 1 424 ? -6.068 -25.264 -11.539 1.00 94.50 424 ASN A CA 1
ATOM 3293 C C . ASN A 1 424 ? -6.180 -23.858 -10.945 1.00 94.50 424 ASN A C 1
ATOM 3295 O O . ASN A 1 424 ? -7.291 -23.405 -10.685 1.00 94.50 424 ASN A O 1
ATOM 3299 N N . ASP A 1 425 ? -5.069 -23.128 -10.824 1.00 95.75 425 ASP A N 1
ATOM 3300 C CA . ASP A 1 425 ? -5.087 -21.765 -10.287 1.00 95.75 425 ASP A CA 1
ATOM 3301 C C . ASP A 1 425 ? -5.833 -20.802 -11.221 1.00 95.75 425 ASP A C 1
ATOM 3303 O O . ASP A 1 425 ? -6.611 -19.979 -10.753 1.00 95.75 425 ASP A O 1
ATOM 3307 N N . ILE A 1 426 ? -5.675 -20.940 -12.546 1.00 95.25 426 ILE A N 1
ATOM 3308 C CA . ILE A 1 426 ? -6.439 -20.157 -13.537 1.00 95.25 426 ILE A CA 1
ATOM 3309 C C . ILE A 1 426 ? -7.942 -20.449 -13.422 1.00 95.25 426 ILE A C 1
ATOM 3311 O O . ILE A 1 426 ? -8.757 -19.526 -13.481 1.00 95.25 426 ILE A O 1
ATOM 3315 N N . ARG A 1 427 ? -8.321 -21.723 -13.251 1.00 95.62 427 ARG A N 1
ATOM 3316 C CA . ARG A 1 427 ? -9.720 -22.146 -13.092 1.00 95.62 427 ARG A CA 1
ATOM 3317 C C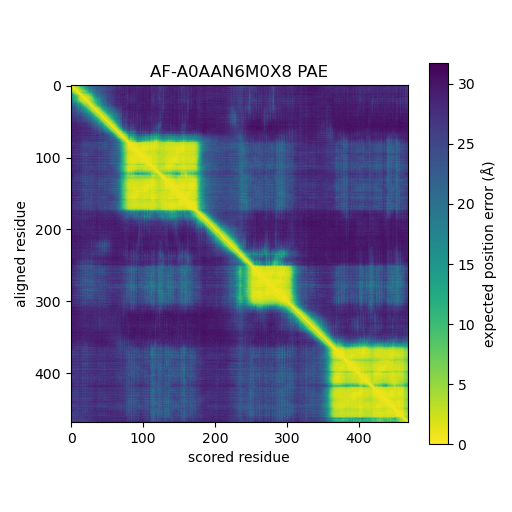 . ARG A 1 427 ? -10.315 -21.623 -11.780 1.00 95.62 427 ARG A C 1
ATOM 3319 O O . ARG A 1 427 ? -11.419 -21.088 -11.801 1.00 95.62 427 ARG A O 1
ATOM 3326 N N . ALA A 1 428 ? -9.577 -21.717 -10.674 1.00 97.00 428 ALA A N 1
ATOM 3327 C CA . ALA A 1 428 ? -9.973 -21.171 -9.378 1.00 97.00 428 ALA A CA 1
ATOM 3328 C C . ALA A 1 428 ? -10.114 -19.640 -9.424 1.00 97.00 428 ALA A C 1
ATOM 3330 O O . ALA A 1 428 ? -11.114 -19.098 -8.963 1.00 97.00 428 ALA A O 1
ATOM 3331 N N . LEU A 1 429 ? -9.154 -18.944 -10.044 1.00 96.75 429 LEU A N 1
ATOM 3332 C CA . LEU A 1 429 ? -9.149 -17.487 -10.192 1.00 96.75 429 LEU A CA 1
ATOM 3333 C C . LEU A 1 429 ? -10.365 -16.988 -10.980 1.00 96.75 429 LEU A C 1
ATOM 3335 O O . LEU A 1 429 ? -10.993 -16.004 -10.589 1.00 96.75 429 LEU A O 1
ATOM 3339 N N . ARG A 1 430 ? -10.719 -17.692 -12.063 1.00 96.00 430 ARG A N 1
ATOM 3340 C CA . ARG A 1 430 ? -11.935 -17.430 -12.839 1.00 96.00 430 ARG A CA 1
ATOM 3341 C C . ARG A 1 430 ? -13.186 -17.559 -11.961 1.00 96.00 430 ARG A C 1
ATOM 3343 O O . ARG A 1 430 ? -13.959 -16.613 -11.896 1.00 96.00 430 ARG A O 1
ATOM 3350 N N . ILE A 1 431 ? -13.324 -18.659 -11.220 1.00 97.19 431 ILE A N 1
ATOM 3351 C CA . ILE A 1 431 ? -14.479 -18.913 -10.338 1.00 97.19 431 ILE A CA 1
ATOM 3352 C C . ILE A 1 431 ? -14.601 -17.863 -9.230 1.00 97.19 431 ILE A C 1
ATOM 3354 O O . ILE A 1 431 ? -15.703 -17.384 -8.960 1.00 97.19 431 ILE A O 1
ATOM 3358 N N . ILE A 1 432 ? -13.483 -17.469 -8.607 1.00 97.31 432 ILE A N 1
ATOM 3359 C CA . ILE A 1 432 ? -13.459 -16.388 -7.611 1.00 97.31 432 ILE A CA 1
ATOM 3360 C C . ILE A 1 432 ? -13.987 -15.094 -8.237 1.00 97.31 432 ILE A C 1
ATOM 3362 O O . ILE A 1 432 ? -14.841 -14.433 -7.647 1.00 97.31 432 ILE A O 1
ATOM 3366 N N . ARG A 1 433 ? -13.531 -14.752 -9.450 1.00 96.31 433 ARG A N 1
ATOM 3367 C CA . ARG A 1 433 ? -13.924 -13.512 -10.127 1.00 96.31 433 ARG A CA 1
ATOM 3368 C C . ARG A 1 433 ? -15.369 -13.520 -10.635 1.00 96.31 433 ARG A C 1
ATOM 3370 O O . ARG A 1 433 ? -16.011 -12.478 -10.585 1.00 96.31 433 ARG A O 1
ATOM 3377 N N . GLU A 1 434 ? -15.876 -14.663 -11.086 1.00 95.81 434 GLU A N 1
ATOM 3378 C CA . GLU A 1 434 ? -17.272 -14.848 -11.512 1.00 95.81 434 GLU A CA 1
ATOM 3379 C C . GLU A 1 434 ? -18.239 -14.794 -10.318 1.00 95.81 434 GLU A C 1
ATOM 3381 O O . GLU A 1 434 ? -19.261 -14.116 -10.379 1.00 95.81 434 GLU A O 1
ATOM 3386 N N . THR A 1 435 ? -17.898 -15.451 -9.203 1.00 97.25 435 THR A N 1
ATOM 3387 C CA . THR A 1 435 ? -18.771 -15.517 -8.014 1.00 97.25 435 THR A CA 1
ATOM 3388 C C . THR A 1 435 ? -18.750 -14.216 -7.200 1.00 97.25 435 THR A C 1
ATOM 3390 O O . THR A 1 435 ? -19.762 -13.818 -6.617 1.00 97.25 435 THR A O 1
ATOM 3393 N N . ALA A 1 436 ? -17.591 -13.548 -7.153 1.00 97.12 436 ALA A N 1
ATOM 3394 C CA . ALA A 1 436 ? -17.341 -12.343 -6.368 1.00 97.12 436 ALA A CA 1
ATOM 3395 C C . ALA A 1 436 ? -16.663 -11.238 -7.219 1.00 97.12 436 ALA A C 1
ATOM 3397 O O . ALA A 1 436 ? -15.503 -10.887 -6.985 1.00 97.12 436 ALA A O 1
ATOM 3398 N N . PRO A 1 437 ? -17.376 -10.639 -8.196 1.00 95.69 437 PRO A N 1
ATOM 3399 C CA . PRO A 1 437 ? -16.804 -9.677 -9.149 1.00 95.69 437 PRO A CA 1
ATOM 3400 C C . PRO A 1 437 ? -16.321 -8.366 -8.514 1.00 95.69 437 PRO A C 1
ATOM 3402 O O . PRO A 1 437 ? -15.508 -7.661 -9.110 1.00 95.69 437 PRO A O 1
ATOM 3405 N N . ASN A 1 438 ? -16.763 -8.053 -7.295 1.00 95.25 438 ASN A N 1
ATOM 3406 C CA . ASN A 1 438 ? -16.346 -6.859 -6.556 1.00 95.25 438 ASN A CA 1
ATOM 3407 C C . ASN A 1 438 ? -15.281 -7.148 -5.483 1.00 95.25 438 ASN A C 1
ATOM 3409 O O . ASN A 1 438 ? -14.876 -6.226 -4.784 1.00 95.25 438 ASN A O 1
ATOM 3413 N N . LEU A 1 439 ? -14.806 -8.396 -5.350 1.00 96.44 439 LEU A N 1
ATOM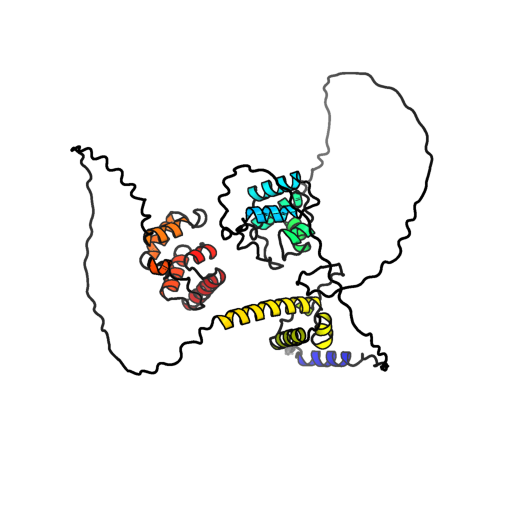 3414 C CA . LEU A 1 439 ? -13.754 -8.746 -4.392 1.00 96.44 439 LEU A CA 1
ATOM 3415 C C . LEU A 1 439 ? -12.431 -8.054 -4.795 1.00 96.44 439 LEU A C 1
ATOM 3417 O O . LEU A 1 439 ? -11.949 -8.304 -5.908 1.00 96.44 439 LEU A O 1
ATOM 3421 N N . PRO A 1 440 ? -11.839 -7.193 -3.939 1.00 96.56 440 PRO A N 1
ATOM 3422 C CA . PRO A 1 440 ? -10.571 -6.523 -4.232 1.00 96.56 440 PRO A CA 1
ATOM 3423 C C . PRO A 1 440 ? -9.429 -7.524 -4.430 1.00 96.56 440 PRO A C 1
ATOM 3425 O O . PRO A 1 440 ? -9.359 -8.532 -3.720 1.00 96.56 440 PRO A O 1
ATOM 3428 N N . TYR A 1 441 ? -8.503 -7.247 -5.356 1.00 96.19 441 TYR A N 1
ATOM 3429 C CA . TYR A 1 441 ? -7.467 -8.221 -5.724 1.00 96.19 441 TYR A CA 1
ATOM 3430 C C . TYR A 1 441 ? -6.523 -8.567 -4.564 1.00 96.19 441 TYR A C 1
ATOM 3432 O O . TYR A 1 441 ? -6.026 -9.692 -4.544 1.00 96.19 441 TYR A O 1
ATOM 3440 N N . ARG A 1 442 ? -6.340 -7.680 -3.571 1.00 96.00 442 ARG A N 1
ATOM 3441 C CA . ARG A 1 442 ? -5.633 -8.007 -2.317 1.00 96.00 442 ARG A CA 1
ATOM 3442 C C . ARG A 1 442 ? -6.191 -9.262 -1.627 1.00 96.00 442 ARG A C 1
ATOM 3444 O O . ARG A 1 442 ? -5.428 -10.161 -1.314 1.00 96.00 442 ARG A O 1
ATOM 3451 N N . PHE A 1 443 ? -7.516 -9.391 -1.507 1.00 96.88 443 PHE A N 1
ATOM 3452 C CA . PHE A 1 443 ? -8.158 -10.565 -0.895 1.00 96.88 443 PHE A CA 1
ATOM 3453 C C . PHE A 1 443 ? -8.173 -11.780 -1.828 1.00 96.88 443 PHE A C 1
ATOM 3455 O O . PHE A 1 443 ? -8.290 -12.915 -1.381 1.00 96.88 443 PHE A O 1
ATOM 3462 N N . ILE A 1 444 ? -8.053 -11.560 -3.142 1.00 97.12 444 ILE A N 1
ATOM 3463 C CA . ILE A 1 444 ? -7.830 -12.648 -4.101 1.00 97.12 444 ILE A CA 1
ATOM 3464 C C . ILE A 1 444 ? -6.398 -13.195 -3.947 1.00 97.12 444 ILE A C 1
ATOM 3466 O O . ILE A 1 444 ? -6.187 -14.384 -4.166 1.00 97.12 444 ILE A O 1
ATOM 3470 N N . ALA A 1 445 ? -5.422 -12.382 -3.522 1.00 95.88 445 ALA A N 1
ATOM 3471 C CA . ALA A 1 445 ? -4.040 -12.823 -3.310 1.00 95.88 445 ALA A CA 1
ATOM 3472 C C . ALA A 1 445 ? -3.891 -13.858 -2.190 1.00 95.88 445 ALA A C 1
ATOM 3474 O O . ALA A 1 445 ? -3.083 -14.776 -2.330 1.00 95.88 445 ALA A O 1
ATOM 3475 N N . ASP A 1 446 ? -4.740 -13.802 -1.164 1.00 96.19 446 ASP A N 1
ATOM 3476 C CA . ASP A 1 446 ? -4.765 -14.792 -0.080 1.00 96.19 446 ASP A CA 1
ATOM 3477 C C . ASP A 1 446 ? -5.082 -16.218 -0.585 1.00 96.19 446 ASP A C 1
ATOM 3479 O O . ASP A 1 446 ? -4.663 -17.207 0.016 1.00 96.19 446 ASP A O 1
ATOM 3483 N N . PHE A 1 447 ? -5.767 -16.349 -1.732 1.00 96.69 447 PHE A N 1
ATOM 3484 C CA . PHE A 1 447 ? -6.019 -17.633 -2.404 1.00 96.69 447 PHE A CA 1
ATOM 3485 C C . PHE A 1 447 ? -4.815 -18.148 -3.213 1.00 96.69 447 PHE A C 1
ATOM 3487 O O . PHE A 1 447 ? -4.779 -19.331 -3.559 1.00 96.69 447 PHE A O 1
ATOM 3494 N N . PHE A 1 448 ? -3.828 -17.299 -3.514 1.00 96.38 448 PHE A N 1
ATOM 3495 C CA . PHE A 1 448 ? -2.665 -17.634 -4.342 1.00 96.38 448 PHE A CA 1
ATOM 3496 C C . PHE A 1 448 ? -1.339 -17.187 -3.696 1.00 96.38 448 PHE A C 1
ATOM 3498 O O . PHE A 1 448 ? -0.665 -16.304 -4.238 1.00 96.38 448 PHE A O 1
ATOM 3505 N N . PRO A 1 449 ? -0.912 -17.796 -2.570 1.00 94.38 449 PRO A N 1
ATOM 3506 C CA . PRO A 1 449 ? 0.335 -17.432 -1.902 1.00 94.38 449 PRO A CA 1
ATOM 3507 C C . PRO A 1 449 ? 1.543 -17.387 -2.850 1.00 94.38 449 PRO A C 1
ATOM 3509 O O . PRO A 1 449 ? 1.777 -18.290 -3.655 1.00 94.38 449 PRO A O 1
ATOM 3512 N N . GLY A 1 450 ? 2.310 -16.297 -2.762 1.00 93.12 450 GLY A N 1
ATOM 3513 C CA . GLY A 1 450 ? 3.402 -15.978 -3.691 1.00 93.12 450 GLY A CA 1
ATOM 3514 C C . GLY A 1 450 ? 2.987 -15.176 -4.931 1.00 93.12 450 GLY A C 1
ATOM 3515 O O . GLY A 1 450 ? 3.855 -14.818 -5.728 1.00 93.12 450 GLY A O 1
ATOM 3516 N N . ARG A 1 451 ? 1.697 -14.858 -5.104 1.00 94.44 451 ARG A N 1
ATOM 3517 C CA . ARG A 1 451 ? 1.202 -13.912 -6.116 1.00 94.44 451 ARG A CA 1
ATOM 3518 C C . ARG A 1 451 ? 0.814 -12.595 -5.460 1.00 94.44 451 ARG A C 1
ATOM 3520 O O . ARG A 1 451 ? 0.194 -12.578 -4.407 1.00 94.44 451 ARG A O 1
ATOM 3527 N N . ASN A 1 452 ? 1.172 -11.490 -6.107 1.00 93.94 452 ASN A N 1
ATOM 3528 C CA . ASN A 1 452 ? 0.741 -10.156 -5.706 1.00 93.94 452 ASN A CA 1
ATOM 3529 C C . ASN A 1 452 ? -0.511 -9.721 -6.484 1.00 93.94 452 ASN A C 1
ATOM 3531 O O . ASN A 1 452 ? -0.806 -10.231 -7.570 1.00 93.94 452 ASN A O 1
ATOM 3535 N N . GLU A 1 453 ? -1.215 -8.730 -5.940 1.00 95.06 453 GLU A N 1
ATOM 3536 C CA . GLU A 1 453 ? -2.396 -8.094 -6.536 1.00 95.06 453 GLU A CA 1
ATOM 3537 C C . GLU A 1 453 ? -2.178 -7.695 -8.007 1.00 95.06 453 GLU A C 1
ATOM 3539 O O . GLU A 1 453 ? -2.992 -8.032 -8.870 1.00 95.06 453 GLU A O 1
ATOM 3544 N N . SER A 1 454 ? -1.038 -7.084 -8.336 1.00 93.12 454 SER A N 1
ATOM 3545 C CA . SER A 1 454 ? -0.704 -6.680 -9.709 1.00 93.12 454 SER A CA 1
ATOM 3546 C C . SER A 1 454 ? -0.604 -7.866 -10.679 1.00 93.12 454 SER A C 1
ATOM 3548 O O . SER A 1 454 ? -1.036 -7.767 -11.829 1.00 93.12 454 SER A O 1
ATOM 3550 N N . GLY A 1 455 ? -0.050 -9.001 -10.237 1.00 93.31 455 GLY A N 1
ATOM 3551 C CA . GLY A 1 455 ? 0.040 -10.230 -11.027 1.00 93.31 455 GLY A CA 1
ATOM 3552 C C . GLY A 1 455 ? -1.320 -10.895 -11.244 1.00 93.31 455 GLY A C 1
ATOM 3553 O O . GLY A 1 455 ? -1.587 -11.409 -12.330 1.00 93.31 455 GLY A O 1
ATOM 3554 N N . ILE A 1 456 ? -2.196 -10.830 -10.241 1.00 95.38 456 ILE A N 1
ATOM 3555 C CA . ILE A 1 456 ? -3.574 -11.338 -10.282 1.00 95.38 456 ILE A CA 1
ATOM 3556 C C . ILE A 1 456 ? -4.427 -10.501 -11.238 1.00 95.38 456 ILE A C 1
ATOM 3558 O O . ILE A 1 456 ? -5.037 -11.045 -12.160 1.00 95.38 456 ILE A O 1
ATOM 3562 N N . SER A 1 457 ? -4.400 -9.176 -11.077 1.00 95.06 457 SER A N 1
ATOM 3563 C CA . SER A 1 457 ? -5.067 -8.221 -11.966 1.00 95.06 457 SER A CA 1
ATOM 3564 C C . SER A 1 457 ? -4.601 -8.394 -13.416 1.00 95.06 457 SER A C 1
ATOM 3566 O O . SER A 1 457 ? -5.423 -8.525 -14.325 1.00 95.06 457 SER A O 1
ATOM 3568 N N . ARG A 1 458 ? -3.285 -8.514 -13.656 1.00 93.38 458 ARG A N 1
ATOM 3569 C CA . ARG A 1 458 ? -2.733 -8.795 -14.993 1.00 93.38 458 ARG A CA 1
ATOM 3570 C C . ARG A 1 458 ? -3.259 -10.113 -15.572 1.00 93.38 458 ARG A C 1
ATOM 3572 O O . ARG A 1 458 ? -3.649 -10.135 -16.737 1.00 93.38 458 ARG A O 1
ATOM 3579 N N . GLN A 1 459 ? -3.293 -11.187 -14.781 1.00 94.38 459 GLN A N 1
ATOM 3580 C CA . GLN A 1 459 ? -3.757 -12.500 -15.238 1.00 94.38 459 GLN A CA 1
ATOM 3581 C C . GLN A 1 459 ? -5.246 -12.490 -15.616 1.00 94.38 459 GLN A C 1
ATOM 3583 O O . GLN A 1 459 ? -5.616 -13.020 -16.666 1.00 94.38 459 GLN A O 1
ATOM 3588 N N . ILE A 1 460 ? -6.088 -11.850 -14.796 1.00 92.81 460 ILE A N 1
ATOM 3589 C CA . ILE A 1 460 ? -7.522 -11.661 -15.064 1.00 92.81 460 ILE A CA 1
ATOM 3590 C C . ILE A 1 460 ? -7.714 -10.865 -16.363 1.00 92.81 460 ILE A C 1
ATOM 3592 O O . ILE A 1 460 ? -8.373 -11.340 -17.290 1.00 92.81 460 ILE A O 1
ATOM 3596 N N . ASN A 1 461 ? -7.065 -9.703 -16.474 1.00 89.94 461 ASN A N 1
ATOM 3597 C CA . ASN A 1 461 ? -7.193 -8.814 -17.630 1.00 89.94 461 ASN A CA 1
ATOM 3598 C C . ASN A 1 461 ? -6.682 -9.436 -18.943 1.00 89.94 461 ASN A C 1
ATOM 3600 O O . ASN A 1 461 ? -7.224 -9.144 -20.007 1.00 89.94 461 ASN A O 1
ATOM 3604 N N . HIS A 1 462 ? -5.668 -10.307 -18.886 1.00 88.44 462 HIS A N 1
ATOM 3605 C CA . HIS A 1 462 ? -5.139 -10.997 -20.065 1.00 88.44 462 HIS A CA 1
ATOM 3606 C C . HIS A 1 462 ? -6.036 -12.156 -20.531 1.00 88.44 462 HIS A C 1
ATOM 3608 O O . HIS A 1 462 ? -6.157 -12.390 -21.733 1.00 88.44 462 HIS A O 1
ATOM 3614 N N . LYS A 1 463 ? -6.649 -12.917 -19.612 1.00 73.81 463 LYS A N 1
ATOM 3615 C CA . LYS A 1 463 ? -7.454 -14.102 -19.970 1.00 73.81 463 LYS A CA 1
ATOM 3616 C C . LYS A 1 463 ? -8.904 -13.776 -20.332 1.00 73.81 463 LYS A C 1
ATOM 3618 O O . LYS A 1 463 ? -9.455 -14.457 -21.192 1.00 73.81 463 LYS A O 1
ATOM 3623 N N . ILE A 1 464 ? -9.512 -12.746 -19.736 1.00 61.78 464 ILE A N 1
ATOM 3624 C CA . ILE A 1 464 ? -10.873 -12.318 -20.115 1.00 61.78 464 ILE A CA 1
ATOM 3625 C C . ILE A 1 464 ? -10.898 -11.877 -21.588 1.00 61.78 464 ILE A C 1
ATOM 3627 O O . ILE A 1 464 ? -11.741 -12.340 -22.348 1.00 61.78 464 ILE A O 1
ATOM 3631 N N . LYS A 1 465 ? -9.896 -11.100 -22.023 1.00 59.38 465 LYS A N 1
ATOM 3632 C CA . LYS A 1 465 ? -9.765 -10.595 -23.403 1.00 59.38 465 LYS A CA 1
ATOM 3633 C C . LYS A 1 465 ? -9.430 -11.641 -24.477 1.00 59.38 465 LYS A C 1
ATOM 3635 O O . LYS A 1 465 ? -9.361 -11.273 -25.639 1.00 59.38 465 LYS A O 1
ATOM 3640 N N . SER A 1 466 ? -9.161 -12.900 -24.116 1.00 59.22 466 SER A N 1
ATOM 3641 C CA . SER A 1 466 ? -8.919 -13.984 -25.090 1.00 59.22 466 SER A CA 1
ATOM 3642 C C . SER A 1 466 ? -10.036 -15.033 -25.107 1.00 59.22 466 SER A C 1
ATOM 3644 O O . SER A 1 466 ? -9.829 -16.133 -25.619 1.00 59.22 466 SER A O 1
ATOM 3646 N N . THR A 1 467 ? -11.161 -14.750 -24.444 1.00 53.94 467 THR A N 1
ATOM 3647 C CA . THR A 1 467 ? -12.349 -15.625 -24.408 1.00 53.94 467 THR A CA 1
ATOM 3648 C C . THR A 1 467 ? -13.625 -14.873 -24.830 1.00 53.94 467 THR A C 1
ATOM 3650 O O . THR A 1 467 ? -14.719 -15.420 -24.722 1.00 53.94 467 THR A O 1
ATOM 3653 N N . GLN A 1 468 ? -13.460 -13.628 -25.286 1.00 46.00 468 GLN A N 1
ATOM 3654 C CA . GLN A 1 468 ? -14.400 -12.801 -26.041 1.00 46.00 468 GLN A CA 1
ATOM 3655 C C . GLN A 1 468 ? -13.760 -12.546 -27.407 1.00 46.00 468 GLN A C 1
ATOM 3657 O O . GLN A 1 468 ? -14.522 -12.465 -28.387 1.00 46.00 468 GLN A O 1
#

Solvent-accessible surface area (backbone atoms only — not comparable to full-atom values): 32034 Å² total; per-residue (Å²): 139,84,85,83,80,79,84,85,80,82,85,70,76,76,68,63,59,65,65,61,62,68,69,68,78,79,77,79,85,83,88,82,89,79,84,88,87,88,88,88,88,84,91,83,90,83,88,82,92,84,89,83,87,81,91,81,81,91,80,90,78,84,91,71,95,69,87,73,76,72,75,62,83,80,74,60,79,72,82,45,52,65,62,52,54,54,50,52,51,58,69,48,68,90,50,52,73,66,56,44,52,48,50,52,60,45,32,74,72,77,34,50,30,68,44,67,69,40,66,88,36,52,80,57,66,44,65,66,90,60,85,84,50,70,51,38,50,55,29,50,52,51,42,49,75,70,70,50,52,59,62,58,44,20,69,66,68,38,38,56,43,51,52,62,60,54,48,54,48,49,60,72,61,49,67,87,74,64,74,71,76,79,75,82,78,86,74,83,87,87,85,91,81,90,86,92,82,88,84,88,82,85,90,88,89,88,85,88,82,85,83,91,85,88,82,88,82,90,82,88,82,78,91,79,83,83,87,88,80,94,71,92,79,74,96,70,85,80,80,77,88,74,88,91,72,87,67,79,61,70,70,68,80,84,49,72,68,59,50,52,51,53,52,56,38,49,77,67,71,49,49,41,60,56,49,20,71,76,77,34,73,78,45,56,44,66,60,43,45,54,46,56,55,50,49,59,52,53,55,49,52,52,56,58,55,60,78,68,60,85,88,80,83,81,86,83,94,75,89,80,91,84,92,76,92,82,84,91,77,91,81,81,89,84,89,78,92,84,76,91,84,82,84,87,89,79,90,83,90,85,90,78,94,73,96,71,90,71,85,73,71,83,75,77,74,79,79,47,50,67,54,52,56,51,50,59,61,64,71,51,51,64,90,71,45,44,74,64,53,46,50,51,45,52,61,71,31,69,94,40,43,23,59,49,62,65,40,57,67,39,54,72,42,80,54,67,76,69,90,80,74,54,73,50,37,54,52,22,52,48,50,51,44,72,65,40,73,80,56,56,49,66,70,54,23,75,65,39,57,69,48,51,38,71,58,51,52,49,50,52,63,58,52,57,70,73,76,112

Radius of gyration: 39.04 Å; Cα contacts (8 Å, |Δi|>4): 223; chains: 1; bounding box: 102×107×114 Å

Secondary structure (DSSP, 8-state):
----PPPPPPPPTHHHHHHHHGGGGG--PPP-----------------------------------------TTS-----HHHHHHHHHHT-TTS-HHHHHHHHHHHHHH---GGGSSHHHHT-PPPTT----HHHHHHHHHHHHTT--HHHIIIIISTT--HHHHHHHHHHHS----------------------------------------------PPPPPP---------------------GGGGS---HHHHHHHHHHHTTT--HHHHHHHH-TTS-HHHHHHHHHHHHHHHHHHHHHHTT--------------------------------------------------------PPPPHHHHHHHHHHHS-TTTS-HHHHHHHHHHTTT---GGGTSHHHHHSPP--SS---HHHHHHHHHHHHH-TT--HHHHHTTSTT--HHHHHHHHHHHHTT--

Mean predicted aligned error: 22.78 Å